Protein AF-0000000086838920 (afdb_homodimer)

Structure (mmCIF, N/CA/C/O backbone):
data_AF-0000000086838920-model_v1
#
loop_
_entity.id
_entity.type
_entity.pdbx_description
1 polymer 'Aminoglycoside phosphotransferase domain-containing protein'
#
loop_
_atom_site.group_PDB
_atom_site.id
_atom_site.type_symbol
_atom_site.label_atom_id
_atom_site.label_alt_id
_atom_site.label_comp_id
_atom_site.label_asym_id
_atom_site.label_entity_id
_atom_site.label_seq_id
_atom_site.pdbx_PDB_ins_code
_atom_site.Cartn_x
_atom_site.Cartn_y
_atom_site.Cartn_z
_atom_site.occupancy
_atom_site.B_iso_or_equiv
_atom_site.auth_seq_id
_atom_site.auth_comp_id
_atom_site.auth_asym_id
_atom_site.auth_atom_id
_atom_site.pdbx_PDB_model_num
ATOM 1 N N . MET A 1 1 ? 8.789 35.406 -3.807 1 58.75 1 MET A N 1
ATOM 2 C CA . MET A 1 1 ? 9.766 35 -2.799 1 58.75 1 MET A CA 1
ATOM 3 C C . MET A 1 1 ? 9.102 34.844 -1.436 1 58.75 1 MET A C 1
ATOM 5 O O . MET A 1 1 ? 8.148 35.531 -1.108 1 58.75 1 MET A O 1
ATOM 9 N N . ASP A 1 2 ? 9.414 33.625 -0.83 1 67.5 2 ASP A N 1
ATOM 10 C CA . ASP A 1 2 ? 8.828 33.438 0.494 1 67.5 2 ASP A CA 1
ATOM 11 C C . ASP A 1 2 ? 9.258 34.531 1.451 1 67.5 2 ASP A C 1
ATOM 13 O O . ASP A 1 2 ? 10.383 35.031 1.375 1 67.5 2 ASP A O 1
ATOM 17 N N . PRO A 1 3 ? 8.32 35.062 2.172 1 68.12 3 PRO A N 1
ATOM 18 C CA . PRO A 1 3 ? 8.695 36.125 3.123 1 68.12 3 PRO A CA 1
ATOM 19 C C . PRO A 1 3 ? 9.656 35.625 4.199 1 68.12 3 PRO A C 1
ATOM 21 O O . PRO A 1 3 ? 9.68 34.438 4.52 1 68.12 3 PRO A O 1
ATOM 24 N N . THR A 1 4 ? 10.586 36.438 4.527 1 74.25 4 THR A N 1
ATOM 25 C CA . THR A 1 4 ? 11.438 36.188 5.684 1 74.25 4 THR A CA 1
ATOM 26 C C . THR A 1 4 ? 10.914 36.906 6.918 1 74.25 4 THR A C 1
ATOM 28 O O . THR A 1 4 ? 10.438 38.031 6.816 1 74.25 4 THR A O 1
ATOM 31 N N . PHE A 1 5 ? 10.773 36.156 7.984 1 83.94 5 PHE A N 1
ATOM 32 C CA . PHE A 1 5 ? 10.367 36.75 9.25 1 83.94 5 PHE A CA 1
ATOM 33 C C . PHE A 1 5 ? 11.562 36.938 10.172 1 83.94 5 PHE A C 1
ATOM 35 O O . PHE A 1 5 ? 12.414 36.062 10.281 1 83.94 5 PHE A O 1
ATOM 42 N N . GLU A 1 6 ? 11.711 38.094 10.625 1 88.56 6 GLU A N 1
ATOM 43 C CA . GLU A 1 6 ? 12.773 38.344 11.586 1 88.56 6 GLU A CA 1
ATOM 44 C C . GLU A 1 6 ? 12.43 37.812 12.969 1 88.56 6 GLU A C 1
ATOM 46 O O . GLU A 1 6 ? 11.344 38.094 13.492 1 88.56 6 GLU A O 1
ATOM 51 N N . LEU A 1 7 ? 13.344 37.031 13.539 1 92.62 7 LEU A N 1
ATOM 52 C CA . LEU A 1 7 ? 13.148 36.5 14.875 1 92.62 7 LEU A CA 1
ATOM 53 C C . LEU A 1 7 ? 14.078 37.188 15.883 1 92.62 7 LEU A C 1
ATOM 55 O O . LEU A 1 7 ? 15.203 37.531 15.547 1 92.62 7 LEU A O 1
ATOM 59 N N . PRO A 1 8 ? 13.75 37.438 17.125 1 96.44 8 PRO A N 1
ATOM 60 C CA . PRO A 1 8 ? 12.43 37.094 17.656 1 96.44 8 PRO A CA 1
ATOM 61 C C . PRO A 1 8 ? 11.312 37.969 17.078 1 96.44 8 PRO A C 1
ATOM 63 O O . PRO A 1 8 ? 11.562 39.094 16.656 1 96.44 8 PRO A O 1
ATOM 66 N N . PHE A 1 9 ? 10.211 37.469 16.953 1 97.38 9 PHE A N 1
ATOM 67 C CA . PHE A 1 9 ? 9.023 38.188 16.484 1 97.38 9 PHE A CA 1
ATOM 68 C C . PHE A 1 9 ? 8.086 38.5 17.641 1 97.38 9 PHE A C 1
ATOM 70 O O . PHE A 1 9 ? 7.754 37.625 18.438 1 97.38 9 PHE A O 1
ATOM 77 N N . PHE A 1 10 ? 7.695 39.688 17.75 1 97.38 10 PHE A N 1
ATOM 78 C CA . PHE A 1 10 ? 6.68 40.156 18.703 1 97.38 10 PHE A CA 1
ATOM 79 C C . PHE A 1 10 ? 5.648 41.031 18 1 97.38 10 PHE A C 1
ATOM 81 O O . PHE A 1 10 ? 6.004 42.031 17.359 1 97.38 10 PHE A O 1
ATOM 88 N N . ALA A 1 11 ? 4.484 40.656 18.125 1 96.38 11 ALA A N 1
ATOM 89 C CA . ALA A 1 11 ? 3.418 41.469 17.562 1 96.38 11 ALA A CA 1
ATOM 90 C C . ALA A 1 11 ? 3.348 42.812 18.234 1 96.38 11 ALA A C 1
ATOM 92 O O . ALA A 1 11 ? 3.68 42.938 19.422 1 96.38 11 ALA A O 1
ATOM 93 N N . PRO A 1 12 ? 2.859 43.812 17.469 1 95.31 12 PRO A N 1
ATOM 94 C CA . PRO A 1 12 ? 2.688 45.125 18.109 1 95.31 12 PRO A CA 1
ATOM 95 C C . PRO A 1 12 ? 1.683 45.125 19.25 1 95.31 12 PRO A C 1
ATOM 97 O O . PRO A 1 12 ? 0.74 44.312 19.234 1 95.31 12 PRO A O 1
ATOM 100 N N . GLN A 1 13 ? 1.866 46 20.188 1 95 13 GLN A N 1
ATOM 101 C CA . GLN A 1 13 ? 1.086 46.031 21.422 1 95 13 GLN A CA 1
ATOM 102 C C . GLN A 1 13 ? -0.407 46.156 21.125 1 95 13 GLN A C 1
ATOM 104 O O . GLN A 1 13 ? -1.231 45.562 21.812 1 95 13 GLN A O 1
ATOM 109 N N . HIS A 1 14 ? -0.781 46.875 20.141 1 94.94 14 HIS A N 1
ATOM 110 C CA . HIS A 1 14 ? -2.188 47.125 19.844 1 94.94 14 HIS A CA 1
ATOM 111 C C . HIS A 1 14 ? -2.871 45.875 19.328 1 94.94 14 HIS A C 1
ATOM 113 O O . HIS A 1 14 ? -4.102 45.812 19.297 1 94.94 14 HIS A O 1
ATOM 119 N N . ARG A 1 15 ? -2.059 44.906 18.938 1 94.94 15 ARG A N 1
ATOM 120 C CA . ARG A 1 15 ? -2.615 43.656 18.422 1 94.94 15 ARG A CA 1
ATOM 121 C C . ARG A 1 15 ? -2.721 42.625 19.516 1 94.94 15 ARG A C 1
ATOM 123 O O . ARG A 1 15 ? -3.293 41.531 19.312 1 94.94 15 ARG A O 1
ATOM 130 N N . LEU A 1 16 ? -2.123 42.875 20.641 1 97.19 16 LEU A N 1
ATOM 131 C CA . LEU A 1 16 ? -2.137 41.938 21.75 1 97.19 16 LEU A CA 1
ATOM 132 C C . LEU A 1 16 ? -3.438 42.031 22.547 1 97.19 16 LEU A C 1
ATOM 134 O O . LEU A 1 16 ? -3.844 43.125 22.938 1 97.19 16 LEU A O 1
ATOM 138 N N . PRO A 1 17 ? -4.098 40.969 22.734 1 95.88 17 PRO A N 1
ATOM 139 C CA . PRO A 1 17 ? -5.309 41 23.562 1 95.88 17 PRO A CA 1
ATOM 140 C C . PRO A 1 17 ? -5.02 41.281 25.031 1 95.88 17 PRO A C 1
ATOM 142 O O . PRO A 1 17 ? -5.906 41.719 25.766 1 95.88 17 PRO A O 1
ATOM 145 N N . ALA A 1 18 ? -3.889 40.938 25.578 1 95.75 18 ALA A N 1
ATOM 146 C CA . ALA A 1 18 ? -3.348 41.125 26.922 1 95.75 18 ALA A CA 1
ATOM 147 C C . ALA A 1 18 ? -1.823 41.188 26.906 1 95.75 18 ALA A C 1
ATOM 149 O O . ALA A 1 18 ? -1.203 40.875 25.875 1 95.75 18 ALA A O 1
ATOM 150 N N . PRO A 1 19 ? -1.268 41.719 27.984 1 95.06 19 PRO A N 1
ATOM 151 C CA . PRO A 1 19 ? 0.196 41.656 28 1 95.06 19 PRO A CA 1
ATOM 152 C C . PRO A 1 19 ? 0.733 40.25 27.812 1 95.06 19 PRO A C 1
ATOM 154 O O . PRO A 1 19 ? 0.122 39.281 28.297 1 95.06 19 PRO A O 1
ATOM 157 N N . LEU A 1 20 ? 1.842 40.125 27.109 1 96.69 20 LEU A N 1
ATOM 158 C CA . LEU A 1 20 ? 2.461 38.812 26.906 1 96.69 20 LEU A CA 1
ATOM 159 C C . LEU A 1 20 ? 2.828 38.188 28.25 1 96.69 20 LEU A C 1
ATOM 161 O O . LEU A 1 20 ? 3.24 38.875 29.172 1 96.69 20 LEU A O 1
ATOM 165 N N . PRO A 1 21 ? 2.684 36.938 28.344 1 95.25 21 PRO A N 1
ATOM 166 C CA . PRO A 1 21 ? 3.01 36.25 29.594 1 95.25 21 PRO A CA 1
ATOM 167 C C . PRO A 1 21 ? 4.508 36.25 29.891 1 95.25 21 PRO A C 1
ATOM 169 O O . PRO A 1 21 ? 5.32 36.125 28.969 1 95.25 21 PRO A O 1
ATOM 172 N N . SER A 1 22 ? 4.801 36.344 31.156 1 94.12 22 SER A N 1
ATOM 173 C CA . SER A 1 22 ? 6.168 36.125 31.609 1 94.12 22 SER A CA 1
ATOM 174 C C . SER A 1 22 ? 6.488 34.625 31.656 1 94.12 22 SER A C 1
ATOM 176 O O . SER A 1 22 ? 5.605 33.781 31.469 1 94.12 22 SER A O 1
ATOM 178 N N . GLN A 1 23 ? 7.727 34.344 31.906 1 92 23 GLN A N 1
ATOM 179 C CA . GLN A 1 23 ? 8.117 32.938 32.062 1 92 23 GLN A CA 1
ATOM 180 C C . GLN A 1 23 ? 7.367 32.281 33.219 1 92 23 GLN A C 1
ATOM 182 O O . GLN A 1 23 ? 6.949 31.125 33.094 1 92 23 GLN A O 1
ATOM 187 N N . ALA A 1 24 ? 7.281 32.969 34.281 1 93.25 24 ALA A N 1
ATOM 188 C CA . ALA A 1 24 ? 6.551 32.469 35.438 1 93.25 24 ALA A CA 1
ATOM 189 C C . ALA A 1 24 ? 5.086 32.219 35.094 1 93.25 24 ALA A C 1
ATOM 191 O O . ALA A 1 24 ? 4.492 31.234 35.562 1 93.25 24 ALA A O 1
ATOM 192 N N . ASP A 1 25 ? 4.484 33.125 34.344 1 95.38 25 ASP A N 1
ATOM 193 C CA . ASP A 1 25 ? 3.109 32.938 33.875 1 95.38 25 ASP A CA 1
ATOM 194 C C . ASP A 1 25 ? 2.955 31.656 33.094 1 95.38 25 ASP A C 1
ATOM 196 O O . ASP A 1 25 ? 2.018 30.891 33.312 1 95.38 25 ASP A O 1
ATOM 200 N N . ILE A 1 26 ? 3.879 31.438 32.188 1 95.75 26 ILE A N 1
ATOM 201 C CA . ILE A 1 26 ? 3.834 30.297 31.297 1 95.75 26 ILE A CA 1
ATOM 202 C C . ILE A 1 26 ? 3.93 29 32.094 1 95.75 26 ILE A C 1
ATOM 204 O O . ILE A 1 26 ? 3.156 28.062 31.891 1 95.75 26 ILE A O 1
ATOM 208 N N . GLU A 1 27 ? 4.785 28.938 33.094 1 90.31 27 GLU A N 1
ATOM 209 C CA . GLU A 1 27 ? 5.008 27.75 33.906 1 90.31 27 GLU A CA 1
ATOM 210 C C . GLU A 1 27 ? 3.791 27.438 34.75 1 90.31 27 GLU A C 1
ATOM 212 O O . GLU A 1 27 ? 3.545 26.281 35.094 1 90.31 27 GLU A O 1
ATOM 217 N N . SER A 1 28 ? 3.025 28.453 35.094 1 93.31 28 SER A N 1
ATOM 218 C CA . SER A 1 28 ? 1.877 28.266 35.969 1 93.31 28 SER A CA 1
ATOM 219 C C . SER A 1 28 ? 0.586 28.125 35.188 1 93.31 28 SER A C 1
ATOM 221 O O . SER A 1 28 ? -0.496 27.984 35.75 1 93.31 28 SER A O 1
ATOM 223 N N . SER A 1 29 ? 0.676 28.141 33.875 1 95.25 29 SER A N 1
ATOM 224 C CA . SER A 1 29 ? -0.488 28.125 33 1 95.25 29 SER A CA 1
ATOM 225 C C . SER A 1 29 ? -1.115 26.734 32.969 1 95.25 29 SER A C 1
ATOM 227 O O . SER A 1 29 ? -0.478 25.75 33.312 1 95.25 29 SER A O 1
ATOM 229 N N . LYS A 1 30 ? -2.357 26.719 32.5 1 95.62 30 LYS A N 1
ATOM 230 C CA . LYS A 1 30 ? -3.086 25.453 32.344 1 95.62 30 LYS A CA 1
ATOM 231 C C . LYS A 1 30 ? -2.49 24.609 31.219 1 95.62 30 LYS A C 1
ATOM 233 O O . LYS A 1 30 ? -2.383 25.078 30.078 1 95.62 30 LYS A O 1
ATOM 238 N N . LEU A 1 31 ? -2.18 23.391 31.531 1 96 31 LEU A N 1
ATOM 239 C CA . LEU A 1 31 ? -1.576 22.469 30.562 1 96 31 LEU A CA 1
ATOM 240 C C . LEU A 1 31 ? -2.631 21.906 29.625 1 96 31 LEU A C 1
ATOM 242 O O . LEU A 1 31 ? -3.656 21.391 30.062 1 96 31 LEU A O 1
ATOM 246 N N . LEU A 1 32 ? -2.408 22.047 28.312 1 94.56 32 LEU A N 1
ATOM 247 C CA . LEU A 1 32 ? -3.297 21.484 27.312 1 94.56 32 LEU A CA 1
ATOM 248 C C . LEU A 1 32 ? -2.727 20.188 26.75 1 94.56 32 LEU A C 1
ATOM 250 O O . LEU A 1 32 ? -3.465 19.219 26.516 1 94.56 32 LEU A O 1
ATOM 254 N N . LYS A 1 33 ? -1.553 20.109 26.344 1 92.06 33 LYS A N 1
ATOM 255 C CA . LYS A 1 33 ? -0.867 18.969 25.766 1 92.06 33 LYS A CA 1
ATOM 256 C C . LYS A 1 33 ? 0.591 18.906 26.219 1 92.06 33 LYS A C 1
ATOM 258 O O . LYS A 1 33 ? 1.239 19.953 26.359 1 92.06 33 LYS A O 1
ATOM 263 N N . GLU A 1 34 ? 1.059 17.672 26.453 1 92.06 34 GLU A N 1
ATOM 264 C CA . GLU A 1 34 ? 2.459 17.516 26.844 1 92.06 34 GLU A CA 1
ATOM 265 C C . GLU A 1 34 ? 3.061 16.25 26.219 1 92.06 34 GLU A C 1
ATOM 267 O O . GLU A 1 34 ? 2.404 15.211 26.156 1 92.06 34 GLU A O 1
ATOM 272 N N . ASN A 1 35 ? 4.184 16.391 25.672 1 87.88 35 ASN A N 1
ATOM 273 C CA . ASN A 1 35 ? 5.039 15.289 25.25 1 87.88 35 ASN A CA 1
ATOM 274 C C . ASN A 1 35 ? 6.453 15.43 25.797 1 87.88 35 ASN A C 1
ATOM 276 O O . ASN A 1 35 ? 6.707 16.297 26.641 1 87.88 35 ASN A O 1
ATOM 280 N N . GLU A 1 36 ? 7.359 14.586 25.625 1 78.75 36 GLU A N 1
ATOM 281 C CA . GLU A 1 36 ? 8.68 14.562 26.25 1 78.75 36 GLU A CA 1
ATOM 282 C C . GLU A 1 36 ? 9.383 15.906 26.094 1 78.75 36 GLU A C 1
ATOM 284 O O . GLU A 1 36 ? 9.953 16.422 27.062 1 78.75 36 GLU A O 1
ATOM 289 N N . ASP A 1 37 ? 9.273 16.547 24.953 1 84.19 37 ASP A N 1
ATOM 290 C CA . ASP A 1 37 ? 10.07 17.766 24.781 1 84.19 37 ASP A CA 1
ATOM 291 C C . ASP A 1 37 ? 9.219 18.922 24.25 1 84.19 37 ASP A C 1
ATOM 293 O O . ASP A 1 37 ? 9.734 19.812 23.578 1 84.19 37 ASP A O 1
ATOM 297 N N . ARG A 1 38 ? 7.883 18.859 24.516 1 93.75 38 ARG A N 1
ATOM 298 C CA . ARG A 1 38 ? 6.984 19.922 24.047 1 93.75 38 ARG A CA 1
ATOM 299 C C . ARG A 1 38 ? 5.777 20.047 24.969 1 93.75 38 ARG A C 1
ATOM 301 O O . ARG A 1 38 ? 5.23 19.047 25.438 1 93.75 38 ARG A O 1
ATOM 308 N N . ARG A 1 39 ? 5.496 21.25 25.25 1 96.12 39 ARG A N 1
ATOM 309 C CA . ARG A 1 39 ? 4.324 21.562 26.062 1 96.12 39 ARG A CA 1
ATOM 310 C C . ARG A 1 39 ? 3.449 22.609 25.391 1 96.12 39 ARG A C 1
ATOM 312 O O . ARG A 1 39 ? 3.955 23.516 24.719 1 96.12 39 ARG A O 1
ATOM 319 N N . VAL A 1 40 ? 2.191 22.5 25.547 1 97.75 40 VAL A N 1
ATOM 320 C CA . VAL A 1 40 ? 1.211 23.484 25.094 1 97.75 40 VAL A CA 1
ATOM 321 C C . VAL A 1 40 ? 0.336 23.906 26.266 1 97.75 40 VAL A C 1
ATOM 323 O O . VAL A 1 40 ? -0.289 23.078 26.922 1 97.75 40 VAL A O 1
ATOM 326 N N . VAL A 1 41 ? 0.253 25.188 26.547 1 98.06 41 VAL A N 1
ATOM 327 C CA . VAL A 1 41 ? -0.475 25.672 27.719 1 98.06 41 VAL A CA 1
ATOM 328 C C . VAL A 1 41 ? -1.421 26.812 27.297 1 98.06 41 VAL A C 1
ATOM 330 O O . VAL A 1 41 ? -1.236 27.422 26.25 1 98.06 41 VAL A O 1
ATOM 333 N N . LEU A 1 42 ? -2.387 27 28.047 1 98 42 LEU A N 1
ATOM 334 C CA . LEU A 1 42 ? -3.352 28.078 27.875 1 98 42 LEU A CA 1
ATOM 335 C C . LEU A 1 42 ? -3.162 29.141 28.953 1 98 42 LEU A C 1
ATOM 337 O O . LEU A 1 42 ? -3.148 28.828 30.156 1 98 42 LEU A O 1
ATOM 341 N N . TYR A 1 43 ? -2.961 30.328 28.547 1 96.81 43 TYR A N 1
ATOM 342 C CA . TYR A 1 43 ? -2.744 31.422 29.484 1 96.81 43 TYR A CA 1
ATOM 343 C C . TYR A 1 43 ? -3.805 32.5 29.328 1 96.81 43 TYR A C 1
ATOM 345 O O . TYR A 1 43 ? -4.039 33 28.203 1 96.81 43 TYR A O 1
ATOM 353 N N . ASP A 1 44 ? -4.508 32.844 30.422 1 94.56 44 ASP A N 1
ATOM 354 C CA . ASP A 1 44 ? -5.434 33.969 30.547 1 94.56 44 ASP A CA 1
ATOM 355 C C . ASP A 1 44 ? -6.59 33.844 29.562 1 94.56 44 ASP A C 1
ATOM 357 O O . ASP A 1 44 ? -7.086 34.844 29.047 1 94.56 44 ASP A O 1
ATOM 361 N N . ASN A 1 45 ? -6.852 32.75 28.969 1 94.06 45 ASN A N 1
ATOM 362 C CA . ASN A 1 45 ? -7.93 32.438 28.047 1 94.06 45 ASN A CA 1
ATOM 363 C C . ASN A 1 45 ? -7.809 33.219 26.734 1 94.06 45 ASN A C 1
ATOM 365 O O . ASN A 1 45 ? -8.812 33.5 26.094 1 94.06 45 ASN A O 1
ATOM 369 N N . CYS A 1 46 ? -6.617 33.594 26.422 1 95.5 46 CYS A N 1
ATOM 370 C CA . CYS A 1 46 ? -6.457 34.312 25.172 1 95.5 46 CYS A CA 1
ATOM 371 C C . CYS A 1 46 ? -5.219 33.844 24.422 1 95.5 46 CYS A C 1
ATOM 373 O O . CYS A 1 46 ? -5.117 34.031 23.203 1 95.5 46 CYS A O 1
ATOM 375 N N . TYR A 1 47 ? -4.262 33.25 25.25 1 97.88 47 TYR A N 1
ATOM 376 C CA . TYR A 1 47 ? -3.021 32.812 24.625 1 97.88 47 TYR A CA 1
ATOM 377 C C . TYR A 1 47 ? -2.855 31.312 24.734 1 97.88 47 TYR A C 1
ATOM 379 O O . TYR A 1 47 ? -3.082 30.734 25.797 1 97.88 47 TYR A O 1
ATOM 387 N N . VAL A 1 48 ? -2.539 30.656 23.672 1 98.38 48 VAL A N 1
ATOM 388 C CA . VAL A 1 48 ? -1.975 29.312 23.672 1 98.38 48 VAL A CA 1
ATOM 389 C C . VAL A 1 48 ? -0.469 29.391 23.422 1 98.38 48 VAL A C 1
ATOM 391 O O . VAL A 1 48 ? -0.018 30.031 22.484 1 98.38 48 VAL A O 1
ATOM 394 N N . ILE A 1 49 ? 0.297 28.812 24.266 1 98.56 49 ILE A N 1
ATOM 395 C CA . ILE A 1 49 ? 1.752 28.844 24.172 1 98.56 49 ILE A CA 1
ATOM 396 C C . ILE A 1 49 ? 2.289 27.422 23.984 1 98.56 49 ILE A C 1
ATOM 398 O O . ILE A 1 49 ? 2.031 26.547 24.797 1 98.56 49 ILE A O 1
ATOM 402 N N . LYS A 1 50 ? 2.928 27.172 22.859 1 98.06 50 LYS A N 1
ATOM 403 C CA . LYS A 1 50 ? 3.678 25.953 22.578 1 98.06 50 LYS A CA 1
ATOM 404 C C . LYS A 1 50 ? 5.176 26.156 22.797 1 98.06 50 LYS A C 1
ATOM 406 O O . LYS A 1 50 ? 5.762 27.078 22.203 1 98.06 50 LYS A O 1
ATOM 411 N N . TYR A 1 51 ? 5.75 25.391 23.656 1 97.06 51 TYR A N 1
ATOM 412 C CA . TYR A 1 51 ? 7.168 25.625 23.906 1 97.06 51 TYR A CA 1
ATOM 413 C C . TYR A 1 51 ? 7.891 24.328 24.234 1 97.06 51 TYR A C 1
ATOM 415 O O . TYR A 1 51 ? 7.262 23.344 24.641 1 97.06 51 TYR A O 1
ATOM 423 N N . GLY A 1 52 ? 9.156 24.328 23.984 1 95.62 52 GLY A N 1
ATOM 424 C CA . GLY A 1 52 ? 10 23.172 24.266 1 95.62 52 GLY A CA 1
ATOM 425 C C . GLY A 1 52 ? 11.242 23.109 23.391 1 95.62 52 GLY A C 1
ATOM 426 O O . GLY A 1 52 ? 11.375 23.891 22.438 1 95.62 52 GLY A O 1
ATOM 427 N N . ALA A 1 53 ? 12.133 22.203 23.734 1 93.12 53 ALA A N 1
ATOM 428 C CA . ALA A 1 53 ? 13.414 22.062 23.047 1 93.12 53 ALA A CA 1
ATOM 429 C C . ALA A 1 53 ? 13.234 21.578 21.609 1 93.12 53 ALA A C 1
ATOM 431 O O . ALA A 1 53 ? 14.055 21.859 20.75 1 93.12 53 ALA A O 1
ATOM 432 N N . HIS A 1 54 ? 12.141 20.953 21.297 1 90.81 54 HIS A N 1
ATOM 433 C CA . HIS A 1 54 ? 11.938 20.359 19.984 1 90.81 54 HIS A CA 1
ATOM 434 C C . HIS A 1 54 ? 10.844 21.094 19.219 1 90.81 54 HIS A C 1
ATOM 436 O O . HIS A 1 54 ? 10.352 20.594 18.203 1 90.81 54 HIS A O 1
ATOM 442 N N . VAL A 1 55 ? 10.461 22.219 19.734 1 95.44 55 VAL A N 1
ATOM 443 C CA . VAL A 1 55 ? 9.484 23.062 19.047 1 95.44 55 VAL A CA 1
ATOM 444 C C . VAL A 1 55 ? 10.188 23.875 17.969 1 95.44 55 VAL A C 1
ATOM 446 O O . VAL A 1 55 ? 11.195 24.547 18.234 1 95.44 55 VAL A O 1
ATOM 449 N N . SER A 1 56 ? 9.695 23.766 16.766 1 94.94 56 SER A N 1
ATOM 450 C CA . SER A 1 56 ? 10.219 24.578 15.672 1 94.94 56 SER A CA 1
ATOM 451 C C . SER A 1 56 ? 9.438 25.875 15.516 1 94.94 56 SER A C 1
ATOM 453 O O . SER A 1 56 ? 8.211 25.859 15.383 1 94.94 56 SER A O 1
ATOM 455 N N . LEU A 1 57 ? 10.117 26.969 15.461 1 97.12 57 LEU A N 1
ATOM 456 C CA . LEU A 1 57 ? 9.469 28.266 15.289 1 97.12 57 LEU A CA 1
ATOM 457 C C . LEU A 1 57 ? 8.875 28.406 13.891 1 97.12 57 LEU A C 1
ATOM 459 O O . LEU A 1 57 ? 8.055 29.297 13.648 1 97.12 57 LEU A O 1
ATOM 463 N N . LEU A 1 58 ? 9.25 27.453 13.047 1 96.19 58 LEU A N 1
ATOM 464 C CA . LEU A 1 58 ? 8.711 27.453 11.695 1 96.19 58 LEU A CA 1
ATOM 465 C C . LEU A 1 58 ? 7.191 27.344 11.703 1 96.19 58 LEU A C 1
ATOM 467 O O . LEU A 1 58 ? 6.52 27.906 10.828 1 96.19 58 LEU A O 1
ATOM 471 N N . GLU A 1 59 ? 6.676 26.688 12.664 1 97.69 59 GLU A N 1
ATOM 472 C CA . GLU A 1 59 ? 5.223 26.609 12.797 1 97.69 59 GLU A CA 1
ATOM 473 C C . GLU A 1 59 ? 4.602 28 12.867 1 97.69 59 GLU A C 1
ATOM 475 O O . GLU A 1 59 ? 3.639 28.281 12.148 1 97.69 59 GLU A O 1
ATOM 480 N N . GLY A 1 60 ? 5.172 28.812 13.719 1 98.19 60 GLY A N 1
ATOM 481 C CA . GLY A 1 60 ? 4.695 30.188 13.82 1 98.19 60 GLY A CA 1
ATOM 482 C C . GLY A 1 60 ? 4.879 30.969 12.531 1 98.19 60 GLY A C 1
ATOM 483 O O . GLY A 1 60 ? 3.994 31.734 12.133 1 98.19 60 GLY A O 1
ATOM 484 N N . GLU A 1 61 ? 6.004 30.797 11.922 1 97.62 61 GLU A N 1
ATOM 485 C CA . GLU A 1 61 ? 6.281 31.484 10.664 1 97.62 61 GLU A CA 1
ATOM 486 C C . GLU A 1 61 ? 5.297 31.062 9.578 1 97.62 61 GLU A C 1
ATOM 488 O O . GLU A 1 61 ? 4.883 31.891 8.758 1 97.62 61 GLU A O 1
ATOM 493 N N . ASN A 1 62 ? 4.961 29.797 9.531 1 97.5 62 ASN A N 1
ATOM 494 C CA . ASN A 1 62 ? 3.953 29.328 8.586 1 97.5 62 ASN A CA 1
ATOM 495 C C . ASN A 1 62 ? 2.623 30.047 8.781 1 97.5 62 ASN A C 1
ATOM 497 O O . ASN A 1 62 ? 1.988 30.453 7.805 1 97.5 62 ASN A O 1
ATOM 501 N N . MET A 1 63 ? 2.264 30.172 10.031 1 97.88 63 MET A N 1
ATOM 502 C CA . MET A 1 63 ? 0.997 30.844 10.32 1 97.88 63 MET A CA 1
ATOM 503 C C . MET A 1 63 ? 1.058 32.312 9.93 1 97.88 63 MET A C 1
ATOM 505 O O . MET A 1 63 ? 0.094 32.844 9.391 1 97.88 63 MET A O 1
ATOM 509 N N . LEU A 1 64 ? 2.172 32.969 10.195 1 97 64 LEU A N 1
ATOM 510 C CA . LEU A 1 64 ? 2.342 34.344 9.773 1 97 64 LEU A CA 1
ATOM 511 C C . LEU A 1 64 ? 2.232 34.469 8.258 1 97 64 LEU A C 1
ATOM 513 O O . LEU A 1 64 ? 1.574 35.375 7.75 1 97 64 LEU A O 1
ATOM 517 N N . PHE A 1 65 ? 2.83 33.594 7.566 1 96.62 65 PHE A N 1
ATOM 518 C CA . PHE A 1 65 ? 2.828 33.594 6.109 1 96.62 65 PHE A CA 1
ATOM 519 C C . PHE A 1 65 ? 1.408 33.469 5.57 1 96.62 65 PHE A C 1
ATOM 521 O O . PHE A 1 65 ? 0.986 34.25 4.715 1 96.62 65 PHE A O 1
ATOM 528 N N . VAL A 1 66 ? 0.683 32.469 6.051 1 96.5 66 VAL A N 1
ATOM 529 C CA . VAL A 1 66 ? -0.674 32.188 5.594 1 96.5 66 VAL A CA 1
ATOM 530 C C . VAL A 1 66 ? -1.582 33.375 5.91 1 96.5 66 VAL A C 1
ATOM 532 O O . VAL A 1 66 ? -2.41 33.781 5.086 1 96.5 66 VAL A O 1
ATOM 535 N N . LYS A 1 67 ? -1.396 33.938 7.105 1 94.94 67 LYS A N 1
ATOM 536 C CA . LYS A 1 67 ? -2.199 35.062 7.512 1 94.94 67 LYS A CA 1
ATOM 537 C C . LYS A 1 67 ? -1.983 36.25 6.566 1 94.94 67 LYS A C 1
ATOM 539 O O . LYS A 1 67 ? -2.939 36.938 6.188 1 94.94 67 LYS A O 1
ATOM 544 N N . GLU A 1 68 ? -0.802 36.469 6.246 1 93.06 68 GLU A N 1
ATOM 545 C CA . GLU A 1 68 ? -0.46 37.562 5.348 1 93.06 68 GLU A CA 1
ATOM 546 C C . GLU A 1 68 ? -1.124 37.406 3.984 1 93.06 68 GLU A C 1
ATOM 548 O O . GLU A 1 68 ? -1.528 38.375 3.354 1 93.06 68 GLU A O 1
ATOM 553 N N . LYS A 1 69 ? -1.297 36.188 3.572 1 92.5 69 LYS A N 1
ATOM 554 C CA . LYS A 1 69 ? -1.837 35.906 2.246 1 92.5 69 LYS A CA 1
ATOM 555 C C . LYS A 1 69 ? -3.352 35.719 2.297 1 92.5 69 LYS A C 1
ATOM 557 O O . LYS A 1 69 ? -4.008 35.656 1.255 1 92.5 69 LYS A O 1
ATOM 562 N N . GLN A 1 70 ? -3.91 35.688 3.527 1 90.5 70 GLN A N 1
ATOM 563 C CA . GLN A 1 70 ? -5.34 35.5 3.76 1 90.5 70 GLN A CA 1
ATOM 564 C C . GLN A 1 70 ? -5.859 34.281 3.008 1 90.5 70 GLN A C 1
ATOM 566 O O . GLN A 1 70 ? -6.938 34.312 2.408 1 90.5 70 GLN A O 1
ATOM 571 N N . ALA A 1 71 ? -5.117 33.188 3.092 1 85.62 71 ALA A N 1
ATOM 572 C CA . ALA A 1 71 ? -5.414 32 2.301 1 85.62 71 ALA A CA 1
ATOM 573 C C . ALA A 1 71 ? -6.238 31 3.107 1 85.62 71 ALA A C 1
ATOM 575 O O . ALA A 1 71 ? -6.922 30.141 2.537 1 85.62 71 ALA A O 1
ATOM 576 N N . ALA A 1 72 ? -6.133 31.031 4.367 1 90 72 ALA A N 1
ATOM 577 C CA . ALA A 1 72 ? -6.879 30.172 5.273 1 90 72 ALA A CA 1
ATOM 578 C C . ALA A 1 72 ? -6.992 30.797 6.66 1 90 72 ALA A C 1
ATOM 580 O O . ALA A 1 72 ? -6.148 31.594 7.055 1 90 72 ALA A O 1
ATOM 581 N N . PRO A 1 73 ? -8.055 30.375 7.348 1 93.5 73 PRO A N 1
ATOM 582 C CA . PRO A 1 73 ? -8.117 30.797 8.742 1 93.5 73 PRO A CA 1
ATOM 583 C C . PRO A 1 73 ? -7.035 30.172 9.609 1 93.5 73 PRO A C 1
ATOM 585 O O . PRO A 1 73 ? -6.883 28.938 9.625 1 93.5 73 PRO A O 1
ATOM 588 N N . VAL A 1 74 ? -6.297 30.938 10.289 1 97.38 74 VAL A N 1
ATOM 589 C CA . VAL A 1 74 ? -5.195 30.484 11.133 1 97.38 74 VAL A CA 1
ATOM 590 C C . VAL 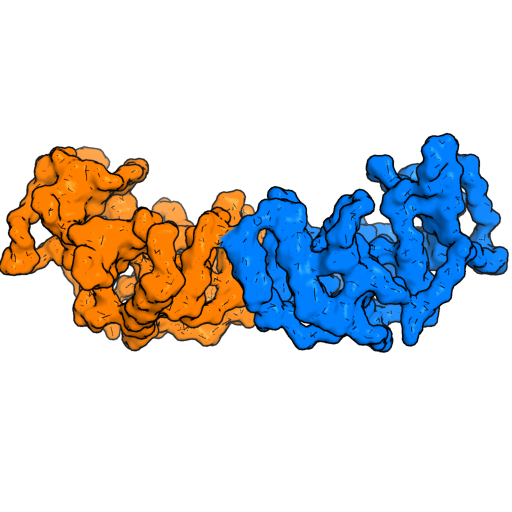A 1 74 ? -5.129 31.312 12.406 1 97.38 74 VAL A C 1
ATOM 592 O O . VAL A 1 74 ? -5.559 32.469 12.414 1 97.38 74 VAL A O 1
ATOM 595 N N . PRO A 1 75 ? -4.609 30.781 13.484 1 98.06 75 PRO A N 1
ATOM 596 C CA . PRO A 1 75 ? -4.461 31.594 14.703 1 98.06 75 PRO A CA 1
ATOM 597 C C . PRO A 1 75 ? -3.529 32.781 14.508 1 98.06 75 PRO A C 1
ATOM 599 O O . PRO A 1 75 ? -2.541 32.688 13.781 1 98.06 75 PRO A O 1
ATOM 602 N N . GLU A 1 76 ? -3.848 33.812 15.188 1 97.38 76 GLU A N 1
ATOM 603 C CA . GLU A 1 76 ? -2.896 34.938 15.25 1 97.38 76 GLU A CA 1
ATOM 604 C C . GLU A 1 76 ? -1.639 34.531 16.016 1 97.38 76 GLU A C 1
ATOM 606 O O . GLU A 1 76 ? -1.72 33.875 17.062 1 97.38 76 GLU A O 1
ATOM 611 N N . VAL A 1 77 ? -0.533 34.906 15.484 1 98.31 77 VAL A N 1
ATOM 612 C CA . VAL A 1 77 ? 0.731 34.688 16.188 1 98.31 77 VAL A CA 1
ATOM 613 C C . VAL A 1 77 ? 1.147 35.969 16.891 1 98.31 77 VAL A C 1
ATOM 615 O O . VAL A 1 77 ? 1.216 37.031 16.266 1 98.31 77 VAL A O 1
ATOM 618 N N . PHE A 1 78 ? 1.461 35.844 18.172 1 98.44 78 PHE A N 1
ATOM 619 C CA . PHE A 1 78 ? 1.764 37.031 18.938 1 98.44 78 PHE A CA 1
ATOM 620 C C . PHE A 1 78 ? 3.258 37.125 19.234 1 98.44 78 PHE A C 1
ATOM 622 O O . PHE A 1 78 ? 3.797 38.219 19.375 1 98.44 78 PHE A O 1
ATOM 629 N N . ALA A 1 79 ? 3.898 36 19.328 1 98.38 79 ALA A N 1
ATOM 630 C CA . ALA A 1 79 ? 5.336 36.031 19.578 1 98.38 79 ALA A CA 1
ATOM 631 C C . ALA A 1 79 ? 6 34.719 19.156 1 98.38 79 ALA A C 1
ATOM 633 O O . ALA A 1 79 ? 5.41 33.656 19.281 1 98.38 79 ALA A O 1
ATOM 634 N N . LEU A 1 80 ? 7.152 34.812 18.656 1 98.44 80 LEU A N 1
ATOM 635 C CA . LEU A 1 80 ? 8.102 33.75 18.375 1 98.44 80 LEU A CA 1
ATOM 636 C C . LEU A 1 80 ? 9.477 34.062 18.953 1 98.44 80 LEU A C 1
ATOM 638 O O . LEU A 1 80 ? 10.094 35.062 18.562 1 98.44 80 LEU A O 1
ATOM 642 N N . TYR A 1 81 ? 9.906 33.281 19.859 1 97.81 81 TYR A N 1
ATOM 643 C CA . TYR A 1 81 ? 11.211 33.594 20.438 1 97.81 81 TYR A CA 1
ATOM 644 C C . TYR A 1 81 ? 11.82 32.344 21.078 1 97.81 81 TYR A C 1
ATOM 646 O O . TYR A 1 81 ? 11.18 31.297 21.141 1 97.81 81 TYR A O 1
ATOM 654 N N . SER A 1 82 ? 13.086 32.469 21.438 1 97.19 82 SER A N 1
ATOM 655 C CA . SER A 1 82 ? 13.828 31.406 22.109 1 97.19 82 SER A CA 1
ATOM 656 C C . SER A 1 82 ? 14.484 31.906 23.375 1 97.19 82 SER A C 1
ATOM 658 O O . SER A 1 82 ? 14.82 33.094 23.484 1 97.19 82 SER A O 1
ATOM 660 N N . THR A 1 83 ? 14.562 31.031 24.266 1 95.5 83 THR A N 1
ATOM 661 C CA . THR A 1 83 ? 15.359 31.266 25.469 1 95.5 83 THR A CA 1
ATOM 662 C C . THR A 1 83 ? 16.281 30.078 25.734 1 95.5 83 THR A C 1
ATOM 664 O O . THR A 1 83 ? 16.141 29.016 25.109 1 95.5 83 THR A O 1
ATOM 667 N N . THR A 1 84 ? 17.25 30.328 26.547 1 94.06 84 THR A N 1
ATOM 668 C CA . THR A 1 84 ? 18.141 29.25 26.969 1 94.06 84 THR A CA 1
ATOM 669 C C . THR A 1 84 ? 17.844 28.844 28.406 1 94.06 84 THR A C 1
ATOM 671 O O . THR A 1 84 ? 17.75 29.688 29.297 1 94.06 84 THR A O 1
ATOM 674 N N . ASP A 1 85 ? 17.688 27.641 28.562 1 88.31 85 ASP A N 1
ATOM 675 C CA . ASP A 1 85 ? 17.422 27.188 29.922 1 88.31 85 ASP A CA 1
ATOM 676 C C . ASP A 1 85 ? 18.703 27.109 30.734 1 88.31 85 ASP A C 1
ATOM 678 O O . ASP A 1 85 ? 19.781 27.469 30.25 1 88.31 85 ASP A O 1
ATOM 682 N N . VAL A 1 86 ? 18.5 26.594 31.938 1 85.94 86 VAL A N 1
ATOM 683 C CA . VAL A 1 86 ? 19.609 26.578 32.875 1 85.94 86 VAL A CA 1
ATOM 684 C C . VAL A 1 86 ? 20.672 25.578 32.406 1 85.94 86 VAL A C 1
ATOM 686 O O . VAL A 1 86 ? 21.828 25.656 32.812 1 85.94 86 VAL A O 1
ATOM 689 N N . ARG A 1 87 ? 20.359 24.531 31.734 1 89 87 ARG A N 1
ATOM 690 C CA . ARG A 1 87 ? 21.25 23.484 31.266 1 89 87 ARG A CA 1
ATOM 691 C C . ARG A 1 87 ? 21.891 23.875 29.922 1 89 87 ARG A C 1
ATOM 693 O O . ARG A 1 87 ? 22.641 23.094 29.344 1 89 87 ARG A O 1
ATOM 700 N N . GLY A 1 88 ? 21.453 25.094 29.438 1 91.44 88 GLY A N 1
ATOM 701 C CA . GLY A 1 88 ? 22.016 25.562 28.172 1 91.44 88 GLY A CA 1
ATOM 702 C C . GLY A 1 88 ? 21.219 25.125 26.969 1 91.44 88 GLY A C 1
ATOM 703 O O . GLY A 1 88 ? 21.641 25.328 25.828 1 91.44 88 GLY A O 1
ATOM 704 N N . THR A 1 89 ? 20.172 24.531 27.188 1 92.12 89 THR A N 1
ATOM 705 C CA . THR A 1 89 ? 19.328 24.062 26.094 1 92.12 89 THR A CA 1
ATOM 706 C C . THR A 1 89 ? 18.422 25.188 25.609 1 92.12 89 THR A C 1
ATOM 708 O O . THR A 1 89 ? 17.812 25.891 26.406 1 92.12 89 THR A O 1
ATOM 711 N N . SER A 1 90 ? 18.391 25.281 24.359 1 94.31 90 SER A N 1
ATOM 712 C CA . SER A 1 90 ? 17.516 26.297 23.766 1 94.31 90 SER A CA 1
ATOM 713 C C . SER A 1 90 ? 16.047 25.859 23.812 1 94.31 90 SER A C 1
ATOM 715 O O . SER A 1 90 ? 15.727 24.734 23.438 1 94.31 90 SER A O 1
ATOM 717 N N . ILE A 1 91 ? 15.234 26.75 24.266 1 96 91 ILE A N 1
ATOM 718 C CA . ILE A 1 91 ? 13.797 26.5 24.312 1 96 91 ILE A CA 1
ATOM 719 C C . ILE A 1 91 ? 13.07 27.5 23.406 1 96 91 ILE A C 1
ATOM 721 O O . ILE A 1 91 ? 13.266 28.719 23.531 1 96 91 ILE A O 1
ATOM 725 N N . ASN A 1 92 ? 12.273 27.016 22.484 1 97.44 92 ASN A N 1
ATOM 726 C CA . ASN A 1 92 ? 11.5 27.844 21.578 1 97.44 92 ASN A CA 1
ATOM 727 C C . ASN A 1 92 ? 10.07 28.047 22.078 1 97.44 92 ASN A C 1
ATOM 729 O O . ASN A 1 92 ? 9.484 27.141 22.672 1 97.44 92 ASN A O 1
ATOM 733 N N . TYR A 1 93 ? 9.578 29.25 21.812 1 97.88 93 TYR A N 1
ATOM 734 C CA . TYR A 1 93 ? 8.234 29.625 22.25 1 97.88 93 TYR A CA 1
ATOM 735 C C . TYR A 1 93 ? 7.414 30.156 21.078 1 97.88 93 TYR A C 1
ATOM 737 O O . TYR A 1 93 ? 7.855 31.078 20.375 1 97.88 93 TYR A O 1
ATOM 745 N N . ILE A 1 94 ? 6.277 29.625 20.891 1 98.56 94 ILE A N 1
ATOM 746 C CA . ILE A 1 94 ? 5.262 30.141 19.984 1 98.56 94 ILE A CA 1
ATOM 747 C C . ILE A 1 94 ? 4.039 30.594 20.781 1 98.56 94 ILE A C 1
ATOM 749 O O . ILE A 1 94 ? 3.34 29.781 21.391 1 98.56 94 ILE A O 1
ATOM 753 N N . VAL A 1 95 ? 3.838 31.859 20.859 1 98.44 95 VAL A N 1
ATOM 754 C CA . VAL A 1 95 ? 2.658 32.406 21.5 1 98.44 95 VAL A CA 1
ATOM 755 C C . VAL A 1 95 ? 1.603 32.75 20.453 1 98.44 95 VAL A C 1
ATOM 757 O O . VAL A 1 95 ? 1.83 33.594 19.578 1 98.44 95 VAL A O 1
ATOM 760 N N . MET A 1 96 ? 0.431 32.125 20.547 1 98.62 96 MET A N 1
ATOM 761 C CA . MET A 1 96 ? -0.576 32.312 19.516 1 98.62 96 MET A CA 1
ATOM 762 C C . MET A 1 96 ? -1.968 32.438 20.109 1 98.62 96 MET A C 1
ATOM 764 O O . MET A 1 96 ? -2.146 32.281 21.328 1 98.62 96 MET A O 1
ATOM 768 N N . GLU A 1 97 ? -2.859 32.75 19.312 1 98.19 97 GLU A N 1
ATOM 769 C CA . GLU A 1 97 ? -4.25 33 19.672 1 98.19 97 GLU A CA 1
ATOM 770 C C . GLU A 1 97 ? -4.934 31.75 20.188 1 98.19 97 GLU A C 1
ATOM 772 O O . GLU A 1 97 ? -4.797 30.672 19.594 1 98.19 97 GLU A O 1
ATOM 777 N N . TYR A 1 98 ? -5.574 31.875 21.297 1 98.06 98 TYR A N 1
ATOM 778 C CA . TYR A 1 98 ? -6.547 30.859 21.703 1 98.06 98 TYR A CA 1
ATOM 779 C C . TYR A 1 98 ? -7.824 30.969 20.891 1 98.06 98 TYR A C 1
ATOM 781 O O . TYR A 1 98 ? -8.406 32.062 20.766 1 98.06 98 TYR A O 1
ATOM 789 N N . ILE A 1 99 ? -8.312 29.922 20.359 1 97.62 99 ILE A N 1
ATOM 790 C CA . ILE A 1 99 ? -9.531 29.891 19.562 1 97.62 99 ILE A CA 1
ATOM 791 C C . ILE A 1 99 ? -10.672 29.266 20.375 1 97.62 99 ILE A C 1
ATOM 793 O O . ILE A 1 99 ? -10.742 28.047 20.531 1 97.62 99 ILE A O 1
ATOM 797 N N . PRO A 1 100 ? -11.516 30.125 20.812 1 96.06 100 PRO A N 1
ATOM 798 C CA . PRO A 1 100 ? -12.688 29.531 21.484 1 96.06 100 PRO A CA 1
ATOM 799 C C . PRO A 1 100 ? -13.547 28.703 20.516 1 96.06 100 PRO A C 1
ATOM 801 O O . PRO A 1 100 ? -13.82 29.141 19.406 1 96.06 100 PRO A O 1
ATOM 804 N N . GLY A 1 101 ? -13.945 27.562 20.922 1 96.5 101 GLY A N 1
ATOM 805 C CA . GLY A 1 101 ? -14.758 26.672 20.094 1 96.5 101 GLY A CA 1
ATOM 806 C C . GLY A 1 101 ? -14.547 25.203 20.422 1 96.5 101 GLY A C 1
ATOM 807 O O . GLY A 1 101 ? -14.094 24.859 21.516 1 96.5 101 GLY A O 1
ATOM 808 N N . GLN A 1 102 ? -15.023 24.359 19.5 1 96.5 102 GLN A N 1
ATOM 809 C CA . GLN A 1 102 ? -14.914 22.906 19.688 1 96.5 102 GLN A CA 1
ATOM 810 C C . GLN A 1 102 ? -14.109 22.266 18.547 1 96.5 102 GLN A C 1
ATOM 812 O O . GLN A 1 102 ? -14.25 22.656 17.391 1 96.5 102 GLN A O 1
ATOM 817 N N . GLY A 1 103 ? -13.266 21.344 18.953 1 97.38 103 GLY A N 1
ATOM 818 C CA . GLY A 1 103 ? -12.602 20.562 17.922 1 97.38 103 GLY A CA 1
ATOM 819 C C . GLY A 1 103 ? -13.562 19.75 17.078 1 97.38 103 GLY A C 1
ATOM 820 O O . GLY A 1 103 ? -14.531 19.188 17.609 1 97.38 103 GLY A O 1
ATOM 821 N N . LEU A 1 104 ? -13.258 19.688 15.82 1 97.25 104 LEU A N 1
ATOM 822 C CA . LEU A 1 104 ? -14.133 18.938 14.922 1 97.25 104 LEU A CA 1
ATOM 823 C C . LEU A 1 104 ? -14.141 17.453 15.273 1 97.25 104 LEU A C 1
ATOM 825 O O . LEU A 1 104 ? -15.125 16.766 15.039 1 97.25 104 LEU A O 1
ATOM 829 N N . ASP A 1 105 ? -13.047 16.938 15.828 1 96.19 105 ASP A N 1
ATOM 830 C CA . ASP A 1 105 ? -12.977 15.531 16.219 1 96.19 105 ASP A CA 1
ATOM 831 C C . ASP A 1 105 ? -14 15.211 17.312 1 96.19 105 ASP A C 1
ATOM 833 O O . ASP A 1 105 ? -14.586 14.125 17.312 1 96.19 105 ASP A O 1
ATOM 837 N N . ALA A 1 106 ? -14.25 16.172 18.156 1 95.5 106 ALA A N 1
ATOM 838 C CA . ALA A 1 106 ? -15.18 15.984 19.266 1 95.5 106 ALA A CA 1
ATOM 839 C C . ALA A 1 106 ? -16.625 16.062 18.781 1 95.5 106 ALA A C 1
ATOM 841 O O . ALA A 1 106 ? -17.531 15.477 19.391 1 95.5 106 ALA A O 1
ATOM 842 N N . THR A 1 107 ? -16.891 16.656 17.703 1 95.75 107 THR A N 1
ATOM 843 C CA . THR A 1 107 ? -18.281 16.938 17.312 1 95.75 107 THR A CA 1
ATOM 844 C C . THR A 1 107 ? -18.656 16.125 16.078 1 95.75 107 THR A C 1
ATOM 846 O O . THR A 1 107 ? -19.828 15.984 15.75 1 95.75 107 THR A O 1
ATOM 849 N N . TRP A 1 108 ? -17.781 15.555 15.422 1 96.38 108 TRP A N 1
ATOM 850 C CA . TRP A 1 108 ? -17.969 14.969 14.102 1 96.38 108 TRP A CA 1
ATOM 851 C C . TRP A 1 108 ? -19.047 13.898 14.125 1 96.38 108 TRP A C 1
ATOM 853 O O . TRP A 1 108 ? -19.938 13.867 13.258 1 96.38 108 TRP A O 1
ATOM 863 N N . ALA A 1 109 ? -19.031 13.039 15.125 1 94.88 109 ALA A N 1
ATOM 864 C CA . ALA A 1 109 ? -19.922 11.891 15.203 1 94.88 109 ALA A CA 1
ATOM 865 C C . ALA A 1 109 ? -21.391 12.336 15.297 1 94.88 109 ALA A C 1
ATOM 867 O O . ALA A 1 109 ? -22.297 11.609 14.883 1 94.88 109 ALA A O 1
ATOM 868 N N . GLY A 1 110 ? -21.594 13.516 15.773 1 95.81 110 GLY A N 1
ATOM 869 C CA . GLY A 1 110 ? -22.938 14.008 15.977 1 95.81 110 GLY A CA 1
ATOM 870 C C . GLY A 1 110 ? -23.484 14.766 14.789 1 95.81 110 GLY A C 1
ATOM 871 O O . GLY A 1 110 ? -24.672 15.109 14.75 1 95.81 110 GLY A O 1
ATOM 872 N N . LEU A 1 111 ? -22.719 14.977 13.805 1 96.44 111 LEU A N 1
ATOM 873 C CA . LEU A 1 111 ? -23.125 15.75 12.641 1 96.44 111 LEU A CA 1
ATOM 874 C C . LEU A 1 111 ? -23.859 14.875 11.633 1 96.44 111 LEU A C 1
ATOM 876 O O . LEU A 1 111 ? -23.516 13.711 11.438 1 96.44 111 LEU A O 1
ATOM 880 N N . ASP A 1 112 ? -24.828 15.438 10.984 1 96.38 112 ASP A N 1
ATOM 881 C CA . ASP A 1 112 ? -25.516 14.727 9.914 1 96.38 112 ASP A CA 1
ATOM 882 C C . ASP A 1 112 ? -24.844 14.961 8.57 1 96.38 112 ASP A C 1
ATOM 884 O O . ASP A 1 112 ? -23.859 15.695 8.484 1 96.38 112 ASP A O 1
ATOM 888 N N . SER A 1 113 ? -25.344 14.383 7.535 1 96.19 113 SER A N 1
ATOM 889 C CA . SER A 1 113 ? -24.703 14.398 6.219 1 96.19 113 SER A CA 1
ATOM 890 C C . SER A 1 113 ? -24.672 15.805 5.637 1 96.19 113 SER A C 1
ATOM 892 O O . SER A 1 113 ? -23.703 16.188 4.973 1 96.19 113 SER A O 1
ATOM 894 N N . LEU A 1 114 ? -25.719 16.562 5.867 1 96.94 114 LEU A N 1
ATOM 895 C CA . LEU A 1 114 ? -25.781 17.922 5.344 1 96.94 114 LEU A CA 1
ATOM 896 C C . LEU A 1 114 ? -24.766 18.812 6.043 1 96.94 114 LEU A C 1
ATOM 898 O O . LEU A 1 114 ? -24.109 19.641 5.402 1 96.94 114 LEU A O 1
ATOM 902 N N . GLN A 1 115 ? -24.672 18.672 7.348 1 96.19 115 GLN A N 1
ATOM 903 C CA . GLN A 1 115 ? -23.688 19.438 8.117 1 96.19 115 GLN A CA 1
ATOM 904 C C . GLN A 1 115 ? -22.266 19.094 7.695 1 96.19 115 GLN A C 1
ATOM 906 O O . GLN A 1 115 ? -21.438 20 7.512 1 96.19 115 GLN A O 1
ATOM 911 N N . LYS A 1 116 ? -22.016 17.875 7.508 1 97.19 116 LYS A N 1
ATOM 912 C CA . LYS A 1 116 ? -20.703 17.422 7.07 1 97.19 116 LYS A CA 1
ATOM 913 C C . LYS A 1 116 ? -20.375 17.953 5.672 1 97.19 116 LYS A C 1
ATOM 915 O O . LYS A 1 116 ? -19.25 18.359 5.406 1 97.19 116 LYS A O 1
ATOM 920 N N . ALA A 1 117 ? -21.328 17.953 4.836 1 97.38 117 ALA A N 1
ATOM 921 C CA . ALA A 1 117 ? -21.141 18.484 3.486 1 97.38 117 ALA A CA 1
ATOM 922 C C . ALA A 1 117 ? -20.812 19.984 3.523 1 97.38 117 ALA A C 1
ATOM 924 O O . ALA A 1 117 ? -19.953 20.453 2.771 1 97.38 117 ALA A O 1
ATOM 925 N N . LYS A 1 118 ? -21.484 20.672 4.375 1 96.56 118 LYS A N 1
ATOM 926 C CA . LYS A 1 118 ? -21.234 22.109 4.516 1 96.56 118 LYS A CA 1
ATOM 927 C C . LYS A 1 118 ? -19.828 22.359 5.031 1 96.56 118 LYS A C 1
ATOM 929 O O . LYS A 1 118 ? -19.125 23.25 4.527 1 96.56 118 LYS A O 1
ATOM 934 N N . ILE A 1 119 ? -19.469 21.625 6.008 1 96.88 119 ILE A N 1
ATOM 935 C CA . ILE A 1 119 ? -18.125 21.734 6.562 1 96.88 119 ILE A CA 1
ATOM 936 C C . ILE A 1 119 ? -17.094 21.422 5.48 1 96.88 119 ILE A C 1
ATOM 938 O O . ILE A 1 119 ? -16.125 22.172 5.309 1 96.88 119 ILE A O 1
ATOM 942 N N . SER A 1 120 ? -17.328 20.375 4.73 1 97.69 120 SER A N 1
ATOM 943 C CA . SER A 1 120 ? -16.406 19.969 3.672 1 97.69 120 SER A CA 1
ATOM 944 C C . SER A 1 120 ? -16.266 21.062 2.605 1 97.69 120 SER A C 1
ATOM 946 O O . SER A 1 120 ? -15.164 21.344 2.141 1 97.69 120 SER A O 1
ATOM 948 N N . SER A 1 121 ? -17.375 21.625 2.27 1 97.75 121 SER A N 1
ATOM 949 C CA . SER A 1 121 ? -17.375 22.688 1.257 1 97.75 121 SER A CA 1
ATOM 950 C C . SER A 1 121 ? -16.578 23.891 1.723 1 97.75 121 SER A C 1
ATOM 952 O O . SER A 1 121 ? -15.844 24.5 0.941 1 97.75 121 SER A O 1
ATOM 954 N N . ARG A 1 122 ? -16.75 24.266 2.926 1 96.62 122 ARG A N 1
ATOM 955 C CA . ARG A 1 122 ? -16.016 25.391 3.479 1 96.62 122 ARG A CA 1
ATOM 956 C C . ARG A 1 122 ? -14.516 25.109 3.537 1 96.62 122 ARG A C 1
ATOM 958 O O . ARG A 1 122 ? -13.695 25.953 3.193 1 96.62 122 ARG A O 1
ATOM 965 N N . LEU A 1 123 ? -14.188 23.922 3.986 1 97.81 123 LEU A N 1
ATOM 966 C CA . LEU A 1 123 ? -12.789 23.531 4.035 1 97.81 123 LEU A CA 1
ATOM 967 C C . LEU A 1 123 ? -12.18 23.5 2.633 1 97.81 123 LEU A C 1
ATOM 969 O O . LEU A 1 123 ? -11.023 23.859 2.443 1 97.81 123 LEU A O 1
ATOM 973 N N . ARG A 1 124 ? -12.953 23.047 1.657 1 98.12 124 ARG A N 1
ATOM 974 C CA . ARG A 1 124 ? -12.477 23.047 0.279 1 98.12 124 ARG A CA 1
ATOM 975 C C . ARG A 1 124 ? -12.094 24.469 -0.162 1 98.12 124 ARG A C 1
ATOM 977 O O . ARG A 1 124 ? -11.047 24.656 -0.794 1 98.12 124 ARG A O 1
ATOM 984 N N . LEU A 1 125 ? -12.922 25.438 0.15 1 97.25 125 LEU A N 1
ATOM 985 C CA . LEU A 1 125 ? -12.633 26.812 -0.206 1 97.25 125 LEU A CA 1
ATOM 986 C C . LEU A 1 125 ? -11.312 27.266 0.408 1 97.25 125 LEU A C 1
ATOM 988 O O . LEU A 1 125 ? -10.5 27.906 -0.26 1 97.25 125 LEU A O 1
ATOM 992 N N . HIS A 1 126 ? -11.078 26.891 1.64 1 96.69 126 HIS A N 1
ATOM 993 C CA . HIS A 1 126 ? -9.859 27.266 2.334 1 96.69 126 HIS A CA 1
ATOM 994 C C . HIS A 1 126 ? -8.641 26.594 1.715 1 96.69 126 HIS A C 1
ATOM 996 O O . HIS A 1 126 ? -7.613 27.234 1.48 1 96.69 126 HIS A O 1
ATOM 1002 N N . PHE A 1 127 ? -8.758 25.344 1.391 1 98.06 127 PHE A N 1
ATOM 1003 C CA . PHE A 1 127 ? -7.625 24.609 0.858 1 98.06 127 PHE A CA 1
ATOM 1004 C C . PHE A 1 127 ? -7.359 25 -0.592 1 98.06 127 PHE A C 1
ATOM 1006 O O . PHE A 1 127 ? -6.207 25.016 -1.033 1 98.06 127 PHE A O 1
ATOM 1013 N N . ASP A 1 128 ? -8.43 25.297 -1.319 1 97.69 128 ASP A N 1
ATOM 1014 C CA . ASP A 1 128 ? -8.227 25.828 -2.666 1 97.69 128 ASP A CA 1
ATOM 1015 C C . ASP A 1 128 ? -7.434 27.125 -2.637 1 97.69 128 ASP A C 1
ATOM 1017 O O . ASP A 1 128 ? -6.508 27.312 -3.428 1 97.69 128 ASP A O 1
ATOM 1021 N N . ALA A 1 129 ? -7.809 28 -1.727 1 97.12 129 ALA A N 1
ATOM 1022 C CA . ALA A 1 129 ? -7.098 29.266 -1.59 1 97.12 129 ALA A CA 1
ATOM 1023 C C . ALA A 1 129 ? -5.641 29.031 -1.199 1 97.12 129 ALA A C 1
ATOM 1025 O O . ALA A 1 129 ? -4.734 29.641 -1.776 1 97.12 129 ALA A O 1
ATOM 1026 N N . LEU A 1 130 ? -5.441 28.172 -0.246 1 97.38 130 LEU A N 1
ATOM 1027 C CA . LEU A 1 130 ? -4.102 27.844 0.232 1 97.38 130 LEU A CA 1
ATOM 1028 C C . LEU A 1 130 ? -3.24 27.281 -0.897 1 97.38 130 LEU A C 1
ATOM 1030 O O . LEU A 1 130 ? -2.096 27.703 -1.079 1 97.38 130 LEU A O 1
ATOM 1034 N N . ARG A 1 131 ? -3.766 26.438 -1.668 1 97.25 131 ARG A N 1
ATOM 1035 C CA . ARG A 1 131 ? -3.041 25.688 -2.689 1 97.25 131 ARG A CA 1
ATOM 1036 C C . ARG A 1 131 ? -2.916 26.5 -3.975 1 97.25 131 ARG A C 1
ATOM 1038 O O . ARG A 1 131 ? -2.205 26.109 -4.902 1 97.25 131 ARG A O 1
ATOM 1045 N N . SER A 1 132 ? -3.588 27.656 -4.031 1 96.81 132 SER A N 1
ATOM 1046 C CA . SER A 1 132 ? -3.506 28.547 -5.191 1 96.81 132 SER A CA 1
ATOM 1047 C C . SER A 1 132 ? -2.441 29.609 -4.992 1 96.81 132 SER A C 1
ATOM 1049 O O . SER A 1 132 ? -2.186 30.422 -5.895 1 96.81 132 SER A O 1
ATOM 1051 N N . LEU A 1 133 ? -1.844 29.594 -3.816 1 96.56 133 LEU A N 1
ATOM 1052 C CA . LEU A 1 133 ? -0.759 30.547 -3.607 1 96.56 133 LEU A CA 1
ATOM 1053 C C . LEU A 1 133 ? 0.331 30.375 -4.66 1 96.56 133 LEU A C 1
ATOM 1055 O O . LEU A 1 133 ? 0.64 29.25 -5.055 1 96.56 133 LEU A O 1
ATOM 1059 N N . PRO A 1 134 ? 0.947 31.484 -5.051 1 93.94 134 PRO A N 1
ATOM 1060 C CA . PRO A 1 134 ? 2.008 31.359 -6.055 1 93.94 134 PRO A CA 1
ATOM 1061 C C . PRO A 1 134 ? 3.176 30.5 -5.586 1 93.94 134 PRO A C 1
ATOM 1063 O O . PRO A 1 134 ? 3.725 30.734 -4.504 1 93.94 134 PRO A O 1
ATOM 1066 N N . THR A 1 135 ? 3.51 29.625 -6.336 1 91.88 135 THR A N 1
ATOM 1067 C CA . THR A 1 135 ? 4.555 28.656 -5.996 1 91.88 135 THR A CA 1
ATOM 1068 C C . THR A 1 135 ? 5.934 29.297 -6.105 1 91.88 135 THR A C 1
ATOM 1070 O O . THR A 1 135 ? 6.188 30.094 -7.02 1 91.88 135 THR A O 1
ATOM 1073 N N . PRO A 1 136 ? 6.848 29 -5.25 1 92.75 136 PRO A N 1
ATOM 1074 C CA . PRO A 1 136 ? 8.227 29.469 -5.363 1 92.75 136 PRO A CA 1
ATOM 1075 C C . PRO A 1 136 ? 9.086 28.594 -6.273 1 92.75 136 PRO A C 1
ATOM 1077 O O . PRO A 1 136 ? 10.219 28.953 -6.586 1 92.75 136 PRO A O 1
ATOM 1080 N N . GLY A 1 137 ? 8.586 27.375 -6.66 1 93.25 137 GLY A N 1
ATOM 1081 C CA . GLY A 1 137 ? 9.281 26.547 -7.617 1 93.25 137 GLY A CA 1
ATOM 1082 C C . GLY A 1 137 ? 10.164 25.5 -6.965 1 93.25 137 GLY A C 1
ATOM 1083 O O . GLY A 1 137 ? 11.047 24.922 -7.609 1 93.25 137 GLY A O 1
ATOM 1084 N N . TYR A 1 138 ? 10.023 25.359 -5.668 1 96.94 138 TYR A N 1
ATOM 1085 C CA . TYR A 1 138 ? 10.742 24.312 -4.953 1 96.94 138 TYR A CA 1
ATOM 1086 C C . TYR A 1 138 ? 9.82 23.562 -4.004 1 96.94 138 TYR A C 1
ATOM 1088 O O . TYR A 1 138 ? 8.664 23.953 -3.822 1 96.94 138 TYR A O 1
ATOM 1096 N N . PHE A 1 139 ? 10.266 22.469 -3.5 1 97.88 139 PHE A N 1
ATOM 1097 C CA . PHE A 1 139 ? 9.617 21.719 -2.422 1 97.88 139 PHE A CA 1
ATOM 1098 C C . PHE A 1 139 ? 10.391 21.875 -1.117 1 97.88 139 PHE A C 1
ATOM 1100 O O . PHE A 1 139 ? 11.594 21.625 -1.068 1 97.88 139 PHE A O 1
ATOM 1107 N N . GLY A 1 140 ? 9.781 22.312 -0.098 1 97 140 GLY A N 1
ATOM 1108 C CA . GLY A 1 140 ? 10.43 22.625 1.166 1 97 140 GLY A CA 1
ATOM 1109 C C . GLY A 1 140 ? 9.594 23.547 2.049 1 97 140 GLY A C 1
ATOM 1110 O O . GLY A 1 140 ? 8.484 23.922 1.681 1 97 140 GLY A O 1
ATOM 1111 N N . SER A 1 141 ? 10.109 23.812 3.193 1 96.06 141 SER A N 1
ATOM 1112 C CA . SER A 1 141 ? 9.484 24.781 4.074 1 96.06 141 SER A CA 1
ATOM 1113 C C . SER A 1 141 ? 9.719 26.219 3.584 1 96.06 141 SER A C 1
ATOM 1115 O O . SER A 1 141 ? 10.586 26.438 2.73 1 96.06 141 SER A O 1
ATOM 1117 N N . ILE A 1 142 ? 8.859 27.156 4.031 1 95.44 142 ILE A N 1
ATOM 1118 C CA . ILE A 1 142 ? 8.984 28.547 3.609 1 95.44 142 ILE A CA 1
ATOM 1119 C C . ILE A 1 142 ? 10.43 29.016 3.781 1 95.44 142 ILE A C 1
ATOM 1121 O O . ILE A 1 142 ? 11.094 28.641 4.75 1 95.44 142 ILE A O 1
ATOM 1125 N N . GLY A 1 143 ? 10.93 29.812 2.809 1 93.81 143 GLY A N 1
ATOM 1126 C CA . GLY A 1 143 ? 12.297 30.297 2.814 1 93.81 143 GLY A CA 1
ATOM 1127 C C . GLY A 1 143 ? 13.289 29.297 2.273 1 93.81 143 GLY A C 1
ATOM 1128 O O . GLY A 1 143 ? 14.484 29.359 2.568 1 93.81 143 GLY A O 1
ATOM 1129 N N . LYS A 1 144 ? 12.789 28.281 1.599 1 94.56 144 LYS A N 1
ATOM 1130 C CA . LYS A 1 144 ? 13.594 27.219 1.019 1 94.56 144 LYS A CA 1
ATOM 1131 C C . LYS A 1 144 ? 14.375 26.469 2.096 1 94.56 144 LYS A C 1
ATOM 1133 O O . LYS A 1 144 ? 15.586 26.281 1.968 1 94.56 144 LYS A O 1
ATOM 1138 N N . ARG A 1 145 ? 13.727 26.109 3.096 1 94.31 145 ARG A N 1
ATOM 1139 C CA . ARG A 1 145 ? 14.273 25.359 4.234 1 94.31 145 ARG A CA 1
ATOM 1140 C C . ARG A 1 145 ? 13.859 23.891 4.176 1 94.31 145 ARG A C 1
ATOM 1142 O O . ARG A 1 145 ? 13.039 23.516 3.348 1 94.31 145 ARG A O 1
ATOM 1149 N N . PRO A 1 146 ? 14.438 23.031 5.004 1 94.5 146 PRO A N 1
ATOM 1150 C CA . PRO A 1 146 ? 14.094 21.609 5.016 1 94.5 146 PRO A CA 1
ATOM 1151 C C . PRO A 1 146 ? 12.641 21.359 5.41 1 94.5 146 PRO A C 1
ATOM 1153 O O . PRO A 1 146 ? 12.062 22.125 6.176 1 94.5 146 PRO A O 1
ATOM 1156 N N . LEU A 1 147 ? 12.109 20.297 4.871 1 96.38 147 LEU A N 1
ATOM 1157 C CA . LEU A 1 147 ? 10.758 19.891 5.234 1 96.38 147 LEU A CA 1
ATOM 1158 C C . LEU A 1 147 ? 10.727 19.312 6.645 1 96.38 147 LEU A C 1
ATOM 1160 O O . LEU A 1 147 ? 11.633 18.578 7.043 1 96.38 147 LEU A O 1
ATOM 1164 N N . GLU A 1 148 ? 9.641 19.578 7.34 1 94.19 148 GLU A N 1
ATOM 1165 C CA . GLU A 1 148 ? 9.586 19.172 8.742 1 94.19 148 GLU A CA 1
ATOM 1166 C C . GLU A 1 148 ? 8.672 17.969 8.945 1 94.19 148 GLU A C 1
ATOM 1168 O O . GLU A 1 148 ? 8.492 17.5 10.07 1 94.19 148 GLU A O 1
ATOM 1173 N N . ASP A 1 149 ? 8.062 17.484 7.883 1 95.38 149 ASP A N 1
ATOM 1174 C CA . ASP A 1 149 ? 7.301 16.25 8.008 1 95.38 149 ASP A CA 1
ATOM 1175 C C . ASP A 1 149 ? 8.195 15.094 8.469 1 95.38 149 ASP A C 1
ATOM 1177 O O . ASP A 1 149 ? 9.352 14.992 8.055 1 95.38 149 ASP A O 1
ATOM 1181 N N . ASP A 1 150 ? 7.613 14.211 9.219 1 91.81 150 ASP A N 1
ATOM 1182 C CA . ASP A 1 150 ? 8.367 13.125 9.836 1 91.81 150 ASP A CA 1
ATOM 1183 C C . ASP A 1 150 ? 8.992 12.219 8.773 1 91.81 150 ASP A C 1
ATOM 1185 O O . ASP A 1 150 ? 9.992 11.547 9.039 1 91.81 150 ASP A O 1
ATOM 1189 N N . MET A 1 151 ? 8.461 12.203 7.656 1 93.81 151 MET A N 1
ATOM 1190 C CA . MET A 1 151 ? 8.992 11.383 6.57 1 93.81 151 MET A CA 1
ATOM 1191 C C . MET A 1 151 ? 10.391 11.828 6.18 1 93.81 151 MET A C 1
ATOM 1193 O O . MET A 1 151 ? 11.141 11.07 5.559 1 93.81 151 MET A O 1
ATOM 1197 N N . PHE A 1 152 ? 10.75 13.047 6.578 1 94.12 152 PHE A N 1
ATOM 1198 C CA . PHE A 1 152 ? 12.039 13.602 6.184 1 94.12 152 PHE A CA 1
ATOM 1199 C C . PHE A 1 152 ? 12.938 13.805 7.395 1 94.12 152 PHE A C 1
ATOM 1201 O O . PHE A 1 152 ? 13.992 14.438 7.297 1 94.12 152 PHE A O 1
ATOM 1208 N N . TRP A 1 153 ? 12.539 13.367 8.539 1 89.62 153 TRP A N 1
ATOM 1209 C CA . TRP A 1 153 ? 13.281 13.586 9.781 1 89.62 153 TRP A CA 1
ATOM 1210 C C . TRP A 1 153 ? 14.562 12.758 9.805 1 89.62 153 TRP A C 1
ATOM 1212 O O . TRP A 1 153 ? 14.555 11.586 9.422 1 89.62 153 TRP A O 1
ATOM 1222 N N . THR A 1 154 ? 15.594 13.344 10.164 1 87.75 154 THR A N 1
ATOM 1223 C CA . THR A 1 154 ? 16.844 12.672 10.5 1 87.75 154 THR A CA 1
ATOM 1224 C C . THR A 1 154 ? 17.344 13.133 11.859 1 87.75 154 THR A C 1
ATOM 1226 O O . THR A 1 154 ? 16.984 14.203 12.336 1 87.75 154 THR A O 1
ATOM 1229 N N . ALA A 1 155 ? 18.188 12.352 12.477 1 83.06 155 ALA A N 1
ATOM 1230 C CA . ALA A 1 155 ? 18.719 12.703 13.789 1 83.06 155 ALA A CA 1
ATOM 1231 C C . ALA A 1 155 ? 19.562 13.961 13.719 1 83.06 155 ALA A C 1
ATOM 1233 O O . ALA A 1 155 ? 20.297 14.172 12.758 1 83.06 155 ALA A O 1
ATOM 1234 N N . PRO A 1 156 ? 19.391 14.719 14.805 1 74.75 156 PRO A N 1
ATOM 1235 C CA . PRO A 1 156 ? 20.219 15.938 14.844 1 74.75 156 PRO A CA 1
ATOM 1236 C C . PRO A 1 156 ? 21.703 15.641 14.688 1 74.75 156 PRO A C 1
ATOM 1238 O O . PRO A 1 156 ? 22.203 14.672 15.242 1 74.75 156 PRO A O 1
ATOM 1241 N N . GLY A 1 157 ? 22.359 16.469 13.891 1 71.25 157 GLY A N 1
ATOM 1242 C CA . GLY A 1 157 ? 23.797 16.312 13.711 1 71.25 157 GLY A CA 1
ATOM 1243 C C . GLY A 1 157 ? 24.156 15.367 12.586 1 71.25 157 GLY A C 1
ATOM 1244 O O . GLY A 1 157 ? 25.344 15.219 12.25 1 71.25 157 GLY A O 1
ATOM 1245 N N . ASP A 1 158 ? 23.109 14.797 12.07 1 71.06 158 ASP A N 1
ATOM 1246 C CA . ASP A 1 158 ? 23.375 13.852 10.992 1 71.06 158 ASP A CA 1
ATOM 1247 C C . ASP A 1 158 ? 23.656 14.578 9.68 1 71.06 158 ASP A C 1
ATOM 1249 O O . ASP A 1 158 ? 22.906 15.469 9.273 1 71.06 158 ASP A O 1
ATOM 1253 N N . ASP A 1 159 ? 24.75 14.391 9.094 1 63.34 159 ASP A N 1
ATOM 1254 C CA . ASP A 1 159 ? 25.219 15 7.855 1 63.34 159 ASP A CA 1
ATOM 1255 C C . ASP A 1 159 ? 24.25 14.742 6.707 1 63.34 159 ASP A C 1
ATOM 1257 O O . ASP A 1 159 ? 24.219 15.492 5.734 1 63.34 159 ASP A O 1
ATOM 1261 N N . THR A 1 160 ? 23.531 13.672 6.816 1 67.44 160 THR A N 1
ATOM 1262 C CA . THR A 1 160 ? 22.625 13.281 5.738 1 67.44 160 THR A CA 1
ATOM 1263 C C . THR A 1 160 ? 21.344 14.109 5.785 1 67.44 160 THR A C 1
ATOM 1265 O O . THR A 1 160 ? 20.469 13.961 4.93 1 67.44 160 THR A O 1
ATOM 1268 N N . ASN A 1 161 ? 21.266 15.031 6.641 1 68.62 161 ASN A N 1
ATOM 1269 C CA . ASN A 1 161 ? 20.031 15.766 6.898 1 68.62 161 ASN A CA 1
ATOM 1270 C C . ASN A 1 161 ? 19.562 16.531 5.66 1 68.62 161 ASN A C 1
ATOM 1272 O O . ASN A 1 161 ? 18.422 16.375 5.223 1 68.62 161 ASN A O 1
ATOM 1276 N N . ARG A 1 162 ? 20.516 17.109 5.02 1 72.31 162 ARG A N 1
ATOM 1277 C CA . ARG A 1 162 ? 20.125 17.953 3.902 1 72.31 162 ARG A CA 1
ATOM 1278 C C . ARG A 1 162 ? 19.625 17.125 2.729 1 72.31 162 ARG A C 1
ATOM 1280 O O . ARG A 1 162 ? 18.656 17.5 2.053 1 72.31 162 ARG A O 1
ATOM 1287 N N . VAL A 1 163 ? 20.109 16 2.559 1 84.94 163 VAL A N 1
ATOM 1288 C CA . VAL A 1 163 ? 19.781 15.156 1.417 1 84.94 163 VAL A CA 1
ATOM 1289 C C . VAL A 1 163 ? 18.375 14.586 1.588 1 84.94 163 VAL A C 1
ATOM 1291 O O . VAL A 1 163 ? 17.625 14.453 0.615 1 84.94 163 VAL A O 1
ATOM 1294 N N . ILE A 1 164 ? 18.016 14.43 2.777 1 93.62 164 ILE A N 1
ATOM 1295 C CA . ILE A 1 164 ? 16.75 13.75 3.047 1 93.62 164 ILE A CA 1
ATOM 1296 C C . ILE A 1 164 ? 15.641 14.773 3.277 1 93.62 164 ILE A C 1
ATOM 1298 O O . ILE A 1 164 ? 14.5 14.578 2.85 1 93.62 164 ILE A O 1
ATOM 1302 N N . SER A 1 165 ? 15.992 15.898 3.82 1 94.19 165 SER A N 1
ATOM 1303 C CA . SER A 1 165 ? 14.93 16.797 4.258 1 94.19 165 SER A CA 1
ATOM 1304 C C . SER A 1 165 ? 14.766 17.969 3.293 1 94.19 165 SER A C 1
ATOM 1306 O O . SER A 1 165 ? 13.773 18.688 3.354 1 94.19 165 SER A O 1
ATOM 1308 N N . GLY A 1 166 ? 15.656 18.141 2.424 1 93.12 166 GLY A N 1
ATOM 1309 C CA . GLY A 1 166 ? 15.586 19.219 1.456 1 93.12 166 GLY A CA 1
ATOM 1310 C C . GLY A 1 166 ? 16.141 20.531 1.983 1 93.12 166 GLY A C 1
ATOM 1311 O O . GLY A 1 166 ? 16.953 20.531 2.908 1 93.12 166 GLY A O 1
ATOM 1312 N N . PRO A 1 167 ? 15.719 21.562 1.199 1 95.88 167 PRO A N 1
ATOM 1313 C CA . PRO A 1 167 ? 14.695 21.672 0.155 1 95.88 167 PRO A CA 1
ATOM 1314 C C . PRO A 1 167 ? 15.109 21 -1.151 1 95.88 167 PRO A C 1
ATOM 1316 O O . PRO A 1 167 ? 16.281 20.672 -1.333 1 95.88 167 PRO A O 1
ATOM 1319 N N . PHE A 1 168 ? 14.047 20.797 -2.049 1 97.62 168 PHE A N 1
ATOM 1320 C CA . PHE A 1 168 ? 14.266 20.109 -3.316 1 97.62 168 PHE A CA 1
ATOM 1321 C C . PHE A 1 168 ? 13.867 21 -4.488 1 97.62 168 PHE A C 1
ATOM 1323 O O . PHE A 1 168 ? 12.859 21.703 -4.43 1 97.62 168 PHE A O 1
ATOM 1330 N N . ASP A 1 169 ? 14.578 20.969 -5.566 1 96.94 169 ASP A N 1
ATOM 1331 C CA . ASP A 1 169 ? 14.305 21.781 -6.746 1 96.94 169 ASP A CA 1
ATOM 1332 C C . ASP A 1 169 ? 13.422 21.031 -7.738 1 96.94 169 ASP A C 1
ATOM 1334 O O . ASP A 1 169 ? 12.898 21.641 -8.688 1 96.94 169 ASP A O 1
ATOM 1338 N N . SER A 1 170 ? 13.297 19.75 -7.508 1 96.75 170 SER A N 1
ATOM 1339 C CA . SER A 1 170 ? 12.469 18.953 -8.406 1 96.75 170 SER A CA 1
ATOM 1340 C C . SER A 1 170 ? 11.766 17.828 -7.656 1 96.75 170 SER A C 1
ATOM 1342 O O . SER A 1 170 ? 12.195 17.438 -6.566 1 96.75 170 SER A O 1
ATOM 1344 N N . GLU A 1 171 ? 10.75 17.312 -8.242 1 96.62 171 GLU A N 1
ATOM 1345 C CA . GLU A 1 171 ? 10.047 16.172 -7.676 1 96.62 171 GLU A CA 1
ATOM 1346 C C . GLU A 1 171 ? 10.938 14.938 -7.629 1 96.62 171 GLU A C 1
ATOM 1348 O O . GLU A 1 171 ? 10.82 14.109 -6.719 1 96.62 171 GLU A O 1
ATOM 1353 N N . LEU A 1 172 ? 11.781 14.828 -8.664 1 97.31 172 LEU A N 1
ATOM 1354 C CA . LEU A 1 172 ? 12.703 13.695 -8.703 1 97.31 172 LEU A CA 1
ATOM 1355 C C . LEU A 1 172 ? 13.609 13.695 -7.477 1 97.31 172 LEU A C 1
ATOM 1357 O O . LEU A 1 172 ? 13.836 12.648 -6.863 1 97.31 172 LEU A O 1
ATOM 1361 N N . GLU A 1 173 ? 14.086 14.859 -7.137 1 97.44 173 GLU A N 1
ATOM 1362 C CA . GLU A 1 173 ? 14.914 14.969 -5.938 1 97.44 173 GLU A CA 1
ATOM 1363 C C . GLU A 1 173 ? 14.133 14.586 -4.688 1 97.44 173 GLU A C 1
ATOM 1365 O O . GLU A 1 173 ? 14.664 13.906 -3.803 1 97.44 173 GLU A O 1
ATOM 1370 N N . LEU A 1 174 ? 12.938 15.031 -4.613 1 97.81 174 LEU A N 1
ATOM 1371 C CA . LEU A 1 174 ? 12.078 14.688 -3.486 1 97.81 174 LEU A CA 1
ATOM 1372 C C . LEU A 1 174 ? 11.836 13.188 -3.43 1 97.81 174 LEU A C 1
ATOM 1374 O O . LEU A 1 174 ? 11.945 12.57 -2.363 1 97.81 174 LEU A O 1
ATOM 1378 N N . ASN A 1 175 ? 11.547 12.578 -4.566 1 97.81 175 ASN A N 1
ATOM 1379 C CA . ASN A 1 175 ? 11.375 11.133 -4.633 1 97.81 175 ASN A CA 1
ATOM 1380 C C . ASN A 1 175 ? 12.617 10.398 -4.125 1 97.81 175 ASN A C 1
ATOM 1382 O O . ASN A 1 175 ? 12.5 9.453 -3.348 1 97.81 175 ASN A O 1
ATOM 1386 N N . ASN A 1 176 ? 13.727 10.836 -4.59 1 97.44 176 ASN A N 1
ATOM 1387 C CA . ASN A 1 176 ? 14.977 10.219 -4.16 1 97.44 176 ASN A CA 1
ATOM 1388 C C . ASN A 1 176 ? 15.18 10.344 -2.652 1 97.44 176 ASN A C 1
ATOM 1390 O O . ASN A 1 176 ? 15.664 9.414 -2.01 1 97.44 176 ASN A O 1
ATOM 1394 N N . ALA A 1 177 ? 14.789 11.461 -2.102 1 97.06 177 ALA A N 1
ATOM 1395 C CA . ALA A 1 177 ? 14.906 11.68 -0.663 1 97.06 177 ALA A CA 1
ATOM 1396 C C . ALA A 1 177 ? 14.039 10.695 0.114 1 97.06 177 ALA A C 1
ATOM 1398 O O . ALA A 1 177 ? 14.438 10.211 1.174 1 97.06 177 ALA A O 1
ATOM 1399 N N . LEU A 1 178 ? 12.875 10.438 -0.387 1 96.88 178 LEU A N 1
ATOM 1400 C CA . LEU A 1 178 ? 11.992 9.469 0.248 1 96.88 178 LEU A CA 1
ATOM 1401 C C . LEU A 1 178 ? 12.648 8.094 0.308 1 96.88 178 LEU A C 1
ATOM 1403 O O . LEU A 1 178 ? 12.578 7.41 1.332 1 96.88 178 LEU A O 1
ATOM 1407 N N . VAL A 1 179 ? 13.305 7.695 -0.734 1 96.88 179 VAL A N 1
ATOM 1408 C CA . VAL A 1 179 ? 13.984 6.406 -0.791 1 96.88 179 VAL A CA 1
ATOM 1409 C C . VAL A 1 179 ? 15.188 6.418 0.143 1 96.88 179 VAL A C 1
ATOM 1411 O O . VAL A 1 179 ? 15.461 5.43 0.833 1 96.88 179 VAL A O 1
ATOM 1414 N N . ASP A 1 180 ? 15.898 7.531 0.115 1 95.81 180 ASP A N 1
ATOM 1415 C CA . ASP A 1 180 ? 17.047 7.668 1.012 1 95.81 180 ASP A CA 1
ATOM 1416 C C . ASP A 1 180 ? 16.609 7.566 2.473 1 95.81 180 ASP A C 1
ATOM 1418 O O . ASP A 1 180 ? 17.312 6.977 3.295 1 95.81 180 ASP A O 1
ATOM 1422 N N . LYS A 1 181 ? 15.516 8.18 2.801 1 95.5 181 LYS A N 1
ATOM 1423 C CA . LYS A 1 181 ? 14.977 8.055 4.152 1 95.5 181 LYS A CA 1
ATOM 1424 C C . LYS A 1 181 ? 14.664 6.602 4.492 1 95.5 181 LYS A C 1
ATOM 1426 O O . LYS A 1 181 ? 14.945 6.145 5.602 1 95.5 181 LYS A O 1
ATOM 1431 N N . TYR A 1 182 ? 14.039 5.914 3.559 1 95.44 182 TYR A N 1
ATOM 1432 C CA . TYR A 1 182 ? 13.766 4.492 3.738 1 95.44 182 TYR A CA 1
ATOM 1433 C C . TYR A 1 182 ? 15.039 3.727 4.059 1 95.44 182 TYR A C 1
ATOM 1435 O O . TYR A 1 182 ? 15.07 2.918 4.988 1 95.44 182 TYR A O 1
ATOM 1443 N N . THR A 1 183 ? 16.094 4.016 3.373 1 94.06 183 THR A N 1
ATOM 1444 C CA . THR A 1 183 ? 17.391 3.379 3.588 1 94.06 183 THR A CA 1
ATOM 1445 C C . THR A 1 183 ? 17.984 3.797 4.934 1 94.06 183 THR A C 1
ATOM 1447 O O . THR A 1 183 ? 18.531 2.965 5.664 1 94.06 183 THR A O 1
ATOM 1450 N N . TYR A 1 184 ? 17.828 5.09 5.203 1 92.19 184 TYR A N 1
ATOM 1451 C CA . TYR A 1 184 ? 18.297 5.637 6.473 1 92.19 184 TYR A CA 1
ATOM 1452 C C . TYR A 1 184 ? 17.672 4.895 7.648 1 92.19 184 TYR A C 1
ATOM 1454 O O . TYR A 1 184 ? 18.328 4.68 8.672 1 92.19 184 TYR A O 1
ATOM 1462 N N . ASN A 1 185 ? 16.469 4.465 7.52 1 93.12 185 ASN A N 1
ATOM 1463 C CA . ASN A 1 185 ? 15.758 3.734 8.562 1 93.12 185 ASN A CA 1
ATOM 1464 C C . ASN A 1 185 ? 15.938 2.227 8.422 1 93.12 185 ASN A C 1
ATOM 1466 O O . ASN A 1 185 ? 15.047 1.45 8.773 1 93.12 185 ASN A O 1
ATOM 1470 N N . SER A 1 186 ? 16.969 1.781 7.777 1 91.25 186 SER A N 1
ATOM 1471 C CA . SER A 1 186 ? 17.359 0.384 7.637 1 91.25 186 SER A CA 1
ATOM 1472 C C . SER A 1 186 ? 16.391 -0.385 6.75 1 91.25 186 SER A C 1
ATOM 1474 O O . SER A 1 186 ? 16.109 -1.556 7.004 1 91.25 186 SER A O 1
ATOM 1476 N N . GLY A 1 187 ? 15.82 0.335 5.805 1 92 187 GLY A N 1
ATOM 1477 C CA . GLY A 1 187 ? 15.008 -0.351 4.812 1 92 187 GLY A CA 1
ATOM 1478 C C . GLY A 1 187 ? 15.773 -1.404 4.035 1 92 187 GLY A C 1
ATOM 1479 O O . GLY A 1 187 ? 17 -1.41 4.035 1 92 187 GLY A O 1
ATOM 1480 N N . LEU A 1 188 ? 15.047 -2.256 3.34 1 92.94 188 LEU A N 1
ATOM 1481 C CA . LEU A 1 188 ? 15.633 -3.344 2.57 1 92.94 188 LEU A CA 1
ATOM 1482 C C . LEU A 1 188 ? 16.219 -2.83 1.26 1 92.94 188 LEU A C 1
ATOM 1484 O O . LEU A 1 188 ? 15.562 -2.09 0.528 1 92.94 188 LEU A O 1
ATOM 1488 N N . GLU A 1 189 ? 17.328 -3.252 0.952 1 94.38 189 GLU A N 1
ATOM 1489 C CA . GLU A 1 189 ? 18.109 -2.727 -0.167 1 94.38 189 GLU A CA 1
ATOM 1490 C C . GLU A 1 189 ? 17.359 -2.9 -1.486 1 94.38 189 GLU A C 1
ATOM 1492 O O . GLU A 1 189 ? 17.234 -1.954 -2.268 1 94.38 189 GLU A O 1
ATOM 1497 N N . HIS A 1 190 ? 16.875 -4.098 -1.701 1 94.75 190 HIS A N 1
ATOM 1498 C CA . HIS A 1 190 ? 16.234 -4.375 -2.98 1 94.75 190 HIS A CA 1
ATOM 1499 C C . HIS A 1 190 ? 14.906 -3.639 -3.102 1 94.75 190 HIS A C 1
ATOM 1501 O O . HIS A 1 190 ? 14.516 -3.232 -4.199 1 94.75 190 HIS A O 1
ATOM 1507 N N . LYS A 1 191 ? 14.266 -3.43 -1.993 1 95.81 191 LYS A N 1
ATOM 1508 C CA . LYS A 1 191 ? 13.039 -2.639 -2.023 1 95.81 191 LYS A CA 1
ATOM 1509 C C . LYS A 1 191 ? 13.344 -1.165 -2.281 1 95.81 191 LYS A C 1
ATOM 1511 O O . LYS A 1 191 ? 12.609 -0.492 -3.006 1 95.81 191 LYS A O 1
ATOM 1516 N N . ALA A 1 192 ? 14.406 -0.724 -1.688 1 96.56 192 ALA A N 1
ATOM 1517 C CA . ALA A 1 192 ? 14.844 0.641 -1.969 1 96.56 192 ALA A CA 1
ATOM 1518 C C . ALA A 1 192 ? 15.109 0.838 -3.459 1 96.56 192 ALA A C 1
ATOM 1520 O O . ALA A 1 192 ? 14.719 1.856 -4.035 1 96.56 192 ALA A O 1
ATOM 1521 N N . ALA A 1 193 ? 15.75 -0.176 -4.059 1 96.38 193 ALA A N 1
ATOM 1522 C CA . ALA A 1 193 ? 16.016 -0.111 -5.492 1 96.38 193 ALA A CA 1
ATOM 1523 C C . ALA A 1 193 ? 14.727 -0.083 -6.297 1 96.38 193 ALA A C 1
ATOM 1525 O O . ALA A 1 193 ? 14.617 0.646 -7.285 1 96.38 193 ALA A O 1
ATOM 1526 N N . TYR A 1 194 ? 13.828 -0.868 -5.895 1 97.06 194 TYR A N 1
ATOM 1527 C CA . TYR A 1 194 ? 12.523 -0.873 -6.547 1 97.06 194 TYR A CA 1
ATOM 1528 C C . TYR A 1 194 ? 11.852 0.49 -6.426 1 97.06 194 TYR A C 1
ATOM 1530 O O . TYR A 1 194 ? 11.375 1.044 -7.422 1 97.06 194 TYR A O 1
ATOM 1538 N N . TYR A 1 195 ? 11.797 1.087 -5.234 1 97.44 195 TYR A N 1
ATOM 1539 C CA . TYR A 1 195 ? 11.219 2.408 -5.016 1 97.44 195 TYR A CA 1
ATOM 1540 C C . TYR A 1 195 ? 11.891 3.453 -5.895 1 97.44 195 TYR A C 1
ATOM 1542 O O . TYR A 1 195 ? 11.219 4.277 -6.52 1 97.44 195 TYR A O 1
ATOM 1550 N N . ARG A 1 196 ? 13.164 3.42 -5.926 1 97.25 196 ARG A N 1
ATOM 1551 C CA . ARG A 1 196 ? 13.938 4.398 -6.688 1 97.25 196 ARG A CA 1
ATOM 1552 C C . ARG A 1 196 ? 13.539 4.379 -8.164 1 97.25 196 ARG A C 1
ATOM 1554 O O . ARG A 1 196 ? 13.492 5.426 -8.812 1 97.25 196 ARG A O 1
ATOM 1561 N N . ARG A 1 197 ? 13.219 3.262 -8.602 1 96.44 197 ARG A N 1
ATOM 1562 C CA . ARG A 1 197 ? 12.859 3.119 -10.008 1 96.44 197 ARG A CA 1
ATOM 1563 C C . ARG A 1 197 ? 11.406 3.504 -10.25 1 96.44 197 ARG A C 1
ATOM 1565 O O . ARG A 1 197 ? 11.086 4.172 -11.234 1 96.44 197 ARG A O 1
ATOM 1572 N N . VAL A 1 198 ? 10.531 3.088 -9.359 1 97.19 198 VAL A N 1
ATOM 1573 C CA . VAL A 1 198 ? 9.109 3.09 -9.695 1 97.19 198 VAL A CA 1
ATOM 1574 C C . VAL A 1 198 ? 8.469 4.398 -9.234 1 97.19 198 VAL A C 1
ATOM 1576 O O . VAL A 1 198 ? 7.551 4.91 -9.883 1 97.19 198 VAL A O 1
ATOM 1579 N N . LEU A 1 199 ? 8.906 5.023 -8.141 1 97.62 199 LEU A N 1
ATOM 1580 C CA . LEU A 1 199 ? 8.25 6.195 -7.578 1 97.62 199 LEU A CA 1
ATOM 1581 C C . LEU A 1 199 ? 8.203 7.336 -8.586 1 97.62 199 LEU A C 1
ATOM 1583 O O . LEU A 1 199 ? 7.172 7.988 -8.75 1 97.62 199 LEU A O 1
ATOM 1587 N N . PRO A 1 200 ? 9.281 7.551 -9.375 1 97 200 PRO A N 1
ATOM 1588 C CA . PRO A 1 200 ? 9.25 8.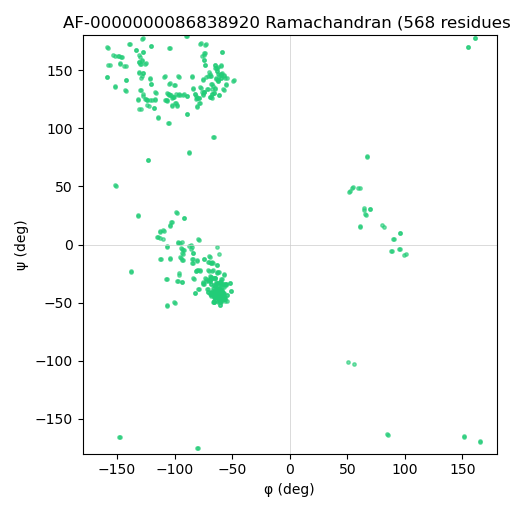664 -10.328 1 97 200 PRO A CA 1
ATOM 1589 C C . PRO A 1 200 ? 8.258 8.43 -11.461 1 97 200 PRO A C 1
ATOM 1591 O O . PRO A 1 200 ? 7.91 9.367 -12.188 1 97 200 PRO A O 1
ATOM 1594 N N . LEU A 1 201 ? 7.84 7.188 -11.617 1 95.38 201 LEU A N 1
ATOM 1595 C CA . LEU A 1 201 ? 6.859 6.887 -12.648 1 95.38 201 LEU A CA 1
ATOM 1596 C C . LEU A 1 201 ? 5.449 7.223 -12.172 1 95.38 201 LEU A C 1
ATOM 1598 O O . LEU A 1 201 ? 4.543 7.418 -12.992 1 95.38 201 LEU A O 1
ATOM 1602 N N . ILE A 1 202 ? 5.281 7.25 -10.906 1 96.25 202 ILE A N 1
ATOM 1603 C CA . ILE A 1 202 ? 3.959 7.426 -10.312 1 96.25 202 ILE A CA 1
ATOM 1604 C C . ILE A 1 202 ? 3.836 8.836 -9.734 1 96.25 202 ILE A C 1
ATOM 1606 O O . ILE A 1 202 ? 2.869 9.547 -10.008 1 96.25 202 ILE A O 1
ATOM 1610 N N . LEU A 1 203 ? 4.801 9.195 -8.898 1 97.25 203 LEU A N 1
ATOM 1611 C CA . LEU A 1 203 ? 4.832 10.492 -8.242 1 97.25 203 LEU A CA 1
ATOM 1612 C C . LEU A 1 203 ? 5.535 11.523 -9.117 1 97.25 203 LEU A C 1
ATOM 1614 O O . LEU A 1 203 ? 6.695 11.867 -8.875 1 97.25 203 LEU A O 1
ATOM 1618 N N . GLN A 1 204 ? 4.793 12.023 -10.094 1 96.12 204 GLN A N 1
ATOM 1619 C CA . GLN A 1 204 ? 5.363 12.945 -11.07 1 96.12 204 GLN A CA 1
ATOM 1620 C C . GLN A 1 204 ? 4.312 13.93 -11.57 1 96.12 204 GLN A C 1
ATOM 1622 O O . GLN A 1 204 ? 3.117 13.75 -11.328 1 96.12 204 GLN A O 1
ATOM 1627 N N . ASN A 1 205 ? 4.824 15.047 -12.18 1 96.38 205 ASN A N 1
ATOM 1628 C CA . ASN A 1 205 ? 4.004 16.062 -12.836 1 96.38 205 ASN A CA 1
ATOM 1629 C C . ASN A 1 205 ? 3.092 16.781 -11.836 1 96.38 205 ASN A C 1
ATOM 1631 O O . ASN A 1 205 ? 1.934 17.062 -12.148 1 96.38 205 ASN A O 1
ATOM 1635 N N . ASN A 1 206 ? 3.504 16.891 -10.648 1 96.44 206 ASN A N 1
ATOM 1636 C CA . ASN A 1 206 ? 2.783 17.641 -9.625 1 96.44 206 ASN A CA 1
ATOM 1637 C C . ASN A 1 206 ? 3.383 19.031 -9.43 1 96.44 206 ASN A C 1
ATOM 1639 O O . ASN A 1 206 ? 4.605 19.203 -9.445 1 96.44 206 ASN A O 1
ATOM 1643 N N . ASN A 1 207 ? 2.521 19.984 -9.312 1 96.25 207 ASN A N 1
ATOM 1644 C CA . ASN A 1 207 ? 2.973 21.312 -8.93 1 96.25 207 ASN A CA 1
ATOM 1645 C C . ASN A 1 207 ? 3.342 21.375 -7.449 1 96.25 207 ASN A C 1
ATOM 1647 O O . ASN A 1 207 ? 2.91 20.531 -6.66 1 96.25 207 ASN A O 1
ATOM 1651 N N . SER A 1 208 ? 4.211 22.297 -7.156 1 97.81 208 SER A N 1
ATOM 1652 C CA . SER A 1 208 ? 4.48 22.625 -5.766 1 97.81 208 SER A CA 1
ATOM 1653 C C . SER A 1 208 ? 3.406 23.562 -5.207 1 97.81 208 SER A C 1
ATOM 1655 O O . SER A 1 208 ? 3.207 24.672 -5.715 1 97.81 208 SER A O 1
ATOM 1657 N N . VAL A 1 209 ? 2.715 23.141 -4.223 1 98.25 209 VAL A N 1
ATOM 1658 C CA . VAL A 1 209 ? 1.631 23.938 -3.652 1 98.25 209 VAL A CA 1
ATOM 1659 C C . VAL A 1 209 ? 1.781 24 -2.133 1 98.25 209 VAL A C 1
ATOM 1661 O O . VAL A 1 209 ? 2.295 23.062 -1.515 1 98.25 209 VAL A O 1
ATOM 1664 N N . PHE A 1 210 ? 1.362 25.094 -1.588 1 98.25 210 PHE A N 1
ATOM 1665 C CA . PHE A 1 210 ? 1.438 25.219 -0.136 1 98.25 210 PHE A CA 1
ATOM 1666 C C . PHE A 1 210 ? 0.462 24.25 0.538 1 98.25 210 PHE A C 1
ATOM 1668 O O . PHE A 1 210 ? -0.699 24.156 0.135 1 98.25 210 PHE A O 1
ATOM 1675 N N . THR A 1 211 ? 0.909 23.516 1.433 1 98.5 211 THR A N 1
ATOM 1676 C CA . THR A 1 211 ? 0.216 22.391 2.053 1 98.5 211 THR A CA 1
ATOM 1677 C C . THR A 1 211 ? 0.255 22.5 3.574 1 98.5 211 THR A C 1
ATOM 1679 O O . THR A 1 211 ? 1.288 22.844 4.148 1 98.5 211 THR A O 1
ATOM 1682 N N . HIS A 1 212 ? -0.865 22.312 4.246 1 98.38 212 HIS A N 1
ATOM 1683 C CA . HIS A 1 212 ? -0.931 22.281 5.703 1 98.38 212 HIS A CA 1
ATOM 1684 C C . HIS A 1 212 ? -0.176 21.094 6.266 1 98.38 212 HIS A C 1
ATOM 1686 O O . HIS A 1 212 ? 0.613 21.234 7.203 1 98.38 212 HIS A O 1
ATOM 1692 N N . GLY A 1 213 ? -0.469 19.906 5.695 1 97.94 213 GLY A N 1
ATOM 1693 C CA . GLY A 1 213 ? 0.338 18.719 5.945 1 97.94 213 GLY A CA 1
ATOM 1694 C C . GLY A 1 213 ? -0.221 17.844 7.047 1 97.94 213 GLY A C 1
ATOM 1695 O O . GLY A 1 213 ? 0.326 16.781 7.332 1 97.94 213 GLY A O 1
ATOM 1696 N N . ASP A 1 214 ? -1.307 18.234 7.723 1 97.56 214 ASP A N 1
ATOM 1697 C CA . ASP A 1 214 ? -1.902 17.422 8.773 1 97.56 214 ASP A CA 1
ATOM 1698 C C . ASP A 1 214 ? -3.402 17.688 8.891 1 97.56 214 ASP A C 1
ATOM 1700 O O . ASP A 1 214 ? -3.908 17.969 9.977 1 97.56 214 ASP A O 1
ATOM 1704 N N . LEU A 1 215 ? -4.086 17.609 7.77 1 97.44 215 LEU A N 1
ATOM 1705 C CA . LEU A 1 215 ? -5.535 17.766 7.75 1 97.44 215 LEU A CA 1
ATOM 1706 C C . LEU A 1 215 ? -6.215 16.625 8.484 1 97.44 215 LEU A C 1
ATOM 1708 O O . LEU A 1 215 ? -6.449 15.555 7.898 1 97.44 215 LEU A O 1
ATOM 1712 N N . GLN A 1 216 ? -6.477 16.812 9.742 1 97.31 216 GLN A N 1
ATOM 1713 C CA . GLN A 1 216 ? -7.215 15.93 10.641 1 97.31 216 GLN A CA 1
ATOM 1714 C C . GLN A 1 216 ? -8.297 16.703 11.398 1 97.31 216 GLN A C 1
ATOM 1716 O O . GLN A 1 216 ? -8.156 17.891 11.648 1 97.31 216 GLN A O 1
ATOM 1721 N N . ARG A 1 217 ? -9.258 16.062 11.805 1 97 217 ARG A N 1
ATOM 1722 C CA . ARG A 1 217 ? -10.375 16.703 12.492 1 97 217 ARG A CA 1
ATOM 1723 C C . ARG A 1 217 ? -9.914 17.391 13.766 1 97 217 ARG A C 1
ATOM 1725 O O . ARG A 1 217 ? -10.414 18.453 14.117 1 97 217 ARG A O 1
ATOM 1732 N N . LYS A 1 218 ? -8.906 16.812 14.438 1 96.38 218 LYS A N 1
ATOM 1733 C CA . LYS A 1 218 ? -8.406 17.375 15.688 1 96.38 218 LYS A CA 1
ATOM 1734 C C . LYS A 1 218 ? -7.727 18.719 15.453 1 96.38 218 LYS A C 1
ATOM 1736 O O . LYS A 1 218 ? -7.484 19.469 16.391 1 96.38 218 LYS A O 1
ATOM 1741 N N . ASN A 1 219 ? -7.41 19 14.242 1 97.69 219 ASN A N 1
ATOM 1742 C CA . ASN A 1 219 ? -6.691 20.234 13.922 1 97.69 219 ASN A CA 1
ATOM 1743 C C . ASN A 1 219 ? -7.617 21.281 13.312 1 97.69 219 ASN A C 1
ATOM 1745 O O . ASN A 1 219 ? -7.156 22.219 12.672 1 97.69 219 ASN A O 1
ATOM 1749 N N . ILE A 1 220 ? -8.875 21.062 13.492 1 98.19 220 ILE A N 1
ATOM 1750 C CA . ILE A 1 220 ? -9.891 22.016 13.055 1 98.19 220 ILE A CA 1
ATOM 1751 C C . ILE A 1 220 ? -10.766 22.406 14.242 1 98.19 220 ILE A C 1
ATOM 1753 O O . ILE A 1 220 ? -11.43 21.562 14.844 1 98.19 220 ILE A O 1
ATOM 1757 N N . ILE A 1 221 ? -10.781 23.688 14.562 1 98.06 221 ILE A N 1
ATOM 1758 C CA . ILE A 1 221 ? -11.648 24.203 15.617 1 98.06 221 ILE A CA 1
ATOM 1759 C C . ILE A 1 221 ? -12.828 24.938 14.992 1 98.06 221 ILE A C 1
ATOM 1761 O O . ILE A 1 221 ? -12.656 25.766 14.094 1 98.06 221 ILE A O 1
ATOM 1765 N N . VAL A 1 222 ? -13.977 24.594 15.398 1 96.38 222 VAL A N 1
ATOM 1766 C CA . VAL A 1 222 ? -15.188 25.266 14.945 1 96.38 222 VAL A CA 1
ATOM 1767 C C . VAL A 1 222 ? -15.672 26.219 16.031 1 96.38 222 VAL A C 1
ATOM 1769 O O . VAL A 1 222 ? -16.016 25.812 17.141 1 96.38 222 VAL A O 1
ATOM 1772 N N . ARG A 1 223 ? -15.727 27.469 15.672 1 95.5 223 ARG A N 1
ATOM 1773 C CA . ARG A 1 223 ? -16.234 28.484 16.578 1 95.5 223 ARG A CA 1
ATOM 1774 C C . ARG A 1 223 ? -17.75 28.406 16.719 1 95.5 223 ARG A C 1
ATOM 1776 O O . ARG A 1 223 ? -18.406 27.688 15.969 1 95.5 223 ARG A O 1
ATOM 1783 N N . ASP A 1 224 ? -18.234 29.172 17.641 1 93.25 224 ASP A N 1
ATOM 1784 C CA . ASP A 1 224 ? -19.672 29.156 17.875 1 93.25 224 ASP A CA 1
ATOM 1785 C C . ASP A 1 224 ? -20.438 29.688 16.672 1 93.25 224 ASP A C 1
ATOM 1787 O O . ASP A 1 224 ? -21.562 29.25 16.406 1 93.25 224 ASP A O 1
ATOM 1791 N N . ASP A 1 225 ? -19.875 30.516 15.945 1 92.19 225 ASP A N 1
ATOM 1792 C CA . ASP A 1 225 ? -20.547 31.109 14.789 1 92.19 225 ASP A CA 1
ATOM 1793 C C . ASP A 1 225 ? -20.391 30.219 13.555 1 92.19 225 ASP A C 1
ATOM 1795 O O . ASP A 1 225 ? -20.844 30.594 12.461 1 92.19 225 ASP A O 1
ATOM 1799 N N . GLY A 1 226 ? -19.656 29.156 13.68 1 90.44 226 GLY A N 1
ATOM 1800 C CA . GLY A 1 226 ? -19.516 28.219 12.578 1 90.44 226 GLY A CA 1
ATOM 1801 C C . GLY A 1 226 ? -18.203 28.391 11.82 1 90.44 226 GLY A C 1
ATOM 1802 O O . GLY A 1 226 ? -17.859 27.547 10.992 1 90.44 226 GLY A O 1
ATOM 1803 N N . GLU A 1 227 ? -17.516 29.453 12.18 1 93.69 227 GLU A N 1
ATOM 1804 C CA . GLU A 1 227 ? -16.234 29.656 11.523 1 93.69 227 GLU A CA 1
ATOM 1805 C C . GLU A 1 227 ? -15.227 28.594 11.922 1 93.69 227 GLU A C 1
ATOM 1807 O O . GLU A 1 227 ? -15.156 28.203 13.094 1 93.69 227 GLU A O 1
ATOM 1812 N N . MET A 1 228 ? -14.508 28.141 10.922 1 95.94 228 MET A N 1
ATOM 1813 C CA . MET A 1 228 ? -13.508 27.109 11.18 1 95.94 228 MET A CA 1
ATOM 1814 C C . MET A 1 228 ? -12.102 27.688 11.164 1 95.94 228 MET A C 1
ATOM 1816 O O . MET A 1 228 ? -11.789 28.531 10.32 1 95.94 228 MET A O 1
ATOM 1820 N N . VAL A 1 229 ? -11.273 27.25 12.102 1 97.94 229 VAL A N 1
ATOM 1821 C CA . VAL A 1 229 ? -9.875 27.672 12.188 1 97.94 229 VAL A CA 1
ATOM 1822 C C . VAL A 1 229 ? -8.969 26.438 12.156 1 97.94 229 VAL A C 1
ATOM 1824 O O . VAL A 1 229 ? -9.188 25.484 12.906 1 97.94 229 VAL A O 1
ATOM 1827 N N . LEU A 1 230 ? -8.031 26.406 11.211 1 98.25 230 LEU A N 1
ATOM 1828 C CA . LEU A 1 230 ? -7.043 25.344 11.133 1 98.25 230 LEU A CA 1
ATOM 1829 C C . LEU A 1 230 ? -5.883 25.594 12.086 1 98.25 230 LEU A C 1
ATOM 1831 O O . LEU A 1 230 ? -5.301 26.688 12.086 1 98.25 230 LEU A O 1
ATOM 1835 N N . ILE A 1 231 ? -5.566 24.594 12.875 1 98.19 231 ILE A N 1
ATOM 1836 C CA . ILE A 1 231 ? -4.469 24.75 13.828 1 98.19 231 ILE A CA 1
ATOM 1837 C C . ILE A 1 231 ? -3.389 23.703 13.539 1 98.19 231 ILE A C 1
ATOM 1839 O O . ILE A 1 231 ? -3.559 22.844 12.672 1 98.19 231 ILE A O 1
ATOM 1843 N N . ASP A 1 232 ? -2.225 23.797 14.18 1 97.5 232 ASP A N 1
ATOM 1844 C CA . ASP A 1 232 ? -1.091 22.875 14.109 1 97.5 232 ASP A CA 1
ATOM 1845 C C . ASP A 1 232 ? -0.456 22.891 12.727 1 97.5 232 ASP A C 1
ATOM 1847 O O . ASP A 1 232 ? -0.54 21.906 11.984 1 97.5 232 ASP A O 1
ATOM 1851 N N . TRP A 1 233 ? 0.269 23.922 12.445 1 98.19 233 TRP A N 1
ATOM 1852 C CA . TRP A 1 233 ? 0.893 24.172 11.148 1 98.19 233 TRP A CA 1
ATOM 1853 C C . TRP A 1 233 ? 2.354 23.734 11.156 1 98.19 233 TRP A C 1
ATOM 1855 O O . TRP A 1 233 ? 3.172 24.281 10.414 1 98.19 233 TRP A O 1
ATOM 1865 N N . GLU A 1 234 ? 2.67 22.812 11.945 1 96.94 234 GLU A N 1
ATOM 1866 C CA . GLU A 1 234 ? 4.047 22.406 12.227 1 96.94 234 GLU A CA 1
ATOM 1867 C C . GLU A 1 234 ? 4.723 21.844 10.977 1 96.94 234 GLU A C 1
ATOM 1869 O O . GLU A 1 234 ? 5.91 22.094 10.75 1 96.94 234 GLU A O 1
ATOM 1874 N N . THR A 1 235 ? 3.984 21.172 10.133 1 97.25 235 THR A N 1
ATOM 1875 C CA . THR A 1 235 ? 4.621 20.484 9.016 1 97.25 235 THR A CA 1
ATOM 1876 C C . THR A 1 235 ? 4.27 21.172 7.695 1 97.25 235 THR A C 1
ATOM 1878 O O . THR A 1 235 ? 4.516 20.625 6.617 1 97.25 235 THR A O 1
ATOM 1881 N N . ALA A 1 236 ? 3.721 22.328 7.766 1 98.12 236 ALA A N 1
ATOM 1882 C CA . ALA A 1 236 ? 3.303 23.031 6.551 1 98.12 236 ALA A CA 1
ATOM 1883 C C . ALA A 1 236 ? 4.508 23.391 5.691 1 98.12 236 ALA A C 1
ATOM 1885 O O . ALA A 1 236 ? 5.621 23.547 6.199 1 98.12 236 ALA A O 1
ATOM 1886 N N . GLY A 1 237 ? 4.266 23.531 4.43 1 97.62 237 GLY A N 1
ATOM 1887 C CA . GLY A 1 237 ? 5.281 23.875 3.447 1 97.62 237 GLY A CA 1
ATOM 1888 C C . GLY A 1 237 ? 4.84 23.641 2.018 1 97.62 237 GLY A C 1
ATOM 1889 O O . GLY A 1 237 ? 3.645 23.484 1.746 1 97.62 237 GLY A O 1
ATOM 1890 N N . TRP A 1 238 ? 5.781 23.75 1.174 1 98.12 238 TRP A N 1
ATOM 1891 C CA . TRP A 1 238 ? 5.559 23.484 -0.245 1 98.12 238 TRP A CA 1
ATOM 1892 C C . TRP A 1 238 ? 5.797 22.016 -0.578 1 98.12 238 TRP A C 1
ATOM 1894 O O . TRP A 1 238 ? 6.922 21.531 -0.473 1 98.12 238 TRP A O 1
ATOM 1904 N N . TYR A 1 239 ? 4.734 21.328 -0.936 1 98.5 239 TYR A N 1
ATOM 1905 C CA . TYR A 1 239 ? 4.754 19.891 -1.238 1 98.5 239 TYR A CA 1
ATOM 1906 C C . TYR A 1 239 ? 4.129 19.625 -2.6 1 98.5 239 TYR A C 1
ATOM 1908 O O . TYR A 1 239 ? 3.529 20.516 -3.207 1 98.5 239 TYR A O 1
ATOM 1916 N N . PRO A 1 240 ? 4.375 18.375 -3.102 1 98.5 240 PRO A N 1
ATOM 1917 C CA . PRO A 1 240 ? 3.605 18 -4.293 1 98.5 240 PRO A CA 1
ATOM 1918 C C . PRO A 1 240 ? 2.098 18.031 -4.051 1 98.5 240 PRO A C 1
ATOM 1920 O O . PRO A 1 240 ? 1.643 17.797 -2.93 1 98.5 240 PRO A O 1
ATOM 1923 N N . GLU A 1 241 ? 1.32 18.234 -5.082 1 97.81 241 GLU A N 1
ATOM 1924 C CA . GLU A 1 241 ? -0.129 18.406 -5.039 1 97.81 241 GLU A CA 1
ATOM 1925 C C . GLU A 1 241 ? -0.791 17.266 -4.27 1 97.81 241 GLU A C 1
ATOM 1927 O O . GLU A 1 241 ? -1.782 17.469 -3.568 1 97.81 241 GLU A O 1
ATOM 1932 N N . TYR A 1 242 ? -0.222 16.094 -4.352 1 98.44 242 TYR A N 1
ATOM 1933 C CA . TYR A 1 242 ? -0.89 14.922 -3.803 1 98.44 242 TYR A CA 1
ATOM 1934 C C . TYR A 1 242 ? -0.687 14.836 -2.295 1 98.44 242 TYR A C 1
ATOM 1936 O O . TYR A 1 242 ? -1.391 14.086 -1.611 1 98.44 242 TYR A O 1
ATOM 1944 N N . TRP A 1 243 ? 0.167 15.531 -1.697 1 98.69 243 TRP A N 1
ATOM 1945 C CA . TRP A 1 243 ? 0.699 15.281 -0.362 1 98.69 243 TRP A CA 1
ATOM 1946 C C . TRP A 1 243 ? -0.386 15.445 0.696 1 98.69 243 TRP A C 1
ATOM 1948 O O . TRP A 1 243 ? -0.51 14.625 1.604 1 98.69 243 TRP A O 1
ATOM 1958 N N . GLU A 1 244 ? -1.182 16.516 0.588 1 98.62 244 GLU A N 1
ATOM 1959 C CA . GLU A 1 244 ? -2.227 16.766 1.575 1 98.62 244 GLU A CA 1
ATOM 1960 C C . GLU A 1 244 ? -3.24 15.625 1.606 1 98.62 244 GLU A C 1
ATOM 1962 O O . GLU A 1 244 ? -3.6 15.141 2.68 1 98.62 244 GLU A O 1
ATOM 1967 N N . TYR A 1 245 ? -3.66 15.227 0.429 1 98.38 245 TYR A N 1
ATOM 1968 C CA . TYR A 1 245 ? -4.621 14.141 0.331 1 98.38 245 TYR A CA 1
ATOM 1969 C C . TYR A 1 245 ? -4.043 12.852 0.904 1 98.38 245 TYR A C 1
ATOM 1971 O O . TYR A 1 245 ? -4.691 12.18 1.711 1 98.38 245 TYR A O 1
ATOM 1979 N N . ALA A 1 246 ? -2.834 12.523 0.47 1 97.94 246 ALA A N 1
ATOM 1980 C CA . ALA A 1 246 ? -2.199 11.281 0.906 1 97.94 246 ALA A CA 1
ATOM 1981 C C . ALA A 1 246 ? -1.994 11.273 2.418 1 97.94 246 ALA A C 1
ATOM 1983 O O . ALA A 1 246 ? -2.268 10.273 3.08 1 97.94 246 ALA A O 1
ATOM 1984 N N . SER A 1 247 ? -1.562 12.398 2.955 1 97.62 247 SER A N 1
ATOM 1985 C CA . SER A 1 247 ? -1.335 12.492 4.395 1 97.62 247 SER A CA 1
ATOM 1986 C C . SER A 1 247 ? -2.648 12.414 5.164 1 97.62 247 SER A C 1
ATOM 1988 O O . SER A 1 247 ? -2.717 11.773 6.215 1 97.62 247 SER A O 1
ATOM 1990 N N . ALA A 1 248 ? -3.641 13.086 4.664 1 97.94 248 ALA A N 1
ATOM 1991 C CA . ALA A 1 248 ? -4.945 13.07 5.32 1 97.94 248 ALA A CA 1
ATOM 1992 C C . ALA A 1 248 ? -5.539 11.672 5.328 1 97.94 248 ALA A C 1
ATOM 1994 O O . ALA A 1 248 ? -6.07 11.219 6.344 1 97.94 248 ALA A O 1
ATOM 1995 N N . MET A 1 249 ? -5.391 10.984 4.195 1 97.31 249 MET A N 1
ATOM 1996 C CA . MET A 1 249 ? -5.918 9.625 4.098 1 97.31 249 MET A CA 1
ATOM 1997 C C . MET A 1 249 ? -5.145 8.672 5.008 1 97.31 249 MET A C 1
ATOM 1999 O O . MET A 1 249 ? -5.734 7.812 5.656 1 97.31 249 MET A O 1
ATOM 2003 N N . PHE A 1 250 ? -3.869 8.828 5.062 1 96.44 250 PHE A N 1
ATOM 2004 C CA . PHE A 1 250 ? -3.057 8.016 5.957 1 96.44 250 PHE A CA 1
ATOM 2005 C C . PHE A 1 250 ? -3.49 8.211 7.406 1 96.44 250 PHE A C 1
ATOM 2007 O O . PHE A 1 250 ? -3.557 7.25 8.172 1 96.44 250 PHE A O 1
ATOM 2014 N N . ALA A 1 251 ? -3.811 9.438 7.723 1 94.75 251 ALA A N 1
ATOM 2015 C CA . ALA A 1 251 ? -4.137 9.805 9.102 1 94.75 251 ALA A CA 1
ATOM 2016 C C . ALA A 1 251 ? -5.523 9.289 9.492 1 94.75 251 ALA A C 1
ATOM 2018 O O . ALA A 1 251 ? -5.898 9.336 10.664 1 94.75 251 ALA A O 1
ATOM 2019 N N . CYS A 1 252 ? -6.262 8.844 8.438 1 90 252 CYS A N 1
ATOM 2020 C CA . CYS A 1 252 ? -7.516 8.195 8.797 1 90 252 CYS A CA 1
ATOM 2021 C C . CYS A 1 252 ? -7.262 6.93 9.609 1 90 252 CYS A C 1
ATOM 2023 O O . CYS A 1 252 ? -8.18 6.383 10.219 1 90 252 CYS A O 1
ATOM 2025 N N . GLY A 1 253 ? -6.078 6.531 9.859 1 74.31 253 GLY A N 1
ATOM 2026 C CA . GLY A 1 253 ? -5.598 5.609 10.875 1 74.31 253 GLY A CA 1
ATOM 2027 C C . GLY A 1 253 ? -6.359 4.297 10.891 1 74.31 253 GLY A C 1
ATOM 2028 O O . GLY A 1 253 ? -6.309 3.531 9.93 1 74.31 253 GLY A O 1
ATOM 2029 N N . ALA A 1 254 ? -7.258 4.199 11.82 1 77.25 254 ALA A N 1
ATOM 2030 C CA . ALA A 1 254 ? -8.031 3.008 12.156 1 77.25 254 ALA A CA 1
ATOM 2031 C C . ALA A 1 254 ? -9.383 3.012 11.445 1 77.25 254 ALA A C 1
ATOM 2033 O O . ALA A 1 254 ? -10.188 2.092 11.625 1 77.25 254 ALA A O 1
ATOM 2034 N N . TRP A 1 255 ? -9.594 4.023 10.664 1 89.88 255 TRP A N 1
ATOM 2035 C CA . TRP A 1 255 ? -10.797 4.07 9.844 1 89.88 255 TRP A CA 1
ATOM 2036 C C . TRP A 1 255 ? -12.047 3.896 10.703 1 89.88 255 TRP A C 1
ATOM 2038 O O . TRP A 1 255 ? -12.938 3.115 10.367 1 89.88 255 TRP A O 1
ATOM 2048 N N . LYS A 1 256 ? -12.125 4.656 11.805 1 89.38 256 LYS A N 1
ATOM 2049 C CA . LYS A 1 256 ? -13.148 4.5 12.828 1 89.38 256 LYS A CA 1
ATOM 2050 C C . LYS A 1 256 ? -14.422 5.254 12.453 1 89.38 256 LYS A C 1
ATOM 2052 O O . LYS A 1 256 ? -15.469 5.062 13.078 1 89.38 256 LYS A O 1
ATOM 2057 N N . ASP A 1 257 ? -14.273 6.105 11.531 1 92.25 257 ASP A N 1
ATOM 2058 C CA . ASP A 1 257 ? -15.445 6.879 11.125 1 92.25 257 ASP A CA 1
ATOM 2059 C C . ASP A 1 257 ? -15.383 7.215 9.633 1 92.25 257 ASP A C 1
ATOM 2061 O O . ASP A 1 257 ? -14.594 6.625 8.891 1 92.25 257 ASP A O 1
ATOM 2065 N N . ASP A 1 258 ? -16.234 8.172 9.195 1 94.81 258 ASP A N 1
ATOM 2066 C CA . ASP A 1 258 ? -16.406 8.422 7.766 1 94.81 258 ASP A CA 1
ATOM 2067 C C . ASP A 1 258 ? -15.656 9.672 7.328 1 94.81 258 ASP A C 1
ATOM 2069 O O . ASP A 1 258 ? -15.969 10.266 6.293 1 94.81 258 ASP A O 1
ATOM 2073 N N . TRP A 1 259 ? -14.68 10.125 8.102 1 96.31 259 TRP A N 1
ATOM 2074 C CA . TRP A 1 259 ? -13.93 11.328 7.785 1 96.31 259 TRP A CA 1
ATOM 2075 C C . TRP A 1 259 ? -13.312 11.234 6.391 1 96.31 259 TRP A C 1
ATOM 2077 O O . TRP A 1 259 ? -13.258 12.227 5.66 1 96.31 259 TRP A O 1
ATOM 2087 N N . HIS A 1 260 ? -12.898 10.047 5.957 1 96 260 HIS A N 1
ATOM 2088 C CA . HIS A 1 260 ? -12.266 9.844 4.66 1 96 260 HIS A CA 1
ATOM 2089 C C . HIS A 1 260 ? -13.18 10.281 3.523 1 96 260 HIS A C 1
ATOM 2091 O O . HIS A 1 260 ? -12.711 10.727 2.473 1 96 260 HIS A O 1
ATOM 2097 N N . GLU A 1 261 ? -14.445 10.188 3.711 1 95.38 261 GLU A N 1
ATOM 2098 C CA . GLU A 1 261 ? -15.414 10.609 2.705 1 95.38 261 GLU A CA 1
ATOM 2099 C C . GLU A 1 261 ? -15.391 12.125 2.523 1 95.38 261 GLU A C 1
ATOM 2101 O O . GLU A 1 261 ? -15.625 12.633 1.423 1 95.38 261 GLU A O 1
ATOM 2106 N N . SER A 1 262 ? -15.133 12.797 3.609 1 96.5 262 SER A N 1
ATOM 2107 C CA . SER A 1 262 ? -15.047 14.25 3.539 1 96.5 262 SER A CA 1
ATOM 2108 C C . SER A 1 262 ? -13.742 14.695 2.9 1 96.5 262 SER A C 1
ATOM 2110 O O . SER A 1 262 ? -13.695 15.711 2.207 1 96.5 262 SER A O 1
ATOM 2112 N N . VAL A 1 263 ? -12.68 13.922 3.109 1 97.62 263 VAL A N 1
ATOM 2113 C CA . VAL A 1 263 ? -11.375 14.289 2.584 1 97.62 263 VAL A CA 1
ATOM 2114 C C . VAL A 1 263 ? -11.445 14.43 1.066 1 97.62 263 VAL A C 1
ATOM 2116 O O . VAL A 1 263 ? -10.898 15.383 0.499 1 97.62 263 VAL A O 1
ATOM 2119 N N . ARG A 1 264 ? -12.141 13.555 0.402 1 95.12 264 ARG A N 1
ATOM 2120 C CA . ARG A 1 264 ? -12.211 13.602 -1.055 1 95.12 264 ARG A CA 1
ATOM 2121 C C . ARG A 1 264 ? -13.039 14.789 -1.53 1 95.12 264 ARG A C 1
ATOM 2123 O O . ARG A 1 264 ? -12.969 15.164 -2.701 1 95.12 264 ARG A O 1
ATOM 2130 N N . HIS A 1 265 ? -13.914 15.312 -0.685 1 96.88 265 HIS A N 1
ATOM 2131 C CA . HIS A 1 265 ? -14.695 16.484 -1.036 1 96.88 265 HIS A CA 1
ATOM 2132 C C . HIS A 1 265 ? -13.914 17.766 -0.773 1 96.88 265 HIS A C 1
ATOM 2134 O O . HIS A 1 265 ? -14.117 18.781 -1.448 1 96.88 265 HIS A O 1
ATOM 2140 N N . ILE A 1 266 ? -13.039 17.703 0.184 1 98.12 266 ILE A N 1
ATOM 2141 C CA . ILE A 1 266 ? -12.227 18.844 0.566 1 98.12 266 ILE A CA 1
ATOM 2142 C C . ILE A 1 266 ? -11.07 19.016 -0.419 1 98.12 266 ILE A C 1
ATOM 2144 O O . ILE A 1 266 ? -10.711 20.141 -0.777 1 98.12 266 ILE A O 1
ATOM 2148 N N . LEU A 1 267 ? -10.516 17.891 -0.845 1 98.31 267 LEU A N 1
ATOM 2149 C CA . LEU A 1 267 ? -9.312 17.891 -1.672 1 98.31 267 LEU A CA 1
ATOM 2150 C C . LEU A 1 267 ? -9.539 17.094 -2.957 1 98.31 267 LEU A C 1
ATOM 2152 O O . LEU A 1 267 ? -10.461 16.281 -3.031 1 98.31 267 LEU A O 1
ATOM 2156 N N . ALA A 1 268 ? -8.703 17.453 -4.023 1 97.12 268 ALA A N 1
ATOM 2157 C CA . ALA A 1 268 ? -8.648 16.531 -5.156 1 97.12 268 ALA A CA 1
ATOM 2158 C C . ALA A 1 268 ? -8.172 15.148 -4.719 1 97.12 268 ALA A C 1
ATOM 2160 O O . ALA A 1 268 ? -7.336 15.023 -3.82 1 97.12 268 ALA A O 1
ATOM 2161 N N . GLU A 1 269 ? -8.688 14.172 -5.387 1 96.81 269 GLU A N 1
ATOM 2162 C CA . GLU A 1 269 ? -8.359 12.805 -5.004 1 96.81 269 GLU A CA 1
ATOM 2163 C C . GLU A 1 269 ? -7.109 12.312 -5.73 1 96.81 269 GLU A C 1
ATOM 2165 O O . GLU A 1 269 ? -7.012 12.422 -6.953 1 96.81 269 GLU A O 1
ATOM 2170 N N . TYR A 1 270 ? -6.125 11.797 -5.008 1 97.5 270 TYR A N 1
ATOM 2171 C CA . TYR A 1 270 ? -4.891 11.203 -5.496 1 97.5 270 TYR A CA 1
ATOM 2172 C C . TYR A 1 270 ? -4.734 9.773 -4.977 1 97.5 270 TYR A C 1
ATOM 2174 O O . TYR A 1 270 ? -3.805 9.484 -4.219 1 97.5 270 TYR A O 1
ATOM 2182 N N . ALA A 1 271 ? -5.555 8.891 -5.543 1 97.44 271 ALA A N 1
ATOM 2183 C CA . ALA A 1 271 ? -5.695 7.547 -4.984 1 97.44 271 ALA A CA 1
ATOM 2184 C C . ALA A 1 271 ? -4.398 6.754 -5.133 1 97.44 271 ALA A C 1
ATOM 2186 O O . ALA A 1 271 ? -3.938 6.125 -4.176 1 97.44 271 ALA A O 1
ATOM 2187 N N . ASN A 1 272 ? -3.809 6.727 -6.328 1 98 272 ASN A N 1
ATOM 2188 C CA . ASN A 1 272 ? -2.59 5.953 -6.551 1 98 272 ASN A CA 1
ATOM 2189 C C . ASN A 1 272 ? -1.426 6.492 -5.727 1 98 272 ASN A C 1
ATOM 2191 O O . ASN A 1 272 ? -0.66 5.719 -5.148 1 98 272 ASN A O 1
ATOM 2195 N N . GLU A 1 273 ? -1.332 7.863 -5.688 1 98 273 GLU A N 1
ATOM 2196 C CA . GLU A 1 273 ? -0.291 8.469 -4.863 1 98 273 GLU A CA 1
ATOM 2197 C C . GLU A 1 273 ? -0.472 8.109 -3.391 1 98 273 GLU A C 1
ATOM 2199 O O . GLU A 1 273 ? 0.505 7.848 -2.688 1 98 273 GLU A O 1
ATOM 2204 N N . PHE A 1 274 ? -1.734 8.055 -2.992 1 97.56 274 PHE A N 1
ATOM 2205 C CA . PHE A 1 274 ? -2.016 7.664 -1.616 1 97.56 274 PHE A CA 1
ATOM 2206 C C . PHE A 1 274 ? -1.534 6.242 -1.349 1 97.56 274 PHE A C 1
ATOM 2208 O O . PHE A 1 274 ? -0.914 5.977 -0.317 1 97.56 274 PHE A O 1
ATOM 2215 N N . ALA A 1 275 ? -1.8 5.305 -2.201 1 97.69 275 ALA A N 1
ATOM 2216 C CA . ALA A 1 275 ? -1.409 3.914 -1.994 1 97.69 275 ALA A CA 1
ATOM 2217 C C . ALA A 1 275 ? 0.101 3.787 -1.812 1 97.69 275 ALA A C 1
ATOM 2219 O O . ALA A 1 275 ? 0.567 3.076 -0.92 1 97.69 275 ALA A O 1
ATOM 2220 N N . TRP A 1 276 ? 0.84 4.453 -2.605 1 97.81 276 TRP A N 1
ATOM 2221 C CA . TRP A 1 276 ? 2.297 4.398 -2.529 1 97.81 276 TRP A CA 1
ATOM 2222 C C . TRP A 1 276 ? 2.803 5.121 -1.284 1 97.81 276 TRP A C 1
ATOM 2224 O O . TRP A 1 276 ? 3.736 4.652 -0.626 1 97.81 276 TRP A O 1
ATOM 2234 N N . PHE A 1 277 ? 2.156 6.301 -0.979 1 96.56 277 PHE A N 1
ATOM 2235 C CA . PHE A 1 277 ? 2.479 7.043 0.235 1 96.56 277 PHE A CA 1
ATOM 2236 C C . PHE A 1 277 ? 2.262 6.176 1.471 1 96.56 277 PHE A C 1
ATOM 2238 O O . PHE A 1 277 ? 3.119 6.121 2.354 1 96.56 277 PHE A O 1
ATOM 2245 N N . ASP A 1 278 ? 1.155 5.508 1.5 1 96 278 ASP A N 1
ATOM 2246 C CA . ASP A 1 278 ? 0.799 4.637 2.615 1 96 278 ASP A CA 1
ATOM 2247 C C . ASP A 1 278 ? 1.804 3.498 2.764 1 96 278 ASP A C 1
ATOM 2249 O O . ASP A 1 278 ? 2.266 3.211 3.871 1 96 278 ASP A O 1
ATOM 2253 N N . MET A 1 279 ? 2.174 2.852 1.631 1 95.44 279 MET A N 1
ATOM 2254 C CA . MET A 1 279 ? 3.121 1.742 1.642 1 95.44 279 MET A CA 1
ATOM 2255 C C . MET A 1 279 ? 4.473 2.188 2.186 1 95.44 279 MET A C 1
ATOM 2257 O O . MET A 1 279 ? 5.016 1.562 3.102 1 95.44 279 MET A O 1
ATOM 2261 N N . LEU A 1 280 ? 4.965 3.279 1.69 1 95.69 280 LEU A N 1
ATOM 2262 C CA . LEU A 1 280 ? 6.273 3.789 2.086 1 95.69 280 LEU A CA 1
ATOM 2263 C C . LEU A 1 280 ? 6.273 4.207 3.551 1 95.69 280 LEU A C 1
ATOM 2265 O O . LEU A 1 280 ? 7.168 3.824 4.312 1 95.69 280 LEU A O 1
ATOM 2269 N N . ARG A 1 281 ? 5.277 4.984 3.955 1 94.94 281 ARG A N 1
ATOM 2270 C CA . ARG A 1 281 ? 5.234 5.52 5.309 1 94.94 281 ARG A CA 1
ATOM 2271 C C . ARG A 1 281 ? 5.113 4.402 6.34 1 94.94 281 ARG A C 1
ATOM 2273 O O . ARG A 1 281 ? 5.734 4.461 7.402 1 94.94 281 ARG A O 1
ATOM 2280 N N . ARG A 1 282 ? 4.34 3.379 6.066 1 92.75 282 ARG A N 1
ATOM 2281 C CA . ARG A 1 282 ? 4.199 2.256 6.988 1 92.75 282 ARG A CA 1
ATOM 2282 C C . ARG A 1 282 ? 5.523 1.52 7.16 1 92.75 282 ARG A C 1
ATOM 2284 O O . ARG A 1 282 ? 5.812 0.991 8.234 1 92.75 282 ARG A O 1
ATOM 2291 N N . GLU A 1 283 ? 6.277 1.471 6.145 1 91.56 283 GLU A N 1
ATOM 2292 C CA . GLU A 1 283 ? 7.547 0.751 6.195 1 91.56 283 GLU A CA 1
ATOM 2293 C C . GLU A 1 283 ? 8.625 1.58 6.887 1 91.56 283 GLU A C 1
ATOM 2295 O O . GLU A 1 283 ? 9.641 1.041 7.332 1 91.56 283 GLU A O 1
ATOM 2300 N N . LEU A 1 284 ? 8.445 2.881 6.922 1 88.69 284 LEU A N 1
ATOM 2301 C CA . LEU A 1 284 ? 9.391 3.736 7.637 1 88.69 284 LEU A CA 1
ATOM 2302 C C . LEU A 1 284 ? 9.281 3.523 9.141 1 88.69 284 LEU A C 1
ATOM 2304 O O . LEU A 1 284 ? 10.266 3.666 9.867 1 88.69 284 LEU A O 1
ATOM 2308 N N . TRP A 1 285 ? 8.094 3.205 9.641 1 75.19 285 TRP A N 1
ATOM 2309 C CA . TRP A 1 285 ? 7.891 3.113 11.086 1 75.19 285 TRP A CA 1
ATOM 2310 C C . TRP A 1 285 ? 7.676 1.665 11.516 1 75.19 285 TRP A C 1
ATOM 2312 O O . TRP A 1 285 ? 7.285 1.4 12.648 1 75.19 285 TRP A O 1
ATOM 2322 N N . SER A 1 286 ? 7.801 0.727 10.57 1 63.75 286 SER A N 1
ATOM 2323 C CA . SER A 1 286 ? 7.66 -0.681 10.922 1 63.75 286 SER A CA 1
ATOM 2324 C C . SER A 1 286 ? 8.914 -1.209 11.609 1 63.75 286 SER A C 1
ATOM 2326 O O . SER A 1 286 ? 10.008 -0.687 11.391 1 63.75 286 SER A O 1
ATOM 2328 N N . MET B 1 1 ? -14.305 -21.875 -25.812 1 58.5 1 MET B N 1
ATOM 2329 C CA . MET B 1 1 ? -14.867 -22.5 -24.609 1 58.5 1 MET B CA 1
ATOM 2330 C C . MET B 1 1 ? -13.805 -23.297 -23.859 1 58.5 1 MET B C 1
ATOM 2332 O O . MET B 1 1 ? -12.898 -23.859 -24.469 1 58.5 1 MET B O 1
ATOM 2336 N N . ASP B 1 2 ? -13.734 -22.984 -22.5 1 67.25 2 ASP B N 1
ATOM 2337 C CA . ASP B 1 2 ? -12.758 -23.766 -21.734 1 67.25 2 ASP B CA 1
ATOM 2338 C C . ASP B 1 2 ? -13.031 -25.25 -21.844 1 67.25 2 ASP B C 1
ATOM 2340 O O . ASP B 1 2 ? -14.188 -25.688 -21.922 1 67.25 2 ASP B O 1
ATOM 2344 N N . PRO B 1 3 ? -12.008 -26.016 -22.109 1 68.19 3 PRO B N 1
ATOM 2345 C CA . PRO B 1 3 ? -12.219 -27.453 -22.203 1 68.19 3 PRO B CA 1
ATOM 2346 C C . PRO B 1 3 ? -12.711 -28.078 -20.906 1 68.19 3 PRO B C 1
ATOM 2348 O O . PRO B 1 3 ? -12.461 -27.516 -19.828 1 68.19 3 PRO B O 1
ATOM 2351 N N . THR B 1 4 ? -13.594 -29 -21 1 74.38 4 THR B N 1
ATOM 2352 C CA . THR B 1 4 ? -13.984 -29.797 -19.844 1 74.38 4 THR B CA 1
ATOM 2353 C C . THR B 1 4 ? -13.219 -31.125 -19.828 1 74.38 4 THR B C 1
ATOM 2355 O O . THR B 1 4 ? -12.984 -31.719 -20.875 1 74.38 4 THR B O 1
ATOM 2358 N N . PHE B 1 5 ? -12.625 -31.391 -18.688 1 83.88 5 PHE B N 1
ATOM 2359 C CA . PHE B 1 5 ? -11.93 -32.656 -18.516 1 83.88 5 PHE B CA 1
ATOM 2360 C C . PHE B 1 5 ? -12.789 -33.656 -17.734 1 83.88 5 PHE B C 1
ATOM 2362 O O . PHE B 1 5 ? -13.43 -33.281 -16.75 1 83.88 5 PHE B O 1
ATOM 2369 N N . GLU B 1 6 ? -12.945 -34.75 -18.281 1 88.38 6 GLU B N 1
ATOM 2370 C CA . GLU B 1 6 ? -13.688 -35.781 -17.562 1 88.38 6 GLU B CA 1
ATOM 2371 C C . GLU B 1 6 ? -12.844 -36.406 -16.453 1 88.38 6 GLU B C 1
ATOM 2373 O O . GLU B 1 6 ? -11.703 -36.812 -16.672 1 88.38 6 GLU B O 1
ATOM 2378 N N . LEU B 1 7 ? -13.414 -36.469 -15.25 1 92.44 7 LEU B N 1
ATOM 2379 C CA . LEU B 1 7 ? -12.734 -37.062 -14.109 1 92.44 7 LEU B CA 1
ATOM 2380 C C . LEU B 1 7 ? -13.383 -38.375 -13.734 1 92.44 7 LEU B C 1
ATOM 2382 O O . LEU B 1 7 ? -14.602 -38.531 -13.844 1 92.44 7 LEU B O 1
ATOM 2386 N N . PRO B 1 8 ? -12.719 -39.438 -13.289 1 96.38 8 PRO B N 1
ATOM 2387 C CA . PRO B 1 8 ? -11.266 -39.438 -13.133 1 96.38 8 PRO B CA 1
ATOM 2388 C C . PRO B 1 8 ? -10.523 -39.406 -14.469 1 96.38 8 PRO B C 1
ATOM 2390 O O . PRO B 1 8 ? -11.055 -39.875 -15.477 1 96.38 8 PRO B O 1
ATOM 2393 N N . PHE B 1 9 ? -9.453 -38.812 -14.531 1 97.38 9 PHE B N 1
ATOM 2394 C CA . PHE B 1 9 ? -8.594 -38.75 -15.703 1 97.38 9 PHE B CA 1
ATOM 2395 C C . PHE B 1 9 ? -7.398 -39.688 -15.547 1 97.38 9 PHE B C 1
ATOM 2397 O O . PHE B 1 9 ? -6.711 -39.656 -14.531 1 97.38 9 PHE B O 1
ATOM 2404 N N . PHE B 1 10 ? -7.164 -40.5 -16.484 1 97.38 10 PHE B N 1
ATOM 2405 C CA . PHE B 1 10 ? -5.988 -41.344 -16.578 1 97.38 10 PHE B CA 1
ATOM 2406 C C . PHE B 1 10 ? -5.367 -41.25 -17.969 1 97.38 10 PHE B C 1
ATOM 2408 O O . PHE B 1 10 ? -6.047 -41.5 -18.969 1 97.38 10 PHE B O 1
ATOM 2415 N N . ALA B 1 11 ? -4.176 -40.938 -17.984 1 96.38 11 ALA B N 1
ATOM 2416 C CA . ALA B 1 11 ? -3.477 -40.906 -19.266 1 96.38 11 ALA B CA 1
ATOM 2417 C C . ALA B 1 11 ? -3.398 -42.281 -19.891 1 96.38 11 ALA B C 1
ATOM 2419 O O . ALA B 1 11 ? -3.363 -43.312 -19.172 1 96.38 11 ALA B O 1
ATOM 2420 N N . PRO B 1 12 ? -3.326 -42.312 -21.25 1 95.31 12 PRO B N 1
ATOM 2421 C CA . PRO B 1 12 ? -3.156 -43.625 -21.891 1 95.31 12 PRO B CA 1
ATOM 2422 C C . PRO B 1 12 ? -1.85 -44.312 -21.5 1 95.31 12 PRO B C 1
ATOM 2424 O O . PRO B 1 12 ? -0.854 -43.625 -21.219 1 95.31 12 PRO B O 1
ATOM 2427 N N . GLN B 1 13 ? -1.865 -45.625 -21.547 1 95 13 GLN B N 1
ATOM 2428 C CA . GLN B 1 13 ? -0.751 -46.438 -21.078 1 95 13 GLN B CA 1
ATOM 2429 C C . GLN B 1 13 ? 0.539 -46.094 -21.812 1 95 13 GLN B C 1
ATOM 2431 O O . GLN B 1 13 ? 1.617 -46.094 -21.219 1 95 13 GLN B O 1
ATOM 2436 N N . HIS B 1 14 ? 0.477 -45.781 -23.062 1 94.94 14 HIS B N 1
ATOM 2437 C CA . HIS B 1 14 ? 1.667 -45.531 -23.859 1 94.94 14 HIS B CA 1
ATOM 2438 C C . HIS B 1 14 ? 2.332 -44.219 -23.453 1 94.94 14 HIS B C 1
ATOM 2440 O O . HIS B 1 14 ? 3.486 -43.969 -23.812 1 94.94 14 HIS B O 1
ATOM 2446 N N . ARG B 1 15 ? 1.581 -43.406 -22.703 1 94.94 15 ARG B N 1
ATOM 2447 C CA . ARG B 1 15 ? 2.125 -42.125 -22.266 1 94.94 15 ARG B CA 1
ATOM 2448 C C . ARG B 1 15 ? 2.723 -42.219 -20.875 1 94.94 15 ARG B C 1
ATOM 2450 O O . ARG B 1 15 ? 3.348 -41.281 -20.375 1 94.94 15 ARG B O 1
ATOM 2457 N N . LEU B 1 16 ? 2.475 -43.312 -20.203 1 97.12 16 LEU B N 1
ATOM 2458 C CA . LEU B 1 16 ? 2.971 -43.5 -18.844 1 97.12 16 LEU B CA 1
ATOM 2459 C C . LEU B 1 16 ? 4.426 -43.969 -18.859 1 97.12 16 LEU B C 1
ATOM 2461 O O . LEU B 1 16 ? 4.777 -44.906 -19.562 1 97.12 16 LEU B O 1
ATOM 2465 N N . PRO B 1 17 ? 5.266 -43.312 -18.156 1 95.81 17 PRO B N 1
ATOM 2466 C CA . PRO B 1 17 ? 6.656 -43.781 -18.078 1 95.81 17 PRO B CA 1
ATOM 2467 C C . PRO B 1 17 ? 6.809 -45.094 -17.297 1 95.81 17 PRO B C 1
ATOM 2469 O O . PRO B 1 17 ? 7.805 -45.781 -17.469 1 95.81 17 PRO B O 1
ATOM 2472 N N . ALA B 1 18 ? 5.969 -45.438 -16.375 1 95.75 18 ALA B N 1
ATOM 2473 C CA . ALA B 1 18 ? 5.852 -46.656 -15.555 1 95.75 18 ALA B CA 1
ATOM 2474 C C . ALA B 1 18 ? 4.406 -46.875 -15.117 1 95.75 18 ALA B C 1
ATOM 2476 O O . ALA B 1 18 ? 3.553 -46 -15.297 1 95.75 18 ALA B O 1
ATOM 2477 N N . PRO B 1 19 ? 4.145 -48.094 -14.688 1 95 19 PRO B N 1
ATOM 2478 C CA . PRO B 1 19 ? 2.785 -48.281 -14.18 1 95 19 PRO B CA 1
ATOM 2479 C C . PRO B 1 19 ? 2.434 -47.312 -13.062 1 95 19 PRO B C 1
ATOM 2481 O O . PRO B 1 19 ? 3.297 -46.938 -12.266 1 95 19 PRO B O 1
ATOM 2484 N N . LEU B 1 20 ? 1.188 -46.875 -13.07 1 96.69 20 LEU B N 1
ATOM 2485 C CA . LEU B 1 20 ? 0.738 -45.938 -12.023 1 96.69 20 LEU B CA 1
ATOM 2486 C C . LEU B 1 20 ? 0.903 -46.562 -10.648 1 96.69 20 LEU B C 1
ATOM 2488 O O . LEU B 1 20 ? 0.703 -47.781 -10.477 1 96.69 20 LEU B O 1
ATOM 2492 N N . PRO B 1 21 ? 1.256 -45.781 -9.703 1 95.31 21 PRO B N 1
ATOM 2493 C CA . PRO B 1 21 ? 1.444 -46.312 -8.352 1 95.31 21 PRO B CA 1
ATOM 2494 C C . PRO B 1 21 ? 0.133 -46.75 -7.695 1 95.31 21 PRO B C 1
ATOM 2496 O O . PRO B 1 21 ? -0.901 -46.125 -7.898 1 95.31 21 PRO B O 1
ATOM 2499 N N . SER B 1 22 ? 0.239 -47.812 -6.914 1 94.06 22 SER B N 1
ATOM 2500 C CA . SER B 1 22 ? -0.869 -48.188 -6.043 1 94.06 22 SER B CA 1
ATOM 2501 C C . SER B 1 22 ? -0.936 -47.281 -4.812 1 94.06 22 SER B C 1
ATOM 2503 O O . SER B 1 22 ? -0.049 -46.469 -4.59 1 94.06 22 SER B O 1
ATOM 2505 N N . GLN B 1 23 ? -1.98 -47.469 -4.066 1 91.81 23 GLN B N 1
ATOM 2506 C CA . GLN B 1 23 ? -2.1 -46.719 -2.822 1 91.81 23 GLN B CA 1
ATOM 2507 C C . GLN B 1 23 ? -0.935 -47 -1.884 1 91.81 23 GLN B C 1
ATOM 2509 O O . GLN B 1 23 ? -0.406 -46.094 -1.23 1 91.81 23 GLN B O 1
ATOM 2514 N N . ALA B 1 24 ? -0.631 -48.219 -1.785 1 93.12 24 ALA B N 1
ATOM 2515 C CA . ALA B 1 24 ? 0.491 -48.656 -0.95 1 93.12 24 ALA B CA 1
ATOM 2516 C C . ALA B 1 24 ? 1.798 -48.031 -1.432 1 93.12 24 ALA B C 1
ATOM 2518 O O . ALA B 1 24 ? 2.637 -47.625 -0.623 1 93.12 24 ALA B O 1
ATOM 2519 N N . ASP B 1 25 ? 2.002 -48 -2.734 1 95.38 25 ASP B N 1
ATOM 2520 C CA . ASP B 1 25 ? 3.174 -47.344 -3.314 1 95.38 25 ASP B CA 1
ATOM 2521 C C . ASP B 1 25 ? 3.256 -45.875 -2.887 1 95.38 25 ASP B C 1
ATOM 2523 O O . ASP B 1 25 ? 4.32 -45.406 -2.479 1 95.38 25 ASP B O 1
ATOM 2527 N N . ILE B 1 26 ? 2.131 -45.188 -2.979 1 95.75 26 ILE B N 1
ATOM 2528 C CA . ILE B 1 26 ? 2.061 -43.781 -2.674 1 95.75 26 ILE B CA 1
ATOM 2529 C C . ILE B 1 26 ? 2.416 -43.531 -1.206 1 95.75 26 ILE B C 1
ATOM 2531 O O . ILE B 1 26 ? 3.211 -42.656 -0.886 1 95.75 26 ILE B O 1
ATOM 2535 N N . GLU B 1 27 ? 1.934 -44.344 -0.304 1 90.25 27 GLU B N 1
ATOM 2536 C CA . GLU B 1 27 ? 2.152 -44.188 1.132 1 90.25 27 GLU B CA 1
ATOM 2537 C C . GLU B 1 27 ? 3.611 -44.438 1.498 1 90.25 27 GLU B C 1
ATOM 2539 O O . GLU B 1 27 ? 4.113 -43.906 2.482 1 90.25 27 GLU B O 1
ATOM 2544 N N . SER B 1 28 ? 4.289 -45.25 0.71 1 93.38 28 SER B N 1
ATOM 2545 C CA . SER B 1 28 ? 5.668 -45.625 1.015 1 93.38 28 SER B CA 1
ATOM 2546 C C . SER B 1 28 ? 6.652 -44.75 0.239 1 93.38 28 SER B C 1
ATOM 2548 O O . SER B 1 28 ? 7.867 -44.938 0.344 1 93.38 28 SER B O 1
ATOM 2550 N N . SER B 1 29 ? 6.164 -43.812 -0.527 1 95.25 29 SER B N 1
ATOM 2551 C CA . SER B 1 29 ? 6.984 -43 -1.403 1 95.25 29 SER B CA 1
ATOM 2552 C C . SER B 1 29 ? 7.758 -41.938 -0.608 1 95.25 29 SER B C 1
ATOM 2554 O O . SER B 1 29 ? 7.422 -41.656 0.542 1 95.25 29 SER B O 1
ATOM 2556 N N . LYS B 1 30 ? 8.789 -41.406 -1.256 1 95.69 30 LYS B N 1
ATOM 2557 C CA . LYS B 1 30 ? 9.602 -40.375 -0.655 1 95.69 30 LYS B CA 1
ATOM 2558 C C . LYS B 1 30 ? 8.812 -39.062 -0.514 1 95.69 30 LYS B C 1
ATOM 2560 O O . LYS B 1 30 ? 8.281 -38.531 -1.498 1 95.69 30 LYS B O 1
ATOM 2565 N N . LEU B 1 31 ? 8.797 -38.531 0.672 1 96 31 LEU B N 1
ATOM 2566 C CA . LEU B 1 31 ? 8.055 -37.312 0.964 1 96 31 LEU B CA 1
ATOM 2567 C C . LEU B 1 31 ? 8.828 -36.094 0.49 1 96 31 LEU B C 1
ATOM 2569 O O . LEU B 1 31 ? 10.008 -35.938 0.817 1 96 31 LEU B O 1
ATOM 2573 N N . LEU B 1 32 ? 8.203 -35.25 -0.326 1 94.62 32 LEU B N 1
ATOM 2574 C CA . LEU B 1 32 ? 8.805 -34 -0.785 1 94.62 32 LEU B CA 1
ATOM 2575 C C . LEU B 1 32 ? 8.281 -32.812 0.021 1 94.62 32 LEU B C 1
ATOM 2577 O O . LEU B 1 32 ? 9.039 -31.906 0.356 1 94.62 32 LEU B O 1
ATOM 2581 N N . LYS B 1 33 ? 7.051 -32.625 0.204 1 92.06 33 LYS B N 1
ATOM 2582 C CA . LYS B 1 33 ? 6.395 -31.547 0.93 1 92.06 33 LYS B CA 1
ATOM 2583 C C . LYS B 1 33 ? 5.176 -32.062 1.696 1 92.06 33 LYS B C 1
ATOM 2585 O O . LYS B 1 33 ? 4.461 -32.938 1.22 1 92.06 33 LYS B O 1
ATOM 2590 N N . GLU B 1 34 ? 5 -31.5 2.902 1 92.12 34 GLU B N 1
ATOM 2591 C CA . GLU B 1 34 ? 3.834 -31.875 3.691 1 92.12 34 GLU B CA 1
ATOM 2592 C C . GLU B 1 34 ? 3.26 -30.688 4.441 1 92.12 34 GLU B C 1
ATOM 2594 O O . GLU B 1 34 ? 4.008 -29.859 4.969 1 92.12 34 GLU B O 1
ATOM 2599 N N . ASN B 1 35 ? 2.018 -30.516 4.359 1 87.88 35 ASN B N 1
ATOM 2600 C CA . ASN B 1 35 ? 1.254 -29.609 5.211 1 87.88 35 ASN B CA 1
ATOM 2601 C C . ASN B 1 35 ? 0.072 -30.328 5.867 1 87.88 35 ASN B C 1
ATOM 2603 O O . ASN B 1 35 ? -0.041 -31.547 5.789 1 87.88 35 ASN B O 1
ATOM 2607 N N . GLU B 1 36 ? -0.718 -29.766 6.684 1 78.69 36 GLU B N 1
ATOM 2608 C CA . GLU B 1 36 ? -1.759 -30.406 7.484 1 78.69 36 GLU B CA 1
ATOM 2609 C C . GLU B 1 36 ? -2.664 -31.281 6.613 1 78.69 36 GLU B C 1
ATOM 2611 O O . GLU B 1 36 ? -2.971 -32.406 6.973 1 78.69 36 GLU B O 1
ATOM 2616 N N . ASP B 1 37 ? -3.012 -30.844 5.414 1 84.06 37 ASP B N 1
ATOM 2617 C CA . ASP B 1 37 ? -3.996 -31.609 4.668 1 84.06 37 ASP B CA 1
ATOM 2618 C C . ASP B 1 37 ? -3.531 -31.859 3.236 1 84.06 37 ASP B C 1
ATOM 2620 O O . ASP B 1 37 ? -4.352 -32.031 2.334 1 84.06 37 ASP B O 1
ATOM 2624 N N . ARG B 1 38 ? -2.184 -31.828 3.004 1 93.69 38 ARG B N 1
ATOM 2625 C CA . ARG B 1 38 ? -1.643 -32.062 1.668 1 93.69 38 ARG B CA 1
ATOM 2626 C C . ARG B 1 38 ? -0.24 -32.656 1.738 1 93.69 38 ARG B C 1
ATOM 2628 O O . ARG B 1 38 ? 0.567 -32.25 2.582 1 93.69 38 ARG B O 1
ATOM 2635 N N . ARG B 1 39 ? -0.057 -33.594 0.934 1 96.12 39 ARG B N 1
ATOM 2636 C CA . ARG B 1 39 ? 1.251 -34.25 0.817 1 96.12 39 ARG B CA 1
ATOM 2637 C C . ARG B 1 39 ? 1.706 -34.312 -0.638 1 96.12 39 ARG B C 1
ATOM 2639 O O . ARG B 1 39 ? 0.887 -34.469 -1.544 1 96.12 39 ARG B O 1
ATOM 2646 N N . VAL B 1 40 ? 2.939 -34.156 -0.861 1 97.75 40 VAL B N 1
ATOM 2647 C CA . VAL B 1 40 ? 3.574 -34.344 -2.164 1 97.75 40 VAL B CA 1
ATOM 2648 C C . VAL B 1 40 ? 4.703 -35.344 -2.055 1 97.75 40 VAL B C 1
ATOM 2650 O O . VAL B 1 40 ? 5.613 -35.188 -1.239 1 97.75 40 VAL B O 1
ATOM 2653 N N . VAL B 1 41 ? 4.684 -36.406 -2.861 1 98.06 41 VAL B N 1
ATOM 2654 C CA . VAL B 1 41 ? 5.664 -37.469 -2.752 1 98.06 41 VAL B CA 1
ATOM 2655 C C . VAL B 1 41 ? 6.258 -37.781 -4.129 1 98.06 41 VAL B C 1
ATOM 2657 O O . VAL B 1 41 ? 5.668 -37.438 -5.152 1 98.06 41 VAL B O 1
ATOM 2660 N N . LEU B 1 42 ? 7.363 -38.312 -4.129 1 98 42 LEU B N 1
ATOM 2661 C CA . LEU B 1 42 ? 8.062 -38.75 -5.328 1 98 42 LEU B CA 1
ATOM 2662 C C . LEU B 1 42 ? 8.062 -40.281 -5.41 1 98 42 LEU B C 1
ATOM 2664 O O . LEU B 1 42 ? 8.469 -40.969 -4.465 1 98 42 LEU B O 1
ATOM 2668 N N . TYR B 1 43 ? 7.582 -40.812 -6.473 1 96.81 43 TYR B N 1
ATOM 2669 C CA . TYR B 1 43 ? 7.512 -42.25 -6.652 1 96.81 43 TYR B CA 1
ATOM 2670 C C . TYR B 1 43 ? 8.289 -42.688 -7.891 1 96.81 43 TYR B C 1
ATOM 2672 O O . TYR B 1 43 ? 8.094 -42.125 -8.977 1 96.81 43 TYR B O 1
ATOM 2680 N N . ASP B 1 44 ? 9.25 -43.625 -7.715 1 94.62 44 ASP B N 1
ATOM 2681 C CA . ASP B 1 44 ? 9.992 -44.312 -8.758 1 94.62 44 ASP B CA 1
ATOM 2682 C C . ASP B 1 44 ? 10.789 -43.344 -9.617 1 94.62 44 ASP B C 1
ATOM 2684 O O . ASP B 1 44 ? 10.953 -43.531 -10.82 1 94.62 44 ASP B O 1
ATOM 2688 N N . ASN B 1 45 ? 11.008 -42.156 -9.25 1 94.06 45 ASN B N 1
ATOM 2689 C CA . ASN B 1 45 ? 11.773 -41.094 -9.898 1 94.06 45 ASN B CA 1
ATOM 2690 C C . ASN B 1 45 ? 11.141 -40.656 -11.219 1 94.06 45 ASN B C 1
ATOM 2692 O O . ASN B 1 45 ? 11.836 -40.219 -12.133 1 94.06 45 ASN B O 1
ATOM 2696 N N . CYS B 1 46 ? 9.875 -40.844 -11.305 1 95.5 46 CYS B N 1
ATOM 2697 C CA . CYS B 1 46 ? 9.227 -40.406 -12.531 1 95.5 46 CYS B CA 1
ATOM 2698 C C . CYS B 1 46 ? 7.898 -39.719 -12.234 1 95.5 46 CYS B C 1
ATOM 2700 O O . CYS B 1 46 ? 7.387 -38.969 -13.055 1 95.5 46 CYS B O 1
ATOM 2702 N N . TYR B 1 47 ? 7.34 -40.094 -11.016 1 97.81 47 TYR B N 1
ATOM 2703 C CA . TYR B 1 47 ? 6.043 -39.531 -10.664 1 97.81 47 TYR B CA 1
ATOM 2704 C C . TYR B 1 47 ? 6.145 -38.656 -9.43 1 97.81 47 TYR B C 1
ATOM 2706 O O . TYR B 1 47 ? 6.77 -39.031 -8.438 1 97.81 47 TYR B O 1
ATOM 2714 N N . VAL 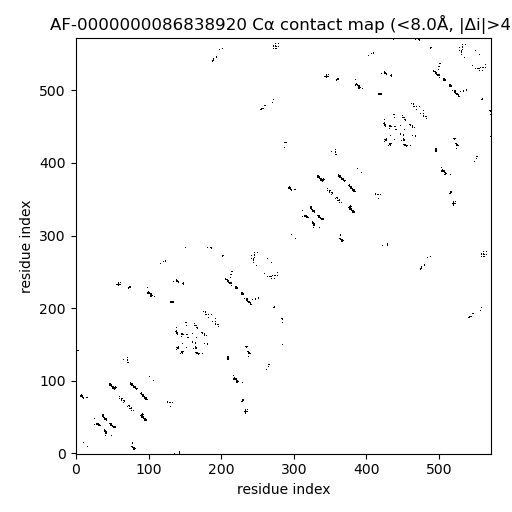B 1 48 ? 5.613 -37.469 -9.492 1 98.38 48 VAL B N 1
ATOM 2715 C CA . VAL B 1 48 ? 5.281 -36.656 -8.312 1 98.38 48 VAL B CA 1
ATOM 2716 C C . VAL B 1 48 ? 3.781 -36.75 -8.039 1 98.38 48 VAL B C 1
ATOM 2718 O O . VAL B 1 48 ? 2.967 -36.531 -8.938 1 98.38 48 VAL B O 1
ATOM 2721 N N . ILE B 1 49 ? 3.41 -37.094 -6.863 1 98.56 49 ILE B N 1
ATOM 2722 C CA . ILE B 1 49 ? 2.008 -37.25 -6.492 1 98.56 49 ILE B CA 1
ATOM 2723 C C . ILE B 1 49 ? 1.649 -36.25 -5.391 1 98.56 49 ILE B C 1
ATOM 2725 O O . ILE B 1 49 ? 2.273 -36.25 -4.328 1 98.56 49 ILE B O 1
ATOM 2729 N N . LYS B 1 50 ? 0.73 -35.344 -5.664 1 98.06 50 LYS B N 1
ATOM 2730 C CA . LYS B 1 50 ? 0.118 -34.469 -4.691 1 98.06 50 LYS B CA 1
ATOM 2731 C C . LYS B 1 50 ? -1.251 -34.969 -4.254 1 98.06 50 LYS B C 1
ATOM 2733 O O . LYS B 1 50 ? -2.117 -35.219 -5.094 1 98.06 50 LYS B O 1
ATOM 2738 N N . TYR B 1 51 ? -1.409 -35.188 -2.992 1 97.06 51 TYR B N 1
ATOM 2739 C CA . TYR B 1 51 ? -2.697 -35.719 -2.576 1 97.06 51 TYR B CA 1
ATOM 2740 C C . TYR B 1 51 ? -3.078 -35.219 -1.188 1 97.06 51 TYR B C 1
ATOM 2742 O O . TYR B 1 51 ? -2.217 -34.781 -0.422 1 97.06 51 TYR B O 1
ATOM 2750 N N . GLY B 1 52 ? -4.352 -35.219 -0.945 1 95.62 52 GLY B N 1
ATOM 2751 C CA . GLY B 1 52 ? -4.879 -34.781 0.339 1 95.62 52 GLY B CA 1
ATOM 2752 C C . GLY B 1 52 ? -6.312 -34.281 0.259 1 95.62 52 GLY B C 1
ATOM 2753 O O . GLY B 1 52 ? -6.855 -34.125 -0.834 1 95.62 52 GLY B O 1
ATOM 2754 N N . ALA B 1 53 ? -6.906 -34.062 1.421 1 93.12 53 ALA B N 1
ATOM 2755 C CA . ALA B 1 53 ? -8.305 -33.656 1.529 1 93.12 53 ALA B CA 1
ATOM 2756 C C . ALA B 1 53 ? -8.516 -32.25 0.972 1 93.12 53 ALA B C 1
ATOM 2758 O O . ALA B 1 53 ? -9.609 -31.938 0.498 1 93.12 53 ALA B O 1
ATOM 2759 N N . HIS B 1 54 ? -7.512 -31.453 0.906 1 90.75 54 HIS B N 1
ATOM 2760 C CA . HIS B 1 54 ? -7.652 -30.062 0.488 1 90.75 54 HIS B CA 1
ATOM 2761 C C . HIS B 1 54 ? -6.973 -29.828 -0.855 1 90.75 54 HIS B C 1
ATOM 2763 O O . HIS B 1 54 ? -6.758 -28.672 -1.247 1 90.75 54 HIS B O 1
ATOM 2769 N N . VAL B 1 55 ? -6.609 -30.891 -1.48 1 95.44 55 VAL B N 1
ATOM 2770 C CA . VAL B 1 55 ? -6.031 -30.797 -2.816 1 95.44 55 VAL B CA 1
ATOM 2771 C C . VAL B 1 55 ? -7.148 -30.641 -3.85 1 95.44 55 VAL B C 1
ATOM 2773 O O . VAL B 1 55 ? -8.109 -31.406 -3.855 1 95.44 55 VAL B O 1
ATOM 2776 N N . SER B 1 56 ? -7.043 -29.609 -4.656 1 94.94 56 SER B N 1
ATOM 2777 C CA . SER B 1 56 ? -7.996 -29.391 -5.742 1 94.94 56 SER B CA 1
ATOM 2778 C C . SER B 1 56 ? -7.504 -30.016 -7.043 1 94.94 56 SER B C 1
ATOM 2780 O O . SER B 1 56 ? -6.391 -29.734 -7.492 1 94.94 56 SER B O 1
ATOM 2782 N N . LEU B 1 57 ? -8.312 -30.797 -7.68 1 97.06 57 LEU B N 1
ATOM 2783 C CA . LEU B 1 57 ? -7.938 -31.438 -8.938 1 97.06 57 LEU B CA 1
ATOM 2784 C C . LEU B 1 57 ? -7.848 -30.406 -10.062 1 97.06 57 LEU B C 1
ATOM 2786 O O . LEU B 1 57 ? -7.289 -30.672 -11.125 1 97.06 57 LEU B O 1
ATOM 2790 N N . LEU B 1 58 ? -8.32 -29.203 -9.742 1 96.19 58 LEU B N 1
ATOM 2791 C CA . LEU B 1 58 ? -8.25 -28.125 -10.719 1 96.19 58 LEU B CA 1
ATOM 2792 C C . LEU B 1 58 ? -6.805 -27.844 -11.109 1 96.19 58 LEU B C 1
ATOM 2794 O O . LEU B 1 58 ? -6.527 -27.469 -12.25 1 96.19 58 LEU B O 1
ATOM 2798 N N . GLU B 1 59 ? -5.914 -28.031 -10.203 1 97.69 59 GLU B N 1
ATOM 2799 C CA . GLU B 1 59 ? -4.5 -27.875 -10.523 1 97.69 59 GLU B CA 1
ATOM 2800 C C . GLU B 1 59 ? -4.098 -28.75 -11.703 1 97.69 59 GLU B C 1
ATOM 2802 O O . GLU B 1 59 ? -3.461 -28.281 -12.648 1 97.69 59 GLU B O 1
ATOM 2807 N N . GLY B 1 60 ? -4.496 -30.016 -11.625 1 98.19 60 GLY B N 1
ATOM 2808 C CA . GLY B 1 60 ? -4.215 -30.906 -12.734 1 98.19 60 GLY B CA 1
ATOM 2809 C C . GLY B 1 60 ? -4.902 -30.516 -14.023 1 98.19 60 GLY B C 1
ATOM 2810 O O . GLY B 1 60 ? -4.309 -30.578 -15.102 1 98.19 60 GLY B O 1
ATOM 2811 N N . GLU B 1 61 ? -6.121 -30.109 -13.898 1 97.56 61 GLU B N 1
ATOM 2812 C CA . GLU B 1 61 ? -6.875 -29.672 -15.07 1 97.56 61 GLU B CA 1
ATOM 2813 C C . GLU B 1 61 ? -6.23 -28.453 -15.719 1 97.56 61 GLU B C 1
ATOM 2815 O O . GLU B 1 61 ? -6.219 -28.328 -16.938 1 97.56 61 GLU B O 1
ATOM 2820 N N . ASN B 1 62 ? -5.754 -27.531 -14.914 1 97.5 62 ASN B N 1
ATOM 2821 C CA . ASN B 1 62 ? -5.035 -26.375 -15.438 1 97.5 62 ASN B CA 1
ATOM 2822 C C . ASN B 1 62 ? -3.832 -26.797 -16.281 1 97.5 62 ASN B C 1
ATOM 2824 O O . ASN B 1 62 ? -3.602 -26.25 -17.359 1 97.5 62 ASN B O 1
ATOM 2828 N N . MET B 1 63 ? -3.117 -27.75 -15.734 1 97.88 63 MET B N 1
ATOM 2829 C CA . MET B 1 63 ? -1.936 -28.219 -16.453 1 97.88 63 MET B CA 1
ATOM 2830 C C . MET B 1 63 ? -2.328 -28.906 -17.75 1 97.88 63 MET B C 1
ATOM 2832 O O . MET B 1 63 ? -1.672 -28.734 -18.781 1 97.88 63 MET B O 1
ATOM 2836 N N . LEU B 1 64 ? -3.385 -29.688 -17.734 1 97 64 LEU B N 1
ATOM 2837 C CA . LEU B 1 64 ? -3.877 -30.312 -18.953 1 97 64 LEU B CA 1
ATOM 2838 C C . LEU B 1 64 ? -4.266 -29.266 -19.984 1 97 64 LEU B C 1
ATOM 2840 O O . LEU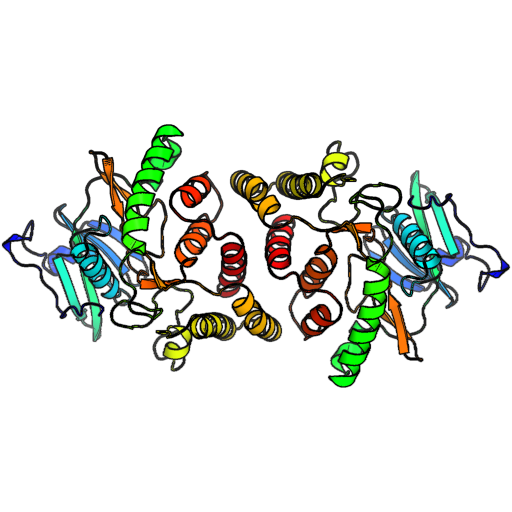 B 1 64 ? -3.939 -29.391 -21.172 1 97 64 LEU B O 1
ATOM 2844 N N . PHE B 1 65 ? -4.918 -28.281 -19.562 1 96.62 65 PHE B N 1
ATOM 2845 C CA . PHE B 1 65 ? -5.367 -27.188 -20.438 1 96.62 65 PHE B CA 1
ATOM 2846 C C . PHE B 1 65 ? -4.184 -26.5 -21.094 1 96.62 65 PHE B C 1
ATOM 2848 O O . PHE B 1 65 ? -4.168 -26.312 -22.312 1 96.62 65 PHE B O 1
ATOM 2855 N N . VAL B 1 66 ? -3.213 -26.094 -20.297 1 96.56 66 VAL B N 1
ATOM 2856 C CA . VAL B 1 66 ? -2.041 -25.375 -20.797 1 96.56 66 VAL B CA 1
ATOM 2857 C C . VAL B 1 66 ? -1.26 -26.25 -21.766 1 96.56 66 VAL B C 1
ATOM 2859 O O . VAL B 1 66 ? -0.797 -25.781 -22.797 1 96.56 66 VAL B O 1
ATOM 2862 N N . LYS B 1 67 ? -1.136 -27.516 -21.406 1 95 67 LYS B N 1
ATOM 2863 C CA . LYS B 1 67 ? -0.423 -28.453 -22.266 1 95 67 LYS B CA 1
ATOM 2864 C C . LYS B 1 67 ? -1.095 -28.562 -23.625 1 95 67 LYS B C 1
ATOM 2866 O O . LYS B 1 67 ? -0.419 -28.578 -24.656 1 95 67 LYS B O 1
ATOM 2871 N N . GLU B 1 68 ? -2.332 -28.656 -23.609 1 93.19 68 GLU B N 1
ATOM 2872 C CA . GLU B 1 68 ? -3.098 -28.766 -24.859 1 93.19 68 GLU B CA 1
ATOM 2873 C C . GLU B 1 68 ? -2.881 -27.547 -25.75 1 93.19 68 GLU B C 1
ATOM 2875 O O . GLU B 1 68 ? -2.844 -27.672 -26.969 1 93.19 68 GLU B O 1
ATOM 2880 N N . LYS B 1 69 ? -2.688 -26.422 -25.156 1 92.62 69 LYS B N 1
ATOM 2881 C CA . LYS B 1 69 ? -2.562 -25.188 -25.922 1 92.62 69 LYS B CA 1
ATOM 2882 C C . LYS B 1 69 ? -1.101 -24.875 -26.234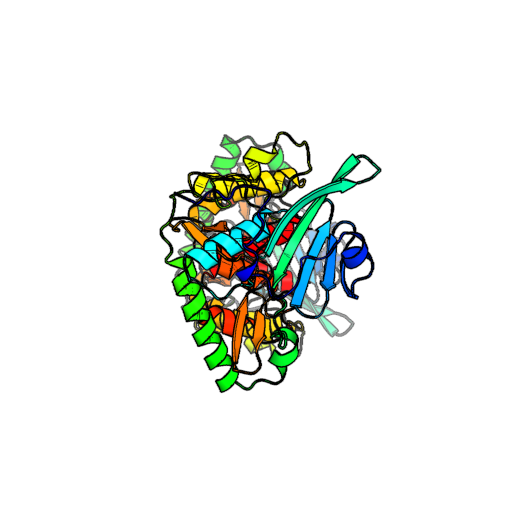 1 92.62 69 LYS B C 1
ATOM 2884 O O . LYS B 1 69 ? -0.804 -23.953 -26.984 1 92.62 69 LYS B O 1
ATOM 2889 N N . GLN B 1 70 ? -0.176 -25.672 -25.625 1 90.69 70 GLN B N 1
ATOM 2890 C CA . GLN B 1 70 ? 1.264 -25.5 -25.797 1 90.69 70 GLN B CA 1
ATOM 2891 C C . GLN B 1 70 ? 1.69 -24.062 -25.516 1 90.69 70 GLN B C 1
ATOM 2893 O O . GLN B 1 70 ? 2.492 -23.5 -26.25 1 90.69 70 GLN B O 1
ATOM 2898 N N . ALA B 1 71 ? 1.175 -23.531 -24.422 1 86.06 71 ALA B N 1
ATOM 2899 C CA . ALA B 1 71 ? 1.375 -22.125 -24.109 1 86.06 71 ALA B CA 1
ATOM 2900 C C . ALA B 1 71 ? 2.539 -21.938 -23.141 1 86.06 71 ALA B C 1
ATOM 2902 O O . ALA B 1 71 ? 3.117 -20.844 -23.062 1 86.06 71 ALA B O 1
ATOM 2903 N N . ALA B 1 72 ? 2.846 -22.906 -22.406 1 90.19 72 ALA B N 1
ATOM 2904 C CA . ALA B 1 72 ? 3.955 -22.891 -21.453 1 90.19 72 ALA B CA 1
ATOM 2905 C C . ALA B 1 72 ? 4.414 -24.312 -21.125 1 90.19 72 ALA B C 1
ATOM 2907 O O . ALA B 1 72 ? 3.633 -25.266 -21.219 1 90.19 72 ALA B O 1
ATOM 2908 N N . PRO B 1 73 ? 5.68 -24.375 -20.734 1 93.69 73 PRO B N 1
ATOM 2909 C CA . PRO B 1 73 ? 6.129 -25.672 -20.25 1 93.69 73 PRO B CA 1
ATOM 2910 C C . PRO B 1 73 ? 5.48 -26.062 -18.922 1 93.69 73 PRO B C 1
ATOM 2912 O O . PRO B 1 73 ? 5.512 -25.297 -17.953 1 93.69 73 PRO B O 1
ATOM 2915 N N . VAL B 1 74 ? 4.891 -27.203 -18.844 1 97.38 74 VAL B N 1
ATOM 2916 C CA . VAL B 1 74 ? 4.191 -27.672 -17.656 1 97.38 74 VAL B CA 1
ATOM 2917 C C . VAL B 1 74 ? 4.406 -29.188 -17.516 1 97.38 74 VAL B C 1
ATOM 2919 O O . VAL B 1 74 ? 4.637 -29.891 -18.5 1 97.38 74 VAL B O 1
ATOM 2922 N N . PRO B 1 75 ? 4.336 -29.703 -16.312 1 98.06 75 PRO B N 1
ATOM 2923 C CA . PRO B 1 75 ? 4.457 -31.156 -16.125 1 98.06 75 PRO B CA 1
ATOM 2924 C C . PRO B 1 75 ? 3.35 -31.938 -16.828 1 98.06 75 PRO B C 1
ATOM 2926 O O . PRO B 1 75 ? 2.207 -31.469 -16.891 1 98.06 75 PRO B O 1
ATOM 2929 N N . GLU B 1 76 ? 3.707 -33.094 -17.297 1 97.38 76 GLU B N 1
ATOM 2930 C CA . GLU B 1 76 ? 2.672 -34 -17.766 1 97.38 76 GLU B CA 1
ATOM 2931 C C . GLU B 1 76 ? 1.793 -34.5 -16.625 1 97.38 76 GLU B C 1
ATOM 2933 O O . GLU B 1 76 ? 2.293 -34.812 -15.547 1 97.38 76 GLU B O 1
ATOM 2938 N N . VAL B 1 77 ? 0.536 -34.469 -16.859 1 98.31 77 VAL B N 1
ATOM 2939 C CA . VAL B 1 77 ? -0.398 -35.062 -15.891 1 98.31 77 VAL B CA 1
ATOM 2940 C C . VAL B 1 77 ? -0.759 -36.469 -16.297 1 98.31 77 VAL B C 1
ATOM 2942 O O . VAL B 1 77 ? -1.177 -36.719 -17.438 1 98.31 77 VAL B O 1
ATOM 2945 N N . PHE B 1 78 ? -0.631 -37.375 -15.336 1 98.44 78 PHE B N 1
ATOM 2946 C CA . PHE B 1 78 ? -0.85 -38.781 -15.672 1 98.44 78 PHE B CA 1
ATOM 2947 C C . PHE B 1 78 ? -2.176 -39.281 -15.109 1 98.44 78 PHE B C 1
ATOM 2949 O O . PHE B 1 78 ? -2.795 -40.188 -15.664 1 98.44 78 PHE B O 1
ATOM 2956 N N . ALA B 1 79 ? -2.57 -38.688 -14.008 1 98.38 79 ALA B N 1
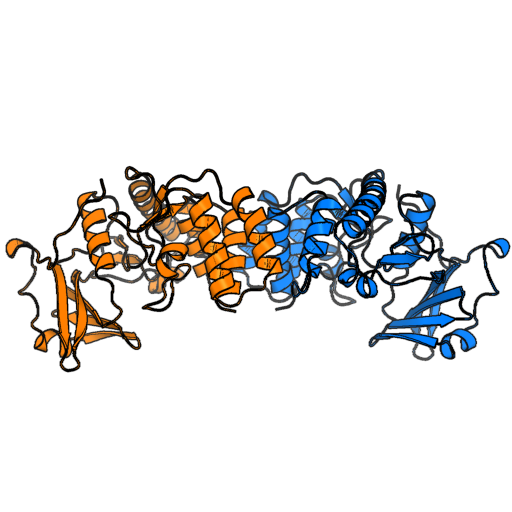ATOM 2957 C CA . ALA B 1 79 ? -3.844 -39.125 -13.43 1 98.38 79 ALA B CA 1
ATOM 2958 C C . ALA B 1 79 ? -4.41 -38.031 -12.508 1 98.38 79 ALA B C 1
ATOM 2960 O O . ALA B 1 79 ? -3.658 -37.344 -11.82 1 98.38 79 ALA B O 1
ATOM 2961 N N . LEU B 1 80 ? -5.66 -37.906 -12.5 1 98.44 80 LEU B N 1
ATOM 2962 C CA . LEU B 1 80 ? -6.488 -37.125 -11.578 1 98.44 80 LEU B CA 1
ATOM 2963 C C . LEU B 1 80 ? -7.641 -37.969 -11.047 1 98.44 80 LEU B C 1
ATOM 2965 O O . LEU B 1 80 ? -8.484 -38.438 -11.82 1 98.44 80 LEU B O 1
ATOM 2969 N N . TYR B 1 81 ? -7.641 -38.188 -9.781 1 97.81 81 TYR B N 1
ATOM 2970 C CA . TYR B 1 81 ? -8.719 -39 -9.25 1 97.81 81 TYR B CA 1
ATOM 2971 C C . TYR B 1 81 ? -8.914 -38.75 -7.762 1 97.81 81 TYR B C 1
ATOM 2973 O O . TYR B 1 81 ? -8.141 -38 -7.145 1 97.81 81 TYR B O 1
ATOM 2981 N N . SER B 1 82 ? -10.008 -39.281 -7.246 1 97.19 82 SER B N 1
ATOM 2982 C CA . SER B 1 82 ? -10.344 -39.188 -5.828 1 97.19 82 SER B CA 1
ATOM 2983 C C . SER B 1 82 ? -10.641 -40.562 -5.234 1 97.19 82 SER B C 1
ATOM 2985 O O . SER B 1 82 ? -11.102 -41.438 -5.938 1 97.19 82 SER B O 1
ATOM 2987 N N . THR B 1 83 ? -10.305 -40.656 -4.031 1 95.5 83 THR B N 1
ATOM 2988 C CA . THR B 1 83 ? -10.703 -41.781 -3.229 1 95.5 83 THR B CA 1
ATOM 2989 C C . THR B 1 83 ? -11.312 -41.344 -1.904 1 95.5 83 THR B C 1
ATOM 2991 O O . THR B 1 83 ? -11.234 -40.156 -1.548 1 95.5 83 THR B O 1
ATOM 2994 N N . THR B 1 84 ? -12.016 -42.25 -1.305 1 94.12 84 THR B N 1
ATOM 2995 C CA . THR B 1 84 ? -12.555 -41.969 0.022 1 94.12 84 THR B CA 1
ATOM 2996 C C . THR B 1 84 ? -11.773 -42.75 1.091 1 94.12 84 THR B C 1
ATOM 2998 O O . THR B 1 84 ? -11.531 -43.938 0.961 1 94.12 84 THR B O 1
ATOM 3001 N N . ASP B 1 85 ? -11.398 -42.031 2.035 1 88.38 85 ASP B N 1
ATOM 3002 C CA . ASP B 1 85 ? -10.648 -42.719 3.094 1 88.38 85 ASP B CA 1
ATOM 3003 C C . ASP B 1 85 ? -11.594 -43.438 4.047 1 88.38 85 ASP B C 1
ATOM 3005 O O . ASP B 1 85 ? -12.805 -43.469 3.828 1 88.38 85 ASP B O 1
ATOM 3009 N N . VAL B 1 86 ? -10.953 -43.969 5.066 1 86.12 86 VAL B N 1
ATOM 3010 C CA . VAL B 1 86 ? -11.703 -44.812 5.996 1 86.12 86 VAL B CA 1
ATOM 3011 C C . VAL B 1 86 ? -12.703 -43.969 6.777 1 86.12 86 VAL B C 1
ATOM 3013 O O . VAL B 1 86 ? -13.672 -44.469 7.328 1 86.12 86 VAL B O 1
ATOM 3016 N N . ARG B 1 87 ? -12.453 -42.719 7.035 1 89 87 ARG B N 1
ATOM 3017 C CA . ARG B 1 87 ? -13.297 -41.812 7.809 1 89 87 ARG B CA 1
ATOM 3018 C C . ARG B 1 87 ? -14.367 -41.156 6.926 1 89 87 ARG B C 1
ATOM 3020 O O . ARG B 1 87 ? -15.141 -40.312 7.391 1 89 87 ARG B O 1
ATOM 3027 N N . GLY B 1 88 ? -14.297 -41.562 5.598 1 91.69 88 GLY B N 1
ATOM 3028 C CA . GLY B 1 88 ? -15.281 -41 4.676 1 91.69 88 GLY B CA 1
ATOM 3029 C C . GLY B 1 88 ? -14.852 -39.719 4.031 1 91.69 88 GLY B C 1
ATOM 3030 O O . GLY B 1 88 ? -15.633 -39.062 3.336 1 91.69 88 GLY B O 1
ATOM 3031 N N . THR B 1 89 ? -13.711 -39.344 4.281 1 92.12 89 THR B N 1
ATOM 3032 C CA . THR B 1 89 ? -13.18 -38.094 3.713 1 92.12 89 THR B CA 1
ATOM 3033 C C . THR B 1 89 ? -12.641 -38.344 2.305 1 92.12 89 THR B C 1
ATOM 3035 O O . THR B 1 89 ? -11.938 -39.312 2.064 1 92.12 89 THR B O 1
ATOM 3038 N N . SER B 1 90 ? -13.023 -37.469 1.475 1 94.25 90 SER B N 1
ATOM 3039 C CA . SER B 1 90 ? -12.539 -37.562 0.1 1 94.25 90 SER B CA 1
ATOM 3040 C C . SER B 1 90 ? -11.094 -37.125 -0.01 1 94.25 90 SER B C 1
ATOM 3042 O O . SER B 1 90 ? -10.734 -36.062 0.502 1 94.25 90 SER B O 1
ATOM 3044 N N . ILE B 1 91 ? -10.312 -37.906 -0.656 1 96.06 91 ILE B N 1
ATOM 3045 C CA . ILE B 1 91 ? -8.906 -37.594 -0.902 1 96.06 91 ILE B CA 1
ATOM 3046 C C . ILE B 1 91 ? -8.664 -37.469 -2.404 1 96.06 91 ILE B C 1
ATOM 3048 O O . ILE B 1 91 ? -8.984 -38.375 -3.166 1 96.06 91 ILE B O 1
ATOM 3052 N N . ASN B 1 92 ? -8.125 -36.344 -2.842 1 97.44 92 ASN B N 1
ATOM 3053 C CA . ASN B 1 92 ? -7.809 -36.125 -4.246 1 97.44 92 ASN B CA 1
ATOM 3054 C C . ASN B 1 92 ? -6.34 -36.406 -4.547 1 97.44 92 ASN B C 1
ATOM 3056 O O . ASN B 1 92 ? -5.473 -36.156 -3.711 1 97.44 92 ASN B O 1
ATOM 3060 N N . TYR B 1 93 ? -6.137 -36.938 -5.746 1 97.88 93 TYR B N 1
ATOM 3061 C CA . TYR B 1 93 ? -4.789 -37.281 -6.18 1 97.88 93 TYR B CA 1
ATOM 3062 C C . TYR B 1 93 ? -4.469 -36.656 -7.531 1 97.88 93 TYR B C 1
ATOM 3064 O O . TYR B 1 93 ? -5.234 -36.812 -8.484 1 97.88 93 TYR B O 1
ATOM 3072 N N . ILE B 1 94 ? -3.381 -36 -7.609 1 98.5 94 ILE B N 1
ATOM 3073 C CA . ILE B 1 94 ? -2.789 -35.531 -8.852 1 98.5 94 ILE B CA 1
ATOM 3074 C C . ILE B 1 94 ? -1.46 -36.25 -9.102 1 98.5 94 ILE B C 1
ATOM 3076 O O . ILE B 1 94 ? -0.496 -36.031 -8.359 1 98.5 94 ILE B O 1
ATOM 3080 N N . VAL B 1 95 ? -1.428 -37.094 -10.047 1 98.44 95 VAL B N 1
ATOM 3081 C CA . VAL B 1 95 ? -0.201 -37.781 -10.445 1 98.44 95 VAL B CA 1
ATOM 3082 C C . VAL B 1 95 ? 0.411 -37.062 -11.656 1 98.44 95 VAL B C 1
ATOM 3084 O O . VAL B 1 95 ? -0.197 -37 -12.727 1 98.44 95 VAL B O 1
ATOM 3087 N N . MET B 1 96 ? 1.63 -36.562 -11.5 1 98.62 96 MET B N 1
ATOM 3088 C CA . MET B 1 96 ? 2.223 -35.75 -12.562 1 98.62 96 MET B CA 1
ATOM 3089 C C . MET B 1 96 ? 3.699 -36.094 -12.75 1 98.62 96 MET B C 1
ATOM 3091 O O . MET B 1 96 ? 4.27 -36.844 -11.953 1 98.62 96 MET B O 1
ATOM 3095 N N . GLU B 1 97 ? 4.242 -35.562 -13.727 1 98.19 97 GLU B N 1
ATOM 3096 C CA . GLU B 1 97 ? 5.621 -35.781 -14.148 1 98.19 97 GLU B CA 1
ATOM 3097 C C . GLU B 1 97 ? 6.609 -35.25 -13.117 1 98.19 97 GLU B C 1
ATOM 3099 O O . GLU B 1 97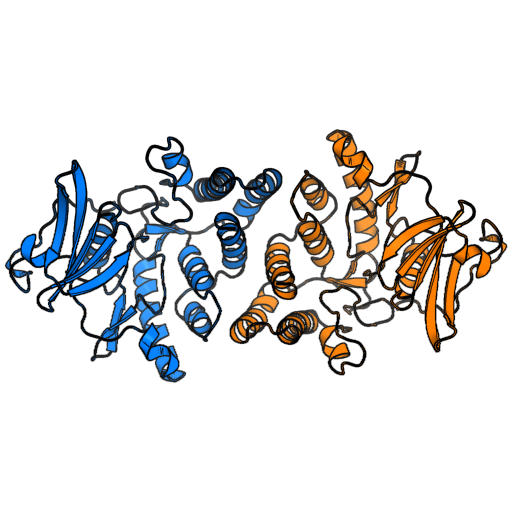 ? 6.457 -34.125 -12.641 1 98.19 97 GLU B O 1
ATOM 3104 N N . TYR B 1 98 ? 7.543 -36.062 -12.758 1 98.06 98 TYR B N 1
ATOM 3105 C CA . TYR B 1 98 ? 8.727 -35.562 -12.07 1 98.06 98 TYR B CA 1
ATOM 3106 C C . TYR B 1 98 ? 9.656 -34.844 -13.047 1 98.06 98 TYR B C 1
ATOM 3108 O O . TYR B 1 98 ? 10.016 -35.375 -14.086 1 98.06 98 TYR B O 1
ATOM 3116 N N . ILE B 1 99 ? 10.102 -33.688 -12.742 1 97.62 99 ILE B N 1
ATOM 3117 C CA . ILE B 1 99 ? 10.992 -32.906 -13.578 1 97.62 99 ILE B CA 1
ATOM 3118 C C . ILE B 1 99 ? 12.406 -32.938 -13 1 97.62 99 ILE B C 1
ATOM 3120 O O . ILE B 1 99 ? 12.695 -32.219 -12.023 1 97.62 99 ILE B O 1
ATOM 3124 N N . PRO B 1 100 ? 13.211 -33.688 -13.625 1 96.06 100 PRO B N 1
ATOM 3125 C CA . PRO B 1 100 ? 14.602 -33.625 -13.164 1 96.06 100 PRO B CA 1
ATOM 3126 C C . PRO B 1 100 ? 15.234 -32.25 -13.398 1 96.06 100 PRO B C 1
ATOM 3128 O O . PRO B 1 100 ? 15.07 -31.672 -14.477 1 96.06 100 PRO B O 1
ATOM 3131 N N . GLY B 1 101 ? 15.898 -31.734 -12.438 1 96.5 101 GLY B N 1
ATOM 3132 C CA . GLY B 1 101 ? 16.531 -30.422 -12.523 1 96.5 101 GLY B CA 1
ATOM 3133 C C . GLY B 1 101 ? 16.656 -29.719 -11.18 1 96.5 101 GLY B C 1
ATOM 3134 O O . GLY B 1 101 ? 16.625 -30.375 -10.141 1 96.5 101 GLY B O 1
ATOM 3135 N N . GLN B 1 102 ? 16.938 -28.406 -11.25 1 96.44 102 GLN B N 1
ATOM 3136 C CA . GLN B 1 102 ? 17.094 -27.609 -10.039 1 96.44 102 GLN B CA 1
ATOM 3137 C C . GLN B 1 102 ? 16.094 -26.469 -9.992 1 96.44 102 GLN B C 1
ATOM 3139 O O . GLN B 1 102 ? 15.797 -25.844 -11.016 1 96.44 102 GLN B O 1
ATOM 3144 N N . GLY B 1 103 ? 15.555 -26.297 -8.805 1 97.38 103 GLY B N 1
ATOM 3145 C CA . GLY B 1 103 ? 14.719 -25.109 -8.633 1 97.38 103 GLY B CA 1
ATOM 3146 C C . GLY B 1 103 ? 15.477 -23.812 -8.828 1 97.38 103 GLY B C 1
ATOM 3147 O O . GLY B 1 103 ? 16.625 -23.688 -8.406 1 97.38 103 GLY B O 1
ATOM 3148 N N . LEU B 1 104 ? 14.805 -22.875 -9.43 1 97.25 104 LEU B N 1
ATOM 3149 C CA . LEU B 1 104 ? 15.453 -21.594 -9.688 1 97.25 104 LEU B CA 1
ATOM 3150 C C . LEU B 1 104 ? 15.781 -20.875 -8.391 1 97.25 104 LEU B C 1
ATOM 3152 O O . LEU B 1 104 ? 16.734 -20.094 -8.328 1 97.25 104 LEU B O 1
ATOM 3156 N N . ASP B 1 105 ? 15.008 -21.109 -7.324 1 96.19 105 ASP B N 1
ATOM 3157 C CA . ASP B 1 105 ? 15.258 -20.484 -6.023 1 96.19 105 ASP B CA 1
ATOM 3158 C C . ASP B 1 105 ? 16.609 -20.922 -5.465 1 96.19 105 ASP B C 1
ATOM 3160 O O . ASP B 1 105 ? 17.312 -20.125 -4.848 1 96.19 105 ASP B O 1
ATOM 3164 N N . ALA B 1 106 ? 16.984 -22.141 -5.754 1 95.44 106 ALA B N 1
ATOM 3165 C CA . ALA B 1 106 ? 18.234 -22.688 -5.246 1 95.44 106 ALA B CA 1
ATOM 3166 C C . ALA B 1 106 ? 19.422 -22.172 -6.043 1 95.44 106 ALA B C 1
ATOM 3168 O O . ALA B 1 106 ? 20.547 -22.109 -5.531 1 95.44 106 ALA B O 1
ATOM 3169 N N . THR B 1 107 ? 19.25 -21.75 -7.215 1 95.69 107 THR B N 1
ATOM 3170 C CA . THR B 1 107 ? 20.375 -21.438 -8.086 1 95.69 107 THR B CA 1
ATOM 3171 C C . THR B 1 107 ? 20.453 -19.938 -8.344 1 95.69 107 THR B C 1
ATOM 3173 O O . THR B 1 107 ? 21.484 -19.438 -8.805 1 95.69 107 THR B O 1
ATOM 3176 N N . TRP B 1 108 ? 19.516 -19.203 -8.039 1 96.38 108 TRP B N 1
ATOM 3177 C CA . TRP B 1 108 ? 19.359 -17.812 -8.445 1 96.38 108 TRP B CA 1
ATOM 3178 C C . TRP B 1 108 ? 20.531 -16.969 -7.977 1 96.38 108 TRP B C 1
ATOM 3180 O O . TRP B 1 108 ? 21.094 -16.188 -8.75 1 96.38 108 TRP B O 1
ATOM 3190 N N . ALA B 1 109 ? 20.953 -17.141 -6.742 1 94.81 109 ALA B N 1
ATOM 3191 C CA . ALA B 1 109 ? 21.984 -16.312 -6.129 1 94.81 109 ALA B CA 1
ATOM 3192 C C . ALA B 1 109 ? 23.328 -16.469 -6.859 1 94.81 109 ALA B C 1
ATOM 3194 O O . ALA B 1 109 ? 24.156 -15.555 -6.852 1 94.81 109 ALA B O 1
ATOM 3195 N N . GLY B 1 110 ? 23.484 -17.562 -7.512 1 95.75 110 GLY B N 1
ATOM 3196 C CA . GLY B 1 110 ? 24.75 -17.844 -8.172 1 95.75 110 GLY B CA 1
ATOM 3197 C C . GLY B 1 110 ? 24.781 -17.391 -9.625 1 95.75 110 GLY B C 1
ATOM 3198 O O . GLY B 1 110 ? 25.828 -17.422 -10.273 1 95.75 110 GLY B O 1
ATOM 3199 N N . LEU B 1 111 ? 23.719 -16.922 -10.117 1 96.38 111 LEU B N 1
ATOM 3200 C CA . LEU B 1 111 ? 23.625 -16.516 -11.516 1 96.38 111 LEU B CA 1
ATOM 3201 C C . LEU B 1 111 ? 24.125 -15.078 -11.703 1 96.38 111 LEU B C 1
ATOM 3203 O O . LEU B 1 111 ? 23.906 -14.219 -10.852 1 96.38 111 LEU B O 1
ATOM 3207 N N . ASP B 1 112 ? 24.75 -14.828 -12.805 1 96.31 112 ASP B N 1
ATOM 3208 C CA . ASP B 1 112 ? 25.172 -13.469 -13.125 1 96.31 112 ASP B CA 1
ATOM 3209 C C . ASP B 1 112 ? 24.078 -12.727 -13.898 1 96.31 112 ASP B C 1
ATOM 3211 O O . ASP B 1 112 ? 23.016 -13.281 -14.18 1 96.31 112 ASP B O 1
ATOM 3215 N N . SER B 1 113 ? 24.312 -11.516 -14.242 1 96.19 113 SER B N 1
ATOM 3216 C CA . SER B 1 113 ? 23.297 -10.648 -14.836 1 96.19 113 SER B CA 1
ATOM 3217 C C . SER B 1 113 ? 22.875 -11.148 -16.219 1 96.19 113 SER B C 1
ATOM 3219 O O . SER B 1 113 ? 21.703 -11.047 -16.594 1 96.19 113 SER B O 1
ATOM 3221 N N . LEU B 1 114 ? 23.812 -11.656 -16.953 1 96.94 114 LEU B N 1
ATOM 3222 C CA . LEU B 1 114 ? 23.516 -12.148 -18.297 1 96.94 114 LEU B CA 1
ATOM 3223 C C . LEU B 1 114 ? 22.641 -13.406 -18.219 1 96.94 114 LEU B C 1
ATOM 3225 O O . LEU B 1 114 ? 21.703 -13.562 -19.016 1 96.94 114 LEU B O 1
ATOM 3229 N N . GLN B 1 115 ? 22.984 -14.297 -17.328 1 96.19 115 GLN B N 1
ATOM 3230 C CA . GLN B 1 115 ? 22.203 -15.508 -17.125 1 96.19 115 GLN B CA 1
ATOM 3231 C C . GLN B 1 115 ? 20.781 -15.172 -16.672 1 96.19 115 GLN B C 1
ATOM 3233 O O . GLN B 1 115 ? 19.812 -15.742 -17.188 1 96.19 115 GLN B O 1
ATOM 3238 N N . LYS B 1 116 ? 20.672 -14.266 -15.797 1 97.19 116 LYS B N 1
ATOM 3239 C CA . LYS B 1 116 ? 19.375 -13.828 -15.305 1 97.19 116 LYS B CA 1
ATOM 3240 C C . LYS B 1 116 ? 18.547 -13.195 -16.422 1 97.19 116 LYS B C 1
ATOM 3242 O O . LYS B 1 116 ? 17.344 -13.43 -16.531 1 97.19 116 LYS B O 1
ATOM 3247 N N . ALA B 1 117 ? 19.172 -12.445 -17.234 1 97.38 117 ALA B N 1
ATOM 3248 C CA . ALA B 1 117 ? 18.5 -11.82 -18.359 1 97.38 117 ALA B CA 1
ATOM 3249 C C . ALA B 1 117 ? 17.984 -12.875 -19.344 1 97.38 117 ALA B C 1
ATOM 3251 O O . ALA B 1 117 ? 16.875 -12.758 -19.859 1 97.38 117 ALA B O 1
ATOM 3252 N N . LYS B 1 118 ? 18.781 -13.867 -19.562 1 96.5 118 LYS B N 1
ATOM 3253 C CA . LYS B 1 118 ? 18.375 -14.945 -20.453 1 96.5 118 LYS B CA 1
ATOM 3254 C C . LYS B 1 118 ? 17.172 -15.703 -19.891 1 96.5 118 LYS B C 1
ATOM 3256 O O . LYS B 1 118 ? 16.234 -16.016 -20.625 1 96.5 118 LYS B O 1
ATOM 3261 N N . ILE B 1 119 ? 17.266 -15.992 -18.672 1 96.94 119 ILE B N 1
ATOM 3262 C CA . ILE B 1 119 ? 16.156 -16.672 -17.984 1 96.94 119 ILE B CA 1
ATOM 3263 C C . ILE B 1 119 ? 14.898 -15.82 -18.078 1 96.94 119 ILE B C 1
ATOM 3265 O O . ILE B 1 119 ? 13.828 -16.328 -18.422 1 96.94 119 ILE B O 1
ATOM 3269 N N . SER B 1 120 ? 15.023 -14.547 -17.828 1 97.69 120 SER B N 1
ATOM 3270 C CA . SER B 1 120 ? 13.891 -13.633 -17.859 1 97.69 120 SER B CA 1
ATOM 3271 C C . SER B 1 120 ? 13.273 -13.578 -19.25 1 97.69 120 SER B C 1
ATOM 3273 O O . SER B 1 120 ? 12.047 -13.586 -19.406 1 97.69 120 SER B O 1
ATOM 3275 N N . SER B 1 121 ? 14.117 -13.547 -20.219 1 97.75 121 SER B N 1
ATOM 3276 C CA . SER B 1 121 ? 13.648 -13.492 -21.609 1 97.75 121 SER B CA 1
ATOM 3277 C C . SER B 1 121 ? 12.875 -14.75 -21.984 1 97.75 121 SER B C 1
ATOM 3279 O O . SER B 1 121 ? 11.852 -14.68 -22.656 1 97.75 121 SER B O 1
ATOM 3281 N N . ARG B 1 122 ? 13.352 -15.852 -21.578 1 96.62 122 ARG B N 1
ATOM 3282 C CA . ARG B 1 122 ? 12.672 -17.109 -21.859 1 96.62 122 ARG B CA 1
ATOM 3283 C C . ARG B 1 122 ? 11.328 -17.188 -21.141 1 96.62 122 ARG B C 1
ATOM 3285 O O . ARG B 1 122 ? 10.328 -17.609 -21.719 1 96.62 122 ARG B O 1
ATOM 3292 N N . LEU B 1 123 ? 11.344 -16.781 -19.891 1 97.81 123 LEU B N 1
ATOM 3293 C CA . LEU B 1 123 ? 10.094 -16.766 -19.141 1 97.81 123 LEU B CA 1
ATOM 3294 C C . LEU B 1 123 ? 9.094 -15.805 -19.75 1 97.81 123 LEU B C 1
ATOM 3296 O O . LEU B 1 123 ? 7.891 -16.078 -19.781 1 97.81 123 LEU B O 1
ATOM 3300 N N . ARG B 1 124 ? 9.562 -14.672 -20.25 1 98.19 124 ARG B N 1
ATOM 3301 C CA . ARG B 1 124 ? 8.68 -13.727 -20.922 1 98.19 124 ARG B CA 1
ATOM 3302 C C . ARG B 1 124 ? 7.977 -14.383 -22.109 1 98.19 124 ARG B C 1
ATOM 3304 O O . ARG B 1 124 ? 6.773 -14.195 -22.297 1 98.19 124 ARG B O 1
ATOM 3311 N N . LEU B 1 125 ? 8.719 -15.125 -22.906 1 97.25 125 LEU B N 1
ATOM 3312 C CA . LEU B 1 125 ? 8.133 -15.812 -24.047 1 97.25 125 LEU B CA 1
ATOM 3313 C C . LEU B 1 125 ? 7.023 -16.75 -23.594 1 97.25 125 LEU B C 1
ATOM 3315 O O . LEU B 1 125 ? 5.957 -16.797 -24.219 1 97.25 125 LEU B O 1
ATOM 3319 N N . HIS B 1 126 ? 7.254 -17.453 -22.516 1 96.62 126 HIS B N 1
ATOM 3320 C CA . HIS B 1 126 ? 6.27 -18.391 -22 1 96.62 126 HIS B CA 1
ATOM 3321 C C . HIS B 1 126 ? 5.031 -17.656 -21.484 1 96.62 126 HIS B C 1
ATOM 3323 O O . HIS B 1 126 ? 3.904 -18.062 -21.766 1 96.62 126 HIS B O 1
ATOM 3329 N N . PHE B 1 127 ? 5.219 -16.594 -20.797 1 98.06 127 PHE B N 1
ATOM 3330 C CA . PHE B 1 127 ? 4.094 -15.875 -20.203 1 98.06 127 PHE B CA 1
ATOM 3331 C C . PHE B 1 127 ? 3.328 -15.102 -21.266 1 98.06 127 PHE B C 1
ATOM 3333 O O . PHE B 1 127 ? 2.107 -14.961 -21.188 1 98.06 127 PHE B O 1
ATOM 3340 N N . ASP B 1 128 ? 4.059 -14.609 -22.266 1 97.75 128 ASP B N 1
ATOM 3341 C CA . ASP B 1 128 ? 3.369 -13.984 -23.391 1 97.75 128 ASP B CA 1
ATOM 3342 C C . ASP B 1 128 ? 2.445 -14.977 -24.094 1 97.75 128 ASP B C 1
ATOM 3344 O O . ASP B 1 128 ? 1.302 -14.656 -24.422 1 97.75 128 ASP B O 1
ATOM 3348 N N . ALA B 1 129 ? 2.961 -16.172 -24.297 1 97.25 129 ALA B N 1
ATOM 3349 C CA . ALA B 1 129 ? 2.152 -17.203 -24.938 1 97.25 129 ALA B CA 1
ATOM 3350 C C . ALA B 1 129 ? 0.94 -17.562 -24.078 1 97.25 129 ALA B C 1
ATOM 3352 O O . ALA B 1 129 ? -0.178 -17.656 -24.594 1 97.25 129 ALA B O 1
ATOM 3353 N N . LEU B 1 130 ? 1.18 -17.719 -22.812 1 97.44 130 LEU B N 1
ATOM 3354 C CA . LEU B 1 130 ? 0.12 -18.062 -21.859 1 97.44 130 LEU B CA 1
ATOM 3355 C C . LEU B 1 130 ? -0.959 -16.984 -21.859 1 97.44 130 LEU B C 1
ATOM 3357 O O . LEU B 1 130 ? -2.152 -17.297 -21.906 1 97.44 130 LEU B O 1
ATOM 3361 N N . ARG B 1 131 ? -0.591 -15.773 -21.859 1 97.25 131 ARG B N 1
ATOM 3362 C CA . ARG B 1 131 ? -1.484 -14.633 -21.688 1 97.25 131 ARG B CA 1
ATOM 3363 C C . ARG B 1 131 ? -2.123 -14.234 -23.016 1 97.25 131 ARG B C 1
ATOM 3365 O O . ARG B 1 131 ? -3.014 -13.383 -23.047 1 97.25 131 ARG B O 1
ATOM 3372 N N . SER B 1 132 ? -1.679 -14.859 -24.109 1 96.88 132 SER B N 1
ATOM 3373 C CA . SER B 1 132 ? -2.248 -14.594 -25.422 1 96.88 132 SER B CA 1
ATOM 3374 C C . SER B 1 132 ? -3.342 -15.602 -25.766 1 96.88 132 SER B C 1
ATOM 3376 O O . SER B 1 132 ? -3.979 -15.5 -26.812 1 96.88 132 SER B O 1
ATOM 3378 N N . LEU B 1 133 ? -3.531 -16.547 -24.859 1 96.56 133 LEU B N 1
ATOM 3379 C CA . LEU B 1 133 ? -4.621 -17.484 -25.094 1 96.56 133 LEU B CA 1
ATOM 3380 C C . LEU B 1 133 ? -5.949 -16.75 -25.25 1 96.56 133 LEU B C 1
ATOM 3382 O O . LEU B 1 133 ? -6.199 -15.758 -24.562 1 96.56 133 LEU B O 1
ATOM 3386 N N . PRO B 1 134 ? -6.82 -17.266 -26.109 1 94 134 PRO B N 1
ATOM 3387 C CA . PRO B 1 134 ? -8.109 -16.594 -26.281 1 94 134 PRO B CA 1
ATOM 3388 C C . PRO B 1 134 ? -8.93 -16.547 -25 1 94 134 PRO B C 1
ATOM 3390 O O . PRO B 1 134 ? -9.125 -17.578 -24.344 1 94 134 PRO B O 1
ATOM 3393 N N . THR B 1 135 ? -9.352 -15.469 -24.688 1 91.88 135 THR B N 1
ATOM 3394 C CA . THR B 1 135 ? -10.078 -15.242 -23.453 1 91.88 135 THR B CA 1
ATOM 3395 C C . THR B 1 135 ? -11.508 -15.773 -23.547 1 91.88 135 THR B C 1
ATOM 3397 O O . THR B 1 135 ? -12.156 -15.633 -24.594 1 91.88 135 THR B O 1
ATOM 3400 N N . PRO B 1 136 ? -12.047 -16.328 -22.531 1 92.62 136 PRO B N 1
ATOM 3401 C CA . PRO B 1 136 ? -13.445 -16.766 -22.516 1 92.62 136 PRO B CA 1
ATOM 3402 C C . PRO B 1 136 ? -14.406 -15.641 -22.141 1 92.62 136 PRO B C 1
ATOM 3404 O O . PRO B 1 136 ? -15.625 -15.805 -22.234 1 92.62 136 PRO B O 1
ATOM 3407 N N . GLY B 1 137 ? -13.875 -14.492 -21.625 1 93.12 137 GLY B N 1
ATOM 3408 C CA . GLY B 1 137 ? -14.711 -13.328 -21.359 1 93.12 137 GLY B CA 1
ATOM 3409 C C . GLY B 1 137 ? -15.18 -13.258 -19.906 1 93.12 137 GLY B C 1
ATOM 3410 O O . GLY B 1 137 ? -16.125 -12.539 -19.594 1 93.12 137 GLY B O 1
ATOM 3411 N N . TYR B 1 138 ? -14.617 -14.102 -19.094 1 96.94 138 TYR B N 1
ATOM 3412 C CA . TYR B 1 138 ? -14.922 -14.055 -17.656 1 96.94 138 TYR B CA 1
ATOM 3413 C C . TYR B 1 138 ? -13.641 -14.125 -16.828 1 96.94 138 TYR B C 1
ATOM 3415 O O . TYR B 1 138 ? -12.555 -14.352 -17.375 1 96.94 138 TYR B O 1
ATOM 3423 N N . PHE B 1 139 ? -13.742 -13.844 -15.578 1 97.88 139 PHE B N 1
ATOM 3424 C CA . PHE B 1 139 ? -12.688 -14.055 -14.594 1 97.88 139 PHE B CA 1
ATOM 3425 C C . PHE B 1 139 ? -13.023 -15.234 -13.688 1 97.88 139 PHE B C 1
ATOM 3427 O O . PHE B 1 139 ? -14.102 -15.273 -13.078 1 97.88 139 PHE B O 1
ATOM 3434 N N . GLY B 1 140 ? -12.211 -16.188 -13.594 1 97 140 GLY B N 1
ATOM 3435 C CA . GLY B 1 140 ? -12.461 -17.422 -12.867 1 97 140 GLY B CA 1
ATOM 3436 C C . GLY B 1 140 ? -11.539 -18.547 -13.281 1 97 140 GLY B C 1
ATOM 3437 O O . GLY B 1 140 ? -10.672 -18.375 -14.141 1 97 140 GLY B O 1
ATOM 3438 N N . SER B 1 141 ? -11.703 -19.656 -12.617 1 96.06 141 SER B N 1
ATOM 3439 C CA . SER B 1 141 ? -10.977 -20.859 -13.016 1 96.06 141 SER B CA 1
ATOM 3440 C C . SER B 1 141 ? -11.57 -21.469 -14.281 1 96.06 141 SER B C 1
ATOM 3442 O O . SER B 1 141 ? -12.672 -21.109 -14.695 1 96.06 141 SER B O 1
ATOM 3444 N N . ILE B 1 142 ? -10.758 -22.281 -14.992 1 95.44 142 ILE B N 1
ATOM 3445 C CA . ILE B 1 142 ? -11.211 -22.906 -16.234 1 95.44 142 ILE B CA 1
ATOM 3446 C C . ILE B 1 142 ? -12.586 -23.547 -16.016 1 95.44 142 ILE B C 1
ATOM 3448 O O . ILE B 1 142 ? -12.852 -24.109 -14.961 1 95.44 142 ILE B O 1
ATOM 3452 N N . GLY B 1 143 ? -13.461 -23.438 -17.047 1 93.88 143 GLY B N 1
ATOM 3453 C CA . GLY B 1 143 ? -14.82 -23.953 -16.969 1 93.88 143 GLY B CA 1
ATOM 3454 C C . GLY B 1 143 ? -15.773 -23.031 -16.219 1 93.88 143 GLY B C 1
ATOM 3455 O O . GLY B 1 143 ? -16.812 -23.469 -15.727 1 93.88 143 GLY B O 1
ATOM 3456 N N . LYS B 1 144 ? -15.367 -21.797 -16.047 1 94.62 144 LYS B N 1
ATOM 3457 C CA . LYS B 1 144 ? -16.141 -20.781 -15.352 1 94.62 144 LYS B CA 1
ATOM 3458 C C . LYS B 1 144 ? -16.438 -21.188 -13.914 1 94.62 144 LYS B C 1
ATOM 3460 O O . LYS B 1 144 ? -17.578 -21.156 -13.469 1 94.62 144 LYS B O 1
ATOM 3465 N N . ARG B 1 145 ? -15.453 -21.594 -13.25 1 94.31 145 ARG B N 1
ATOM 3466 C CA . ARG B 1 145 ? -15.5 -22.031 -11.859 1 94.31 145 ARG B CA 1
ATOM 3467 C C . ARG B 1 145 ? -14.914 -20.969 -10.938 1 94.31 145 ARG B C 1
ATOM 3469 O O . ARG B 1 145 ? -14.352 -19.969 -11.406 1 94.31 145 ARG B O 1
ATOM 3476 N N . PRO B 1 146 ? -15.07 -21.094 -9.617 1 94.44 146 PRO B N 1
ATOM 3477 C CA . PRO B 1 146 ? -14.531 -20.109 -8.664 1 94.44 146 PRO B CA 1
ATOM 3478 C C . PRO B 1 146 ? -13.008 -20.031 -8.703 1 94.44 146 PRO B C 1
ATOM 3480 O O . PRO B 1 146 ? -12.336 -21.016 -9 1 94.44 146 PRO B O 1
ATOM 3483 N N . LEU B 1 147 ? -12.523 -18.859 -8.422 1 96.38 147 LEU B N 1
ATOM 3484 C CA . LEU B 1 147 ? -11.078 -18.656 -8.328 1 96.38 147 LEU B CA 1
ATOM 3485 C C . LEU B 1 147 ? -10.516 -19.328 -7.074 1 96.38 147 LEU B C 1
ATOM 3487 O O . LEU B 1 147 ? -11.133 -19.266 -6.008 1 96.38 147 LEU B O 1
ATOM 3491 N N . GLU B 1 148 ? -9.336 -19.844 -7.191 1 94.19 148 GLU B N 1
ATOM 3492 C CA . GLU B 1 148 ? -8.781 -20.625 -6.086 1 94.19 148 GLU B CA 1
ATOM 3493 C C . GLU B 1 148 ? -7.684 -19.844 -5.363 1 94.19 148 GLU B C 1
ATOM 3495 O O . GLU B 1 148 ? -7.09 -20.328 -4.402 1 94.19 148 GLU B O 1
ATOM 3500 N N . ASP B 1 149 ? -7.363 -18.656 -5.824 1 95.38 149 ASP B N 1
ATOM 3501 C CA . ASP B 1 149 ? -6.43 -17.828 -5.078 1 95.38 149 ASP B CA 1
ATOM 3502 C C . ASP B 1 149 ? -6.949 -17.531 -3.672 1 95.38 149 ASP B C 1
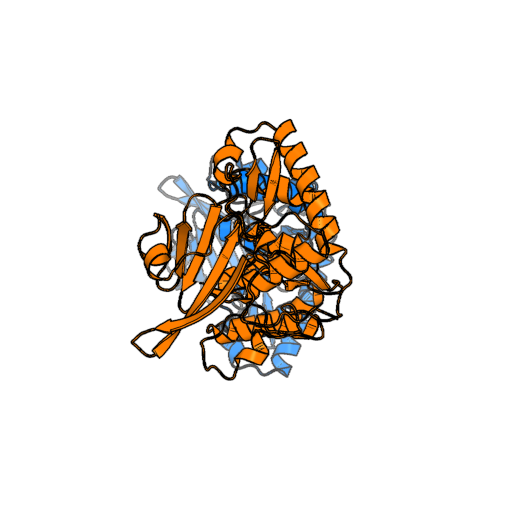ATOM 3504 O O . ASP B 1 149 ? -8.148 -17.328 -3.479 1 95.38 149 ASP B O 1
ATOM 3508 N N . ASP B 1 150 ? -6.047 -17.438 -2.748 1 91.69 150 ASP B N 1
ATOM 3509 C CA . ASP B 1 150 ? -6.398 -17.281 -1.341 1 91.69 150 ASP B CA 1
ATOM 3510 C C . ASP B 1 150 ? -7.188 -15.992 -1.113 1 91.69 150 ASP B C 1
ATOM 3512 O O . ASP B 1 150 ? -7.945 -15.883 -0.147 1 91.69 150 ASP B O 1
ATOM 3516 N N . MET B 1 151 ? -7.035 -15.078 -1.948 1 93.75 151 MET B N 1
ATOM 3517 C CA . MET B 1 151 ? -7.75 -13.812 -1.829 1 93.75 151 MET B CA 1
ATOM 3518 C C . MET B 1 151 ? -9.258 -14.023 -1.942 1 93.75 151 MET B C 1
ATOM 3520 O O . MET B 1 151 ? -10.039 -13.172 -1.511 1 93.75 151 MET B O 1
ATOM 3524 N N . PHE B 1 152 ? -9.648 -15.172 -2.48 1 94.06 152 PHE B N 1
ATOM 3525 C CA . PHE B 1 152 ? -11.062 -15.422 -2.723 1 94.06 152 PHE B CA 1
ATOM 3526 C C . PHE B 1 152 ? -11.555 -16.578 -1.867 1 94.06 152 PHE B C 1
ATOM 3528 O O . PHE B 1 152 ? -12.672 -17.078 -2.057 1 94.06 152 PHE B O 1
ATOM 3535 N N . TRP B 1 153 ? -10.766 -17.078 -0.987 1 89.31 153 TRP B N 1
ATOM 3536 C CA . TRP B 1 153 ? -11.102 -18.25 -0.182 1 89.31 153 TRP B CA 1
ATOM 3537 C C . TRP B 1 153 ? -12.172 -17.906 0.853 1 89.31 153 TRP B C 1
ATOM 3539 O O . TRP B 1 153 ? -12.109 -16.859 1.492 1 89.31 153 TRP B O 1
ATOM 3549 N N . THR B 1 154 ? -13.102 -18.703 0.953 1 87.56 154 THR B N 1
ATOM 3550 C CA . THR B 1 154 ? -14.078 -18.688 2.041 1 87.56 154 THR B CA 1
ATOM 3551 C C . THR B 1 154 ? -14.188 -20.078 2.678 1 87.56 154 THR B C 1
ATOM 3553 O O . THR B 1 154 ? -13.859 -21.078 2.049 1 87.56 154 THR B O 1
ATOM 3556 N N . ALA B 1 155 ? -14.656 -20.141 3.887 1 83.06 155 ALA B N 1
ATOM 3557 C CA . ALA B 1 155 ? -14.789 -21.406 4.582 1 83.06 155 ALA B CA 1
ATOM 3558 C C . ALA B 1 155 ? -15.797 -22.312 3.879 1 83.06 155 ALA B C 1
ATOM 3560 O O . ALA B 1 155 ? -16.828 -21.844 3.383 1 83.06 155 ALA B O 1
ATOM 3561 N N . PRO B 1 156 ? -15.414 -23.594 3.92 1 74.56 156 PRO B N 1
ATOM 3562 C CA . PRO B 1 156 ? -16.359 -24.531 3.314 1 74.56 156 PRO B CA 1
ATOM 3563 C C . PRO B 1 156 ? -17.75 -24.438 3.912 1 74.56 156 PRO B C 1
ATOM 3565 O O . PRO B 1 156 ? -17.906 -24.281 5.125 1 74.56 156 PRO B O 1
ATOM 3568 N N . GLY B 1 157 ? -18.766 -24.5 3.037 1 70.94 157 GLY B N 1
ATOM 3569 C CA . GLY B 1 157 ? -20.141 -24.469 3.504 1 70.94 157 GLY B CA 1
ATOM 3570 C C . GLY B 1 157 ? -20.688 -23.062 3.639 1 70.94 157 GLY B C 1
ATOM 3571 O O . GLY B 1 157 ? -21.875 -22.875 3.924 1 70.94 157 GLY B O 1
ATOM 3572 N N . ASP B 1 158 ? -19.766 -22.156 3.408 1 70.88 158 ASP B N 1
ATOM 3573 C CA . ASP B 1 158 ? -20.219 -20.766 3.543 1 70.88 158 ASP B CA 1
ATOM 3574 C C . ASP B 1 158 ? -21 -20.328 2.312 1 70.88 158 ASP B C 1
ATOM 3576 O O . ASP B 1 158 ? -20.547 -20.516 1.181 1 70.88 158 ASP B O 1
ATOM 3580 N N . ASP B 1 159 ? -22.203 -19.922 2.432 1 63.38 159 ASP B N 1
ATOM 3581 C CA . ASP B 1 159 ? -23.109 -19.484 1.381 1 63.38 159 ASP B CA 1
ATOM 3582 C C . ASP B 1 159 ? -22.516 -18.328 0.589 1 63.38 159 ASP B C 1
ATOM 3584 O O . ASP B 1 159 ? -22.891 -18.094 -0.562 1 63.38 159 ASP B O 1
ATOM 3588 N N . THR B 1 160 ? -21.641 -17.609 1.228 1 67 160 THR B N 1
ATOM 3589 C CA . THR B 1 160 ? -21.078 -16.422 0.591 1 67 160 THR B CA 1
ATOM 3590 C C . THR B 1 160 ? -19.984 -16.812 -0.398 1 67 160 THR B C 1
ATOM 3592 O O . THR B 1 160 ? -19.391 -15.953 -1.061 1 67 160 THR B O 1
ATOM 3595 N N . ASN B 1 161 ? -19.766 -18.047 -0.613 1 68.12 161 ASN B N 1
ATOM 3596 C CA . ASN B 1 161 ? -18.641 -18.547 -1.396 1 68.12 161 ASN B CA 1
ATOM 3597 C C . ASN B 1 161 ? -18.703 -18.062 -2.84 1 68.12 161 ASN B C 1
ATOM 3599 O O . ASN B 1 161 ? -17.75 -17.469 -3.34 1 68.12 161 ASN B O 1
ATOM 3603 N N . ARG B 1 162 ? -19.891 -18.094 -3.33 1 72.56 162 ARG B N 1
ATOM 3604 C CA . ARG B 1 162 ? -19.984 -17.766 -4.746 1 72.56 162 ARG B CA 1
ATOM 3605 C C . ARG B 1 162 ? -19.766 -16.266 -4.977 1 72.56 162 ARG B C 1
ATOM 3607 O O . ARG B 1 162 ? -19.141 -15.867 -5.965 1 72.56 162 ARG B O 1
ATOM 3614 N N . VAL B 1 163 ? -20.125 -15.492 -4.09 1 84.81 163 VAL B N 1
ATOM 3615 C CA . VAL B 1 163 ? -20.047 -14.039 -4.238 1 84.81 163 VAL B CA 1
ATOM 3616 C C . VAL B 1 163 ? -18.594 -13.586 -4.16 1 84.81 163 VAL B C 1
ATOM 3618 O O . VAL B 1 163 ? -18.188 -12.664 -4.875 1 84.81 163 VAL B O 1
ATOM 3621 N N . ILE B 1 164 ? -17.844 -14.312 -3.451 1 93.69 164 ILE B N 1
ATOM 3622 C CA . ILE B 1 164 ? -16.484 -13.875 -3.184 1 93.69 164 ILE B CA 1
ATOM 3623 C C . ILE B 1 164 ? -15.523 -14.562 -4.152 1 93.69 164 ILE B C 1
ATOM 3625 O O . ILE B 1 164 ? -14.555 -13.953 -4.617 1 93.69 164 ILE B O 1
ATOM 3629 N N . SER B 1 165 ? -15.844 -15.758 -4.555 1 94.25 165 SER B N 1
ATOM 3630 C CA . SER B 1 165 ? -14.844 -16.516 -5.297 1 94.25 165 SER B CA 1
ATOM 3631 C C . SER B 1 165 ? -15.164 -16.547 -6.789 1 94.25 165 SER B C 1
ATOM 3633 O O . SER B 1 165 ? -14.32 -16.922 -7.602 1 94.25 165 SER B O 1
ATOM 3635 N N . GLY B 1 166 ? -16.312 -16.156 -7.141 1 93.19 166 GLY B N 1
ATOM 3636 C CA . GLY B 1 166 ? -16.703 -16.141 -8.539 1 93.19 166 GLY B CA 1
ATOM 3637 C C . GLY B 1 166 ? -17.234 -17.469 -9.023 1 93.19 166 GLY B C 1
ATOM 3638 O O . GLY B 1 166 ? -17.703 -18.281 -8.219 1 93.19 166 GLY B O 1
ATOM 3639 N N . PRO B 1 167 ? -17.25 -17.5 -10.391 1 95.94 167 PRO B N 1
ATOM 3640 C CA . PRO B 1 167 ? -16.641 -16.656 -11.414 1 95.94 167 PRO B CA 1
ATOM 3641 C C . PRO B 1 167 ? -17.344 -15.312 -11.57 1 95.94 167 PRO B C 1
ATOM 3643 O O . PRO B 1 167 ? -18.453 -15.125 -11.062 1 95.94 167 PRO B O 1
ATOM 3646 N N . PHE B 1 168 ? -16.594 -14.352 -12.281 1 97.62 168 PHE B N 1
ATOM 3647 C CA . PHE B 1 168 ? -17.094 -13 -12.461 1 97.62 168 PHE B CA 1
ATOM 3648 C C . PHE B 1 168 ? -17.219 -12.664 -13.945 1 97.62 168 PHE B C 1
ATOM 3650 O O . PHE B 1 168 ? -16.359 -13.023 -14.742 1 97.62 168 PHE B O 1
ATOM 3657 N N . ASP B 1 169 ? -18.203 -11.938 -14.344 1 96.94 169 ASP B N 1
ATOM 3658 C CA . ASP B 1 169 ? -18.438 -11.562 -15.734 1 96.94 169 ASP B CA 1
ATOM 3659 C C . ASP B 1 169 ? -17.812 -10.211 -16.047 1 96.94 169 ASP B C 1
ATOM 3661 O O . ASP B 1 169 ? -17.719 -9.82 -17.219 1 96.94 169 ASP B O 1
ATOM 3665 N N . SER B 1 170 ? -17.438 -9.516 -15 1 96.75 170 SER B N 1
ATOM 3666 C CA . SER B 1 170 ? -16.828 -8.203 -15.203 1 96.75 170 SER B CA 1
ATOM 3667 C C . SER B 1 170 ? -15.758 -7.918 -14.148 1 96.75 170 SER B C 1
ATOM 3669 O O . SER B 1 170 ? -15.766 -8.523 -13.07 1 96.75 170 SER B O 1
ATOM 3671 N N . GLU B 1 171 ? -14.922 -7 -14.438 1 96.62 171 GLU B N 1
ATOM 3672 C CA . GLU B 1 171 ? -13.914 -6.57 -13.477 1 96.62 171 GLU B CA 1
ATOM 3673 C C . GLU B 1 171 ? -14.562 -5.922 -12.25 1 96.62 171 GLU B C 1
ATOM 3675 O O . GLU B 1 171 ? -14.047 -6.035 -11.133 1 96.62 171 GLU B O 1
ATOM 3680 N N . LEU B 1 172 ? -15.664 -5.207 -12.523 1 97.25 172 LEU B N 1
ATOM 3681 C CA . LEU B 1 172 ? -16.375 -4.574 -11.422 1 97.25 172 LEU B CA 1
ATOM 3682 C C . LEU B 1 172 ? -16.844 -5.613 -10.406 1 97.25 172 LEU B C 1
ATOM 3684 O O . LEU B 1 172 ? -16.719 -5.41 -9.195 1 97.25 172 LEU B O 1
ATOM 3688 N N . GLU B 1 173 ? -17.344 -6.699 -10.922 1 97.44 173 GLU B N 1
ATOM 3689 C CA . GLU B 1 173 ? -17.766 -7.777 -10.031 1 97.44 173 GLU B CA 1
ATOM 3690 C C . GLU B 1 173 ? -16.578 -8.336 -9.242 1 97.44 173 GLU B C 1
ATOM 3692 O O . GLU B 1 173 ? -16.703 -8.617 -8.047 1 97.44 173 GLU B O 1
ATOM 3697 N N . LEU B 1 174 ? -15.5 -8.508 -9.898 1 97.81 174 LEU B N 1
ATOM 3698 C CA . LEU B 1 174 ? -14.297 -8.992 -9.242 1 97.81 174 LEU B CA 1
ATOM 3699 C C . LEU B 1 174 ? -13.828 -8.008 -8.172 1 97.81 174 LEU B C 1
ATOM 3701 O O . LEU B 1 174 ? -13.5 -8.414 -7.055 1 97.81 174 LEU B O 1
ATOM 3705 N N . ASN B 1 175 ? -13.828 -6.734 -8.5 1 97.81 175 ASN B N 1
ATOM 3706 C CA . ASN B 1 175 ? -13.477 -5.707 -7.523 1 97.81 175 ASN B CA 1
ATOM 3707 C C . ASN B 1 175 ? -14.367 -5.777 -6.289 1 97.81 175 ASN B C 1
ATOM 3709 O O . ASN B 1 175 ? -13.883 -5.715 -5.16 1 97.81 175 ASN B O 1
ATOM 3713 N N . ASN B 1 176 ? -15.625 -5.891 -6.539 1 97.38 176 ASN B N 1
ATOM 3714 C CA . ASN B 1 176 ? -16.578 -5.98 -5.434 1 97.38 176 ASN B CA 1
ATOM 3715 C C . ASN B 1 176 ? -16.297 -7.207 -4.562 1 97.38 176 ASN B C 1
ATOM 3717 O O . ASN B 1 176 ? -16.422 -7.141 -3.338 1 97.38 176 ASN B O 1
ATOM 3721 N N . ALA B 1 177 ? -15.938 -8.289 -5.188 1 97 177 ALA B N 1
ATOM 3722 C CA . ALA B 1 177 ? -15.633 -9.516 -4.453 1 97 177 ALA B CA 1
ATOM 3723 C C . ALA B 1 177 ? -14.422 -9.32 -3.539 1 97 177 ALA B C 1
ATOM 3725 O O . ALA B 1 177 ? -14.391 -9.836 -2.422 1 97 177 ALA B O 1
ATOM 3726 N N . LEU B 1 178 ? -13.445 -8.609 -4.016 1 96.88 178 LEU B N 1
ATOM 3727 C CA . LEU B 1 178 ? -12.273 -8.312 -3.195 1 96.88 178 LEU B CA 1
ATOM 3728 C C . LEU B 1 178 ? -12.672 -7.551 -1.937 1 96.88 178 LEU B C 1
ATOM 3730 O O . LEU B 1 178 ? -12.188 -7.848 -0.845 1 96.88 178 LEU B O 1
ATOM 3734 N N . VAL B 1 179 ? -13.562 -6.613 -2.066 1 96.88 179 VAL B N 1
ATOM 3735 C CA . VAL B 1 179 ? -14.031 -5.82 -0.931 1 96.88 179 VAL B CA 1
ATOM 3736 C C . VAL B 1 179 ? -14.867 -6.695 -0.003 1 96.88 179 VAL B C 1
ATOM 3738 O O . VAL B 1 179 ? -14.758 -6.598 1.221 1 96.88 179 VAL B O 1
ATOM 3741 N N . ASP B 1 180 ? -15.703 -7.508 -0.62 1 95.69 180 ASP B N 1
ATOM 3742 C CA . ASP B 1 180 ? -16.516 -8.43 0.171 1 95.69 180 ASP B CA 1
ATOM 3743 C C . ASP B 1 180 ? -15.633 -9.375 0.979 1 95.69 180 ASP B C 1
ATOM 3745 O O . ASP B 1 180 ? -15.945 -9.695 2.127 1 95.69 180 ASP B O 1
ATOM 3749 N N . LYS B 1 181 ? -14.594 -9.859 0.387 1 95.44 181 LYS B N 1
ATOM 3750 C CA . LYS B 1 181 ? -13.641 -10.703 1.105 1 95.44 181 LYS B CA 1
ATOM 3751 C C . LYS B 1 181 ? -13.023 -9.953 2.285 1 95.44 181 LYS B C 1
ATOM 3753 O O . LYS B 1 181 ? -12.875 -10.516 3.373 1 95.44 181 LYS B O 1
ATOM 3758 N N . TYR B 1 182 ? -12.633 -8.719 2.045 1 95.31 182 TYR B N 1
ATOM 3759 C CA . TYR B 1 182 ? -12.117 -7.875 3.115 1 95.31 182 TYR B CA 1
ATOM 3760 C C . TYR B 1 182 ? -13.102 -7.793 4.273 1 95.31 182 TYR B C 1
ATOM 3762 O O . TYR B 1 182 ? -12.719 -7.949 5.434 1 95.31 182 TYR B O 1
ATOM 3770 N N . THR B 1 183 ? -14.344 -7.629 3.98 1 93.94 183 THR B N 1
ATOM 3771 C CA . THR B 1 183 ? -15.398 -7.559 4.984 1 93.94 183 THR B CA 1
ATOM 3772 C C . THR B 1 183 ? -15.586 -8.914 5.66 1 93.94 183 THR B C 1
ATOM 3774 O O . THR B 1 183 ? -15.75 -8.984 6.883 1 93.94 183 THR B O 1
ATOM 3777 N N . TYR B 1 184 ? -15.555 -9.938 4.812 1 92.06 184 TYR B N 1
ATOM 3778 C CA . TYR B 1 184 ? -15.672 -11.305 5.309 1 92.06 184 TYR B CA 1
ATOM 3779 C C . TYR B 1 184 ? -14.617 -11.594 6.363 1 92.06 184 TYR B C 1
ATOM 3781 O O . TYR B 1 184 ? -14.883 -12.305 7.336 1 92.06 184 TYR B O 1
ATOM 3789 N N . ASN B 1 185 ? -13.453 -11.039 6.23 1 93 185 ASN B N 1
ATOM 3790 C CA . ASN B 1 185 ? -12.352 -11.227 7.172 1 93 185 ASN B CA 1
ATOM 3791 C C . ASN B 1 185 ? -12.352 -10.156 8.258 1 93 185 ASN B C 1
ATOM 3793 O O . ASN B 1 185 ? -11.297 -9.781 8.766 1 93 185 ASN B O 1
ATOM 3797 N N . SER B 1 186 ? -13.461 -9.539 8.523 1 91.25 186 SER B N 1
ATOM 3798 C CA . SER B 1 186 ? -13.672 -8.578 9.602 1 91.25 186 SER B CA 1
ATOM 3799 C C . SER B 1 186 ? -12.93 -7.273 9.336 1 91.25 186 SER B C 1
ATOM 3801 O O . SER B 1 186 ? -12.414 -6.652 10.266 1 91.25 186 SER B O 1
ATOM 3803 N N . GLY B 1 187 ? -12.797 -6.973 8.062 1 91.94 187 GLY B N 1
ATOM 3804 C CA . GLY B 1 187 ? -12.242 -5.672 7.727 1 91.94 187 GLY B CA 1
ATOM 3805 C C . GLY B 1 187 ? -13.047 -4.516 8.289 1 91.94 187 GLY B C 1
ATOM 3806 O O . GLY B 1 187 ? -14.203 -4.691 8.68 1 91.94 187 GLY B O 1
ATOM 3807 N N . LEU B 1 188 ? -12.461 -3.334 8.281 1 92.94 188 LEU B N 1
ATOM 3808 C CA . LEU B 1 188 ? -13.094 -2.133 8.812 1 92.94 188 LEU B CA 1
ATOM 3809 C C . LEU B 1 188 ? -14.133 -1.591 7.832 1 92.94 188 LEU B C 1
ATOM 3811 O O . LEU B 1 188 ? -13.852 -1.441 6.641 1 92.94 188 LEU B O 1
ATOM 3815 N N . GLU B 1 189 ? -15.211 -1.255 8.305 1 94.5 189 GLU B N 1
ATOM 3816 C CA . GLU B 1 189 ? -16.375 -0.888 7.496 1 94.5 189 GLU B CA 1
ATOM 3817 C C . GLU B 1 189 ? -16.062 0.314 6.605 1 94.5 189 GLU B C 1
ATOM 3819 O O . GLU B 1 189 ? -16.328 0.289 5.402 1 94.5 189 GLU B O 1
ATOM 3824 N N . HIS B 1 190 ? -15.508 1.335 7.215 1 94.88 190 HIS B N 1
ATOM 3825 C CA . HIS B 1 190 ? -15.273 2.559 6.457 1 94.88 190 HIS B CA 1
ATOM 3826 C C . HIS B 1 190 ? -14.164 2.359 5.422 1 94.88 190 HIS B C 1
ATOM 3828 O O . HIS B 1 190 ? -14.203 2.961 4.348 1 94.88 190 HIS B O 1
ATOM 3834 N N . LYS B 1 191 ? -13.25 1.496 5.727 1 95.81 191 LYS B N 1
ATOM 3835 C CA . LYS B 1 191 ? -12.219 1.182 4.738 1 95.81 191 LYS B CA 1
ATOM 3836 C C . LYS B 1 191 ? -12.797 0.359 3.588 1 95.81 191 LYS B C 1
ATOM 3838 O O . LYS B 1 191 ? -12.43 0.561 2.43 1 95.81 191 LYS B O 1
ATOM 3843 N N . ALA B 1 192 ? -13.664 -0.525 3.943 1 96.56 192 ALA B N 1
ATOM 3844 C CA . ALA B 1 192 ? -14.359 -1.279 2.902 1 96.56 192 ALA B CA 1
ATOM 3845 C C . ALA B 1 192 ? -15.102 -0.346 1.952 1 96.56 192 ALA B C 1
ATOM 3847 O O . ALA B 1 192 ? -15.07 -0.532 0.734 1 96.56 192 ALA B O 1
ATOM 3848 N N . ALA B 1 193 ? -15.742 0.669 2.549 1 96.44 193 ALA B N 1
ATOM 3849 C CA . ALA B 1 193 ? -16.469 1.646 1.731 1 96.44 193 ALA B CA 1
ATOM 3850 C C . ALA B 1 193 ? -15.5 2.41 0.824 1 96.44 193 ALA B C 1
ATOM 3852 O O . ALA B 1 193 ? -15.82 2.678 -0.338 1 96.44 193 ALA B O 1
ATOM 3853 N N . TYR B 1 194 ? -14.422 2.766 1.37 1 97.06 194 TYR B N 1
ATOM 3854 C CA . TYR B 1 194 ? -13.398 3.439 0.575 1 97.06 194 TYR B CA 1
ATOM 3855 C C . TYR B 1 194 ? -12.93 2.555 -0.572 1 97.06 194 TYR B C 1
ATOM 3857 O O . TYR B 1 194 ? -12.875 2.994 -1.723 1 97.06 194 TYR B O 1
ATOM 3865 N N . TYR B 1 195 ? -12.594 1.285 -0.325 1 97.38 195 TYR B N 1
ATOM 3866 C CA . TYR B 1 195 ? -12.172 0.337 -1.352 1 97.38 195 TYR B CA 1
ATOM 3867 C C . TYR B 1 195 ? -13.234 0.204 -2.436 1 97.38 195 TYR B C 1
ATOM 3869 O O . TYR B 1 195 ? -12.922 0.225 -3.627 1 97.38 195 TYR B O 1
ATOM 3877 N N . ARG B 1 196 ? -14.438 0.068 -2.029 1 97.25 196 ARG B N 1
ATOM 3878 C CA . ARG B 1 196 ? -15.539 -0.124 -2.965 1 97.25 196 ARG B CA 1
ATOM 3879 C C . ARG B 1 196 ? -15.625 1.034 -3.953 1 97.25 196 ARG B C 1
ATOM 3881 O O . ARG B 1 196 ? -15.945 0.833 -5.125 1 97.25 196 ARG B O 1
ATOM 3888 N N . ARG B 1 197 ? -15.305 2.139 -3.49 1 96.44 197 ARG B N 1
ATOM 3889 C CA . ARG B 1 197 ? -15.398 3.326 -4.336 1 96.44 197 ARG B CA 1
ATOM 3890 C C . ARG B 1 197 ? -14.164 3.463 -5.219 1 96.44 197 ARG B C 1
ATOM 3892 O O . ARG B 1 197 ? -14.273 3.799 -6.402 1 96.44 197 ARG B O 1
ATOM 3899 N N . VAL B 1 198 ? -13 3.205 -4.656 1 97.19 198 VAL B N 1
ATOM 3900 C CA . VAL B 1 198 ? -11.773 3.66 -5.305 1 97.19 198 VAL B CA 1
ATOM 3901 C C . VAL B 1 198 ? -11.219 2.551 -6.195 1 97.19 198 VAL B C 1
ATOM 3903 O O . VAL B 1 198 ? -10.625 2.824 -7.246 1 97.19 198 VAL B O 1
ATOM 3906 N N . LEU B 1 199 ? -11.375 1.268 -5.871 1 97.56 199 LEU B N 1
ATOM 3907 C CA . LEU B 1 199 ? -10.75 0.174 -6.605 1 97.56 199 LEU B CA 1
ATOM 3908 C C . LEU B 1 199 ? -11.195 0.182 -8.07 1 97.56 199 LEU B C 1
ATOM 3910 O O . LEU B 1 199 ? -10.367 0.027 -8.969 1 97.56 199 LEU B O 1
ATOM 3914 N N . PRO B 1 200 ? -12.484 0.458 -8.352 1 96.94 200 PRO B N 1
ATOM 3915 C CA . PRO B 1 200 ? -12.906 0.442 -9.758 1 96.94 200 PRO B CA 1
ATOM 3916 C C . PRO B 1 200 ? -12.297 1.577 -10.57 1 96.94 200 PRO B C 1
ATOM 3918 O O . PRO B 1 200 ? -12.336 1.545 -11.805 1 96.94 200 PRO B O 1
ATOM 3921 N N . LEU B 1 201 ? -11.773 2.562 -9.867 1 95.31 201 LEU B N 1
ATOM 3922 C CA . LEU B 1 201 ? -11.133 3.668 -10.57 1 95.31 201 LEU B CA 1
ATOM 3923 C C . LEU B 1 201 ? -9.711 3.299 -10.977 1 95.31 201 LEU B C 1
ATOM 3925 O O . LEU B 1 201 ? -9.141 3.902 -11.891 1 95.31 201 LEU B O 1
ATOM 3929 N N . ILE B 1 202 ? -9.164 2.365 -10.297 1 96.25 202 ILE B N 1
ATOM 3930 C CA . ILE B 1 202 ? -7.762 2.004 -10.492 1 96.25 202 ILE B CA 1
ATOM 3931 C C . ILE B 1 202 ? -7.668 0.668 -11.227 1 96.25 202 ILE B C 1
ATOM 3933 O O . ILE B 1 202 ? -6.945 0.547 -12.219 1 96.25 202 ILE B O 1
ATOM 3937 N N . LEU B 1 203 ? -8.367 -0.327 -10.695 1 97.25 203 LEU B N 1
ATOM 3938 C CA . LEU B 1 203 ? -8.383 -1.672 -11.258 1 97.25 203 LEU B CA 1
ATOM 3939 C C . LEU B 1 203 ? -9.469 -1.806 -12.32 1 97.25 203 LEU B C 1
ATOM 3941 O O . LEU B 1 203 ? -10.523 -2.387 -12.07 1 97.25 203 LEU B O 1
ATOM 3945 N N . GLN B 1 204 ? -9.141 -1.289 -13.5 1 96.19 204 GLN B N 1
ATOM 3946 C CA . GLN B 1 204 ? -10.117 -1.259 -14.586 1 96.19 204 GLN B CA 1
ATOM 3947 C C . GLN B 1 204 ? -9.43 -1.381 -15.945 1 96.19 204 GLN B C 1
ATOM 3949 O O . GLN B 1 204 ? -8.211 -1.269 -16.047 1 96.19 204 GLN B O 1
ATOM 3954 N N . ASN B 1 205 ? -10.273 -1.735 -16.969 1 96.44 205 ASN B N 1
ATOM 3955 C CA . ASN B 1 205 ? -9.859 -1.795 -18.359 1 96.44 205 ASN B CA 1
ATOM 3956 C C . ASN B 1 205 ? -8.797 -2.865 -18.594 1 96.44 205 ASN B C 1
ATOM 3958 O O . ASN B 1 205 ? -7.848 -2.654 -19.344 1 96.44 205 ASN B O 1
ATOM 3962 N N . ASN B 1 206 ? -8.844 -3.9 -17.844 1 96.44 206 ASN B N 1
ATOM 3963 C CA . ASN B 1 206 ? -7.953 -5.043 -18.016 1 96.44 206 ASN B CA 1
ATOM 3964 C C . ASN B 1 206 ? -8.656 -6.191 -18.75 1 96.44 206 ASN B C 1
ATOM 3966 O O . ASN B 1 206 ? -9.836 -6.461 -18.484 1 96.44 206 ASN B O 1
ATOM 3970 N N . ASN B 1 207 ? -7.945 -6.762 -19.641 1 96.25 207 ASN B N 1
ATOM 3971 C CA . ASN B 1 207 ? -8.438 -7.988 -20.25 1 96.25 207 ASN B CA 1
ATOM 3972 C C . ASN B 1 207 ? -8.336 -9.172 -19.297 1 96.25 207 ASN B C 1
ATOM 3974 O O . ASN B 1 207 ? -7.562 -9.141 -18.328 1 96.25 207 ASN B O 1
ATOM 3978 N N . SER B 1 208 ? -9.188 -10.141 -19.531 1 97.81 208 SER B N 1
ATOM 3979 C CA . SER B 1 208 ? -9.055 -11.43 -18.875 1 97.81 208 SER B CA 1
ATOM 3980 C C . SER B 1 208 ? -8.008 -12.297 -19.562 1 97.81 208 SER B C 1
ATOM 3982 O O . SER B 1 208 ? -8.141 -12.617 -20.75 1 97.81 208 SER B O 1
ATOM 3984 N N . VAL B 1 209 ? -6.988 -12.648 -18.891 1 98.25 209 VAL B N 1
ATOM 3985 C CA . VAL B 1 209 ? -5.91 -13.438 -19.484 1 98.25 209 VAL B CA 1
ATOM 3986 C C . VAL B 1 209 ? -5.586 -14.625 -18.578 1 98.25 209 VAL B C 1
ATOM 3988 O O . VAL B 1 209 ? -5.734 -14.539 -17.359 1 98.25 209 VAL B O 1
ATOM 3991 N N . PHE B 1 210 ? -5.188 -15.688 -19.188 1 98.25 210 PHE B N 1
ATOM 3992 C CA . PHE B 1 210 ? -4.82 -16.859 -18.391 1 98.25 210 PHE B CA 1
ATOM 3993 C C . PHE B 1 210 ? -3.553 -16.578 -17.594 1 98.25 210 PHE B C 1
ATOM 3995 O O . PHE B 1 210 ? -2.576 -16.047 -18.125 1 98.25 210 PHE B O 1
ATOM 4002 N N . THR B 1 211 ? -3.568 -16.828 -16.359 1 98.5 211 THR B N 1
ATOM 4003 C CA . THR B 1 211 ? -2.561 -16.438 -15.383 1 98.5 211 THR B CA 1
ATOM 4004 C C . THR B 1 211 ? -2.131 -17.641 -14.547 1 98.5 211 THR B C 1
ATOM 4006 O O . THR B 1 211 ? -2.969 -18.453 -14.133 1 98.5 211 THR B O 1
ATOM 4009 N N . HIS B 1 212 ? -0.842 -17.859 -14.359 1 98.38 212 HIS B N 1
ATOM 4010 C CA . HIS B 1 212 ? -0.314 -18.906 -13.492 1 98.38 212 HIS B CA 1
ATOM 4011 C C . HIS B 1 212 ? -0.671 -18.641 -12.031 1 98.38 212 HIS B C 1
ATOM 4013 O O . HIS B 1 212 ? -1.144 -19.531 -11.336 1 98.38 212 HIS B O 1
ATOM 4019 N N . GLY B 1 213 ? -0.404 -17.391 -11.594 1 97.94 213 GLY B N 1
ATOM 4020 C CA . GLY B 1 213 ? -0.91 -16.906 -10.312 1 97.94 213 GLY B CA 1
ATOM 4021 C C . GLY B 1 213 ? 0.089 -17.062 -9.18 1 97.94 213 GLY B C 1
ATOM 4022 O O . GLY B 1 213 ? -0.176 -16.656 -8.055 1 97.94 213 GLY B O 1
ATOM 4023 N N . ASP B 1 214 ? 1.262 -17.672 -9.414 1 97.56 214 ASP B N 1
ATOM 4024 C CA . ASP B 1 214 ? 2.27 -17.828 -8.375 1 97.56 214 ASP B CA 1
ATOM 4025 C C . ASP B 1 214 ? 3.676 -17.859 -8.969 1 97.56 214 ASP B C 1
ATOM 4027 O O . ASP B 1 214 ? 4.453 -18.781 -8.68 1 97.56 214 ASP B O 1
ATOM 4031 N N . LEU B 1 215 ? 3.977 -16.891 -9.805 1 97.44 215 LEU B N 1
ATOM 4032 C CA . LEU B 1 215 ? 5.309 -16.766 -10.391 1 97.44 215 LEU B CA 1
ATOM 4033 C C . LEU B 1 215 ? 6.344 -16.453 -9.32 1 97.44 215 LEU B C 1
ATOM 4035 O O . LEU B 1 215 ? 6.535 -15.289 -8.953 1 97.44 215 LEU B O 1
ATOM 4039 N N . GLN B 1 216 ? 6.949 -17.484 -8.789 1 97.31 216 GLN B N 1
ATOM 4040 C CA . GLN B 1 216 ? 8.055 -17.453 -7.836 1 97.31 216 GLN B CA 1
ATOM 4041 C C . GLN B 1 216 ? 9.195 -18.359 -8.297 1 97.31 216 GLN B C 1
ATOM 4043 O O . GLN B 1 216 ? 8.969 -19.344 -8.992 1 97.31 216 GLN B O 1
ATOM 4048 N N . ARG B 1 217 ? 10.32 -18.094 -7.895 1 97 217 ARG B N 1
ATOM 4049 C CA . ARG B 1 217 ? 11.492 -18.859 -8.312 1 97 217 ARG B CA 1
ATOM 4050 C C . ARG B 1 217 ? 11.359 -20.328 -7.918 1 97 217 ARG B C 1
ATOM 4052 O O . ARG B 1 217 ? 11.789 -21.219 -8.656 1 97 217 ARG B O 1
ATOM 4059 N N . LYS B 1 218 ? 10.703 -20.594 -6.758 1 96.44 218 LYS B N 1
ATOM 4060 C CA . LYS B 1 218 ? 10.555 -21.953 -6.273 1 96.44 218 LYS B CA 1
ATOM 4061 C C . LYS B 1 218 ? 9.641 -22.766 -7.191 1 96.44 218 LYS B C 1
ATOM 4063 O O . LYS B 1 218 ? 9.602 -24 -7.105 1 96.44 218 LYS B O 1
ATOM 4068 N N . ASN B 1 219 ? 8.914 -22.109 -8.031 1 97.75 219 ASN B N 1
ATOM 4069 C CA . ASN B 1 219 ? 7.965 -22.797 -8.898 1 97.75 219 ASN B CA 1
ATOM 4070 C C . ASN B 1 219 ? 8.492 -22.906 -10.328 1 97.75 219 ASN B C 1
ATOM 4072 O O . ASN B 1 219 ? 7.719 -23.125 -11.266 1 97.75 219 ASN B O 1
ATOM 4076 N N . ILE B 1 220 ? 9.758 -22.688 -10.461 1 98.19 220 ILE B N 1
ATOM 4077 C CA . ILE B 1 220 ? 10.438 -22.844 -11.742 1 98.19 220 ILE B CA 1
ATOM 4078 C C . ILE B 1 220 ? 11.57 -23.859 -11.609 1 98.19 220 ILE B C 1
ATOM 4080 O O . ILE B 1 220 ? 12.5 -23.656 -10.82 1 98.19 220 ILE B O 1
ATOM 4084 N N . ILE B 1 221 ? 11.5 -24.938 -12.359 1 98.06 221 ILE B N 1
ATOM 4085 C CA . ILE B 1 221 ? 12.562 -25.922 -12.391 1 98.06 221 ILE B CA 1
ATOM 4086 C C . ILE B 1 221 ? 13.367 -25.781 -13.68 1 98.06 221 ILE B C 1
ATOM 4088 O O . ILE B 1 221 ? 12.805 -25.688 -14.773 1 98.06 221 ILE B O 1
ATOM 4092 N N . VAL B 1 222 ? 14.625 -25.688 -13.539 1 96.44 222 VAL B N 1
ATOM 4093 C CA . VAL B 1 222 ? 15.531 -25.625 -14.688 1 96.44 222 VAL B CA 1
ATOM 4094 C C . VAL B 1 222 ? 16.188 -26.984 -14.906 1 96.44 222 VAL B C 1
ATOM 4096 O O . VAL B 1 222 ? 16.906 -27.469 -14.039 1 96.44 222 VAL B O 1
ATOM 4099 N N . ARG B 1 223 ? 15.938 -27.531 -16.047 1 95.5 223 ARG B N 1
ATOM 4100 C CA . ARG B 1 223 ? 16.547 -28.797 -16.422 1 95.5 223 ARG B CA 1
ATOM 4101 C C . ARG B 1 223 ? 18.016 -28.625 -16.75 1 95.5 223 ARG B C 1
ATOM 4103 O O . ARG B 1 223 ? 18.5 -27.5 -16.875 1 95.5 223 ARG B O 1
ATOM 4110 N N . ASP B 1 224 ? 18.656 -29.734 -16.938 1 93.19 224 ASP B N 1
ATOM 4111 C CA . ASP B 1 224 ? 20.078 -29.703 -17.234 1 93.19 224 ASP B CA 1
ATOM 4112 C C . ASP B 1 224 ? 20.344 -29.047 -18.594 1 93.19 224 ASP B C 1
ATOM 4114 O O . ASP B 1 224 ? 21.375 -28.391 -18.781 1 93.19 224 ASP B O 1
ATOM 4118 N N . ASP B 1 225 ? 19.469 -29.125 -19.453 1 92.12 225 ASP B N 1
ATOM 4119 C CA . ASP B 1 225 ? 19.656 -28.562 -20.781 1 92.12 225 ASP B CA 1
ATOM 4120 C C . ASP B 1 225 ? 19.234 -27.094 -20.828 1 92.12 225 ASP B C 1
ATOM 4122 O O . ASP B 1 225 ? 19.266 -26.469 -21.891 1 92.12 225 ASP B O 1
ATOM 4126 N N . GLY B 1 226 ? 18.766 -26.609 -19.719 1 90.44 226 GLY B N 1
ATOM 4127 C CA . GLY B 1 226 ? 18.406 -25.203 -19.641 1 90.44 226 GLY B CA 1
ATOM 4128 C C . GLY B 1 226 ? 16.922 -24.938 -19.797 1 90.44 226 GLY B C 1
ATOM 4129 O O . GLY B 1 226 ? 16.453 -23.812 -19.578 1 90.44 226 GLY B O 1
ATOM 4130 N N . GLU B 1 227 ? 16.234 -26 -20.156 1 93.69 227 GLU B N 1
ATOM 4131 C CA . GLU B 1 227 ? 14.789 -25.828 -20.297 1 93.69 227 GLU B CA 1
ATOM 4132 C C . GLU B 1 227 ? 14.125 -25.578 -18.953 1 93.69 227 GLU B C 1
ATOM 4134 O O . GLU B 1 227 ? 14.484 -26.188 -17.953 1 93.69 227 GLU B O 1
ATOM 4139 N N . MET B 1 228 ? 13.203 -24.641 -18.984 1 96 228 MET B N 1
ATOM 4140 C CA . MET B 1 228 ? 12.5 -24.297 -17.766 1 96 228 MET B CA 1
ATOM 4141 C C . MET B 1 228 ? 11.086 -24.891 -17.766 1 96 228 MET B C 1
ATOM 4143 O O . MET B 1 228 ? 10.406 -24.875 -18.781 1 96 228 MET B O 1
ATOM 4147 N N . VAL B 1 229 ? 10.664 -25.406 -16.625 1 97.94 229 VAL B N 1
ATOM 4148 C CA . VAL B 1 229 ? 9.32 -25.938 -16.422 1 97.94 229 VAL B CA 1
ATOM 4149 C C . VAL B 1 229 ? 8.641 -25.234 -15.25 1 97.94 229 VAL B C 1
ATOM 4151 O O . VAL B 1 229 ? 9.227 -25.125 -14.172 1 97.94 229 VAL B O 1
ATOM 4154 N N . LEU B 1 230 ? 7.469 -24.656 -15.5 1 98.25 230 LEU B N 1
ATOM 4155 C CA . LEU B 1 230 ? 6.672 -24.047 -14.445 1 98.25 230 LEU B CA 1
ATOM 4156 C C . LEU B 1 230 ? 5.844 -25.078 -13.703 1 98.25 230 LEU B C 1
ATOM 4158 O O . LEU B 1 230 ? 5.129 -25.875 -14.328 1 98.25 230 LEU B O 1
ATOM 4162 N N . ILE B 1 231 ? 5.949 -25.047 -12.383 1 98.19 231 ILE B N 1
ATOM 4163 C CA . ILE B 1 231 ? 5.191 -26.016 -11.594 1 98.19 231 ILE B CA 1
ATOM 4164 C C . ILE B 1 231 ? 4.242 -25.281 -10.648 1 98.19 231 ILE B C 1
ATOM 4166 O O . ILE B 1 231 ? 4.262 -24.047 -10.586 1 98.19 231 ILE B O 1
ATOM 4170 N N . ASP B 1 232 ? 3.338 -25.969 -9.977 1 97.5 232 ASP B N 1
ATOM 4171 C CA . ASP B 1 232 ? 2.383 -25.484 -8.992 1 97.5 232 ASP B CA 1
ATOM 4172 C C . ASP B 1 232 ? 1.35 -24.562 -9.633 1 97.5 232 ASP B C 1
ATOM 4174 O O . ASP B 1 232 ? 1.35 -23.344 -9.391 1 97.5 232 ASP B O 1
ATOM 4178 N N . TRP B 1 233 ? 0.431 -25.125 -10.32 1 98.19 233 TRP B N 1
ATOM 4179 C CA . TRP B 1 233 ? -0.601 -24.438 -11.086 1 98.19 233 TRP B CA 1
ATOM 4180 C C . TRP B 1 233 ? -1.907 -24.375 -10.297 1 98.19 233 TRP B C 1
ATOM 4182 O O . TRP B 1 233 ? -2.99 -24.312 -10.883 1 98.19 233 TRP B O 1
ATOM 4192 N N . GLU B 1 234 ? -1.811 -24.375 -9.031 1 96.94 234 GLU B N 1
ATOM 4193 C CA . GLU B 1 234 ? -2.955 -24.531 -8.133 1 96.94 234 GLU B CA 1
ATOM 4194 C C . GLU B 1 234 ? -3.904 -23.328 -8.258 1 96.94 234 GLU B C 1
ATOM 4196 O O . GLU B 1 234 ? -5.125 -23.5 -8.211 1 96.94 234 GLU B O 1
ATOM 4201 N N . THR B 1 235 ? -3.391 -22.156 -8.484 1 97.25 235 THR B N 1
ATOM 4202 C CA . THR B 1 235 ? -4.242 -20.969 -8.445 1 97.25 235 THR B CA 1
ATOM 4203 C C . THR B 1 235 ? -4.434 -20.406 -9.852 1 97.25 235 THR B C 1
ATOM 4205 O O . THR B 1 235 ? -4.922 -19.281 -10.008 1 97.25 235 THR B O 1
ATOM 4208 N N . ALA B 1 236 ? -4.055 -21.141 -10.836 1 98.12 236 ALA B N 1
ATOM 4209 C CA . ALA B 1 236 ? -4.145 -20.641 -12.203 1 98.12 236 ALA B CA 1
ATOM 4210 C C . ALA B 1 236 ? -5.602 -20.422 -12.609 1 98.12 236 ALA B C 1
ATOM 4212 O O . ALA B 1 236 ? -6.504 -21.062 -12.07 1 98.12 236 ALA B O 1
ATOM 4213 N N . GLY B 1 237 ? -5.781 -19.531 -13.539 1 97.62 237 GLY B N 1
ATOM 4214 C CA . GLY B 1 237 ? -7.094 -19.203 -14.062 1 97.62 237 GLY B CA 1
ATOM 4215 C C . GLY B 1 237 ? -7.094 -17.906 -14.875 1 97.62 237 GLY B C 1
ATOM 4216 O O . GLY B 1 237 ? -6.039 -17.438 -15.297 1 97.62 237 GLY B O 1
ATOM 4217 N N . TRP B 1 238 ? -8.258 -17.5 -15.148 1 98.12 238 TRP B N 1
ATOM 4218 C CA . TRP B 1 238 ? -8.461 -16.234 -15.875 1 98.12 238 TRP B CA 1
ATOM 4219 C C . TRP B 1 238 ? -8.57 -15.062 -14.914 1 98.12 238 TRP B C 1
ATOM 4221 O O . TRP B 1 238 ? -9.516 -14.984 -14.125 1 98.12 238 TRP B O 1
ATOM 4231 N N . TYR B 1 239 ? -7.59 -14.18 -14.945 1 98.56 239 TYR B N 1
ATOM 4232 C CA . TYR B 1 239 ? -7.492 -13.023 -14.062 1 98.56 239 TYR B CA 1
ATOM 4233 C C . TYR B 1 239 ? -7.301 -11.742 -14.867 1 98.56 239 TYR B C 1
ATOM 4235 O O . TYR B 1 239 ? -7.062 -11.789 -16.078 1 98.56 239 TYR B O 1
ATOM 4243 N N . PRO B 1 240 ? -7.5 -10.586 -14.172 1 98.5 240 PRO B N 1
ATOM 4244 C CA . PRO B 1 240 ? -7.094 -9.352 -14.852 1 98.5 240 PRO B CA 1
ATOM 4245 C C . PRO B 1 240 ? -5.613 -9.336 -15.211 1 98.5 240 PRO B C 1
ATOM 4247 O O . PRO B 1 240 ? -4.797 -9.938 -14.508 1 98.5 240 PRO B O 1
ATOM 4250 N N . GLU B 1 241 ? -5.246 -8.586 -16.219 1 97.75 241 GLU B N 1
ATOM 4251 C CA . GLU B 1 241 ? -3.896 -8.516 -16.766 1 97.75 241 GLU B CA 1
ATOM 4252 C C . GLU B 1 241 ? -2.865 -8.242 -15.68 1 97.75 241 GLU B C 1
ATOM 4254 O O . GLU B 1 241 ? -1.745 -8.75 -15.734 1 97.75 241 GLU B O 1
ATOM 4259 N N . TYR B 1 242 ? -3.252 -7.5 -14.688 1 98.44 242 TYR B N 1
ATOM 4260 C CA . TYR B 1 242 ? -2.281 -7.035 -13.703 1 98.44 242 TYR B CA 1
ATOM 4261 C C . TYR B 1 242 ? -1.981 -8.117 -12.68 1 98.44 242 TYR B C 1
ATOM 4263 O O . TYR B 1 242 ? -0.997 -8.023 -11.938 1 98.44 242 TYR B O 1
ATOM 4271 N N . TRP B 1 243 ? -2.701 -9.141 -12.57 1 98.69 243 TRP B N 1
ATOM 4272 C CA . TRP B 1 243 ? -2.742 -10.039 -11.422 1 98.69 243 TRP B CA 1
ATOM 4273 C C . TRP B 1 243 ? -1.417 -10.773 -11.258 1 98.69 243 TRP B C 1
ATOM 4275 O O . TRP B 1 243 ? -0.894 -10.883 -10.141 1 98.69 243 TRP B O 1
ATOM 4285 N N . GLU B 1 244 ? -0.857 -11.289 -12.367 1 98.62 244 GLU B N 1
ATOM 4286 C CA . GLU B 1 244 ? 0.398 -12.031 -12.289 1 98.62 244 GLU B CA 1
ATOM 4287 C C . GLU B 1 244 ? 1.525 -11.156 -11.75 1 98.62 244 GLU B C 1
ATOM 4289 O O . GLU B 1 244 ? 2.271 -11.578 -10.859 1 98.62 244 GLU B O 1
ATOM 4294 N N . TYR B 1 245 ? 1.609 -9.961 -12.281 1 98.38 245 TYR B N 1
ATOM 4295 C CA . TYR B 1 245 ? 2.641 -9.031 -11.836 1 98.38 245 TYR B CA 1
ATOM 4296 C C . TYR B 1 245 ? 2.465 -8.688 -10.359 1 98.38 245 TYR B C 1
ATOM 4298 O O . TYR B 1 245 ? 3.424 -8.75 -9.586 1 98.38 245 TYR B O 1
ATOM 4306 N N . ALA B 1 246 ? 1.237 -8.336 -10 1 97.94 246 ALA B N 1
ATOM 4307 C CA . ALA B 1 246 ? 0.958 -7.93 -8.625 1 97.94 246 ALA B CA 1
ATOM 4308 C C . ALA B 1 246 ? 1.245 -9.07 -7.652 1 97.94 246 ALA B C 1
ATOM 4310 O O . ALA B 1 246 ? 1.854 -8.859 -6.602 1 97.94 246 ALA B O 1
ATOM 4311 N N . SER B 1 247 ? 0.843 -10.266 -8.023 1 97.62 247 SER B N 1
ATOM 4312 C CA . SER B 1 247 ? 1.068 -11.422 -7.164 1 97.62 247 SER B CA 1
ATOM 4313 C C . SER B 1 247 ? 2.553 -11.75 -7.059 1 97.62 247 SER B C 1
ATOM 4315 O O . SER B 1 247 ? 3.043 -12.094 -5.98 1 97.62 247 SER B O 1
ATOM 4317 N N . ALA B 1 248 ? 3.234 -11.68 -8.172 1 97.94 248 ALA B N 1
ATOM 4318 C CA . ALA B 1 248 ? 4.668 -11.969 -8.18 1 97.94 248 ALA B CA 1
ATOM 4319 C C . ALA B 1 248 ? 5.434 -10.961 -7.32 1 97.94 248 ALA B C 1
ATOM 4321 O O . ALA B 1 248 ? 6.316 -11.344 -6.551 1 97.94 248 ALA B O 1
ATOM 4322 N N . MET B 1 249 ? 5.035 -9.695 -7.441 1 97.31 249 MET B N 1
ATOM 4323 C CA . MET B 1 249 ? 5.699 -8.656 -6.664 1 97.31 249 MET B CA 1
ATOM 4324 C C . MET B 1 249 ? 5.398 -8.812 -5.176 1 97.31 249 MET B C 1
ATOM 4326 O O . MET B 1 249 ? 6.285 -8.633 -4.34 1 97.31 249 MET B O 1
ATOM 4330 N N . PHE B 1 250 ? 4.195 -9.133 -4.855 1 96.44 250 PHE B N 1
ATOM 4331 C CA . PHE B 1 250 ? 3.836 -9.383 -3.463 1 96.44 250 PHE B CA 1
ATOM 4332 C C . PHE B 1 250 ? 4.672 -10.516 -2.883 1 96.44 250 PHE B C 1
ATOM 4334 O O . PHE B 1 250 ? 5.121 -10.445 -1.738 1 96.44 250 PHE B O 1
ATOM 4341 N N . ALA B 1 251 ? 4.891 -11.516 -3.695 1 94.69 251 ALA B N 1
ATOM 4342 C CA . ALA B 1 251 ? 5.578 -12.727 -3.25 1 94.69 251 ALA B CA 1
ATOM 4343 C C . ALA B 1 251 ? 7.074 -12.477 -3.08 1 94.69 251 ALA B C 1
ATOM 4345 O O . ALA B 1 251 ? 7.789 -13.32 -2.531 1 94.69 251 ALA B O 1
ATOM 4346 N N . CYS B 1 252 ? 7.516 -11.312 -3.604 1 90.44 252 CYS B N 1
ATOM 4347 C CA . CYS B 1 252 ? 8.898 -10.969 -3.305 1 90.44 252 CYS B CA 1
ATOM 4348 C C . CYS B 1 252 ? 9.109 -10.805 -1.805 1 90.44 252 CYS B C 1
ATOM 4350 O O . CYS B 1 252 ? 10.25 -10.836 -1.326 1 90.44 252 CYS B O 1
ATOM 4352 N N . GLY B 1 253 ? 8.078 -10.812 -1.019 1 75.62 253 GLY B N 1
ATOM 4353 C CA . GLY B 1 253 ? 8.094 -11.031 0.419 1 75.62 253 GLY B CA 1
ATOM 4354 C C . GLY B 1 253 ? 9.008 -10.078 1.161 1 75.62 253 GLY B C 1
ATOM 4355 O O . GLY B 1 253 ? 8.781 -8.867 1.152 1 75.62 253 GLY B O 1
ATOM 4356 N N . ALA B 1 254 ? 10.148 -10.594 1.536 1 76.81 254 ALA B N 1
ATOM 4357 C CA . ALA B 1 254 ? 11.148 -9.922 2.365 1 76.81 254 ALA B CA 1
ATOM 4358 C C . ALA B 1 254 ? 12.188 -9.219 1.503 1 76.81 254 ALA B C 1
ATOM 4360 O O . ALA B 1 254 ? 13.133 -8.625 2.025 1 76.81 254 ALA B O 1
ATOM 4361 N N . TRP B 1 255 ? 12 -9.289 0.237 1 89.62 255 TRP B N 1
ATOM 4362 C CA . TRP B 1 255 ? 12.859 -8.547 -0.68 1 89.62 255 TRP B CA 1
ATOM 4363 C C . TRP B 1 255 ? 14.328 -8.883 -0.436 1 89.62 255 TRP B C 1
ATOM 4365 O O . TRP B 1 255 ? 15.172 -7.984 -0.355 1 89.62 255 TRP B O 1
ATOM 4375 N N . LYS B 1 256 ? 14.641 -10.172 -0.365 1 89 256 LYS B N 1
ATOM 4376 C CA . LYS B 1 256 ? 15.945 -10.672 0.047 1 89 256 LYS B CA 1
ATOM 4377 C C . LYS B 1 256 ? 16.922 -10.703 -1.13 1 89 256 LYS B C 1
ATOM 4379 O O . LYS B 1 256 ? 18.125 -10.875 -0.942 1 89 256 LYS B O 1
ATOM 4384 N N . ASP B 1 257 ? 16.375 -10.602 -2.266 1 92.12 257 ASP B N 1
ATOM 4385 C CA . ASP B 1 257 ? 17.234 -10.641 -3.447 1 92.12 257 ASP B CA 1
ATOM 4386 C C . ASP B 1 257 ? 16.656 -9.773 -4.566 1 92.12 257 ASP B C 1
ATOM 4388 O O . ASP B 1 257 ? 15.766 -8.953 -4.328 1 92.12 257 ASP B O 1
ATOM 4392 N N . ASP B 1 258 ? 17.188 -9.953 -5.805 1 94.75 258 ASP B N 1
ATOM 4393 C CA . ASP B 1 258 ? 16.875 -9.031 -6.891 1 94.75 258 ASP B CA 1
ATOM 4394 C C . ASP B 1 258 ? 15.844 -9.641 -7.836 1 94.75 258 ASP B C 1
ATOM 4396 O O . ASP B 1 258 ? 15.719 -9.219 -8.984 1 94.75 258 ASP B O 1
ATOM 4400 N N . TRP B 1 259 ? 15.102 -10.656 -7.398 1 96.25 259 TRP B N 1
ATOM 4401 C CA . TRP B 1 259 ? 14.117 -11.328 -8.242 1 96.25 259 TRP B CA 1
ATOM 4402 C C . TRP B 1 259 ? 13.109 -10.32 -8.805 1 96.25 259 TRP B C 1
ATOM 4404 O O . TRP B 1 259 ? 12.68 -10.445 -9.953 1 96.25 259 TRP B O 1
ATOM 4414 N N . HIS B 1 260 ? 12.766 -9.281 -8.055 1 96 260 HIS B N 1
ATOM 4415 C CA . HIS B 1 260 ? 11.789 -8.281 -8.477 1 96 260 HIS B CA 1
ATOM 4416 C C . HIS B 1 260 ? 12.227 -7.598 -9.766 1 96 260 HIS B C 1
ATOM 4418 O O . HIS B 1 260 ? 11.391 -7.184 -10.57 1 96 260 HIS B O 1
ATOM 4424 N N . GLU B 1 261 ? 13.484 -7.492 -9.992 1 95.44 261 GLU B N 1
ATOM 4425 C CA . GLU B 1 261 ? 14.016 -6.887 -11.211 1 95.44 261 GLU B CA 1
ATOM 4426 C C . GLU B 1 261 ? 13.719 -7.758 -12.43 1 95.44 261 GLU B C 1
ATOM 4428 O O . GLU B 1 261 ? 13.508 -7.238 -13.523 1 95.44 261 GLU B O 1
ATOM 4433 N N . SER B 1 262 ? 13.727 -9.031 -12.188 1 96.56 262 SER B N 1
ATOM 4434 C CA . SER B 1 262 ? 13.414 -9.953 -13.273 1 96.56 262 SER B CA 1
ATOM 4435 C C . SER B 1 262 ? 11.914 -9.969 -13.57 1 96.56 262 SER B C 1
ATOM 4437 O O . SER B 1 262 ? 11.508 -10.133 -14.727 1 96.56 262 SER B O 1
ATOM 4439 N N . VAL B 1 263 ? 11.102 -9.781 -12.547 1 97.62 263 VAL B N 1
ATOM 4440 C CA . VAL B 1 263 ? 9.648 -9.82 -12.719 1 97.62 263 VAL B CA 1
ATOM 4441 C C . VAL B 1 263 ? 9.219 -8.781 -13.758 1 97.62 263 VAL B C 1
ATOM 4443 O O . VAL B 1 263 ? 8.398 -9.062 -14.625 1 97.62 263 VAL B O 1
ATOM 4446 N N . ARG B 1 264 ? 9.789 -7.605 -13.711 1 95.12 264 ARG B N 1
ATOM 4447 C CA . ARG B 1 264 ? 9.391 -6.547 -14.633 1 95.12 264 ARG B CA 1
ATOM 4448 C C . ARG B 1 264 ? 9.844 -6.859 -16.062 1 95.12 264 ARG B C 1
ATOM 4450 O O . ARG B 1 264 ? 9.359 -6.258 -17.016 1 95.12 264 ARG B O 1
ATOM 4457 N N . HIS B 1 265 ? 10.867 -7.699 -16.219 1 96.88 265 HIS B N 1
ATOM 4458 C CA . HIS B 1 265 ? 11.32 -8.102 -17.547 1 96.88 265 HIS B CA 1
ATOM 4459 C C . HIS B 1 265 ? 10.477 -9.25 -18.094 1 96.88 265 HIS B C 1
ATOM 4461 O O . HIS B 1 265 ? 10.305 -9.383 -19.312 1 96.88 265 HIS B O 1
ATOM 4467 N N . ILE B 1 266 ? 9.969 -10.047 -17.188 1 98.12 266 ILE B N 1
ATOM 4468 C CA . ILE B 1 266 ? 9.164 -11.203 -17.562 1 98.12 266 ILE B CA 1
ATOM 4469 C C . ILE B 1 266 ? 7.746 -10.758 -17.906 1 98.12 266 ILE B C 1
ATOM 4471 O O . ILE B 1 266 ? 7.133 -11.289 -18.844 1 98.12 266 ILE B O 1
ATOM 4475 N N . LEU B 1 267 ? 7.254 -9.789 -17.156 1 98.31 267 LEU B N 1
ATOM 4476 C CA . LEU B 1 267 ? 5.867 -9.344 -17.266 1 98.31 267 LEU B CA 1
ATOM 4477 C C . LEU B 1 267 ? 5.793 -7.848 -17.531 1 98.31 267 LEU B C 1
ATOM 4479 O O . LEU B 1 267 ? 6.754 -7.121 -17.281 1 98.31 267 LEU B O 1
ATOM 4483 N N . ALA B 1 268 ? 4.617 -7.406 -18.156 1 97.06 268 ALA B N 1
ATOM 4484 C CA . ALA B 1 268 ? 4.34 -5.973 -18.125 1 97.06 268 ALA B CA 1
ATOM 4485 C C . ALA B 1 268 ? 4.234 -5.453 -16.703 1 97.06 268 ALA B C 1
ATOM 4487 O O . ALA B 1 268 ? 3.75 -6.156 -15.812 1 97.06 268 ALA B O 1
ATOM 4488 N N . GLU B 1 269 ? 4.648 -4.246 -16.547 1 96.81 269 GLU B N 1
ATOM 4489 C CA . GLU B 1 269 ? 4.66 -3.672 -15.203 1 96.81 269 GLU B CA 1
ATOM 4490 C C . GLU B 1 269 ? 3.334 -2.992 -14.883 1 96.81 269 GLU B C 1
ATOM 4492 O O . GLU B 1 269 ? 2.84 -2.18 -15.672 1 96.81 269 GLU B O 1
ATOM 4497 N N . TYR B 1 270 ? 2.707 -3.326 -13.766 1 97.5 270 TYR B N 1
ATOM 4498 C CA . TYR B 1 270 ? 1.482 -2.748 -13.227 1 97.5 270 TYR B CA 1
ATOM 4499 C C . TYR B 1 270 ? 1.709 -2.217 -11.812 1 97.5 270 TYR B C 1
ATOM 4501 O O . TYR B 1 270 ? 1.125 -2.721 -10.852 1 97.5 270 TYR B O 1
ATOM 4509 N N . ALA B 1 271 ? 2.441 -1.099 -11.75 1 97.44 271 ALA B N 1
ATOM 4510 C CA . ALA B 1 271 ? 2.945 -0.608 -10.469 1 97.44 271 ALA B CA 1
ATOM 4511 C C . ALA B 1 271 ? 1.801 -0.169 -9.562 1 97.44 271 ALA B C 1
ATOM 4513 O O . ALA B 1 271 ? 1.763 -0.53 -8.383 1 97.44 271 ALA B O 1
ATOM 4514 N N . ASN B 1 272 ? 0.873 0.642 -10.07 1 98 272 ASN B N 1
ATOM 4515 C CA . ASN B 1 272 ? -0.226 1.137 -9.242 1 98 272 ASN B CA 1
ATOM 4516 C C . ASN B 1 272 ? -1.135 0.001 -8.781 1 98 272 ASN B C 1
ATOM 4518 O O . ASN B 1 272 ? -1.559 -0.03 -7.629 1 98 272 ASN B O 1
ATOM 4522 N N . GLU B 1 273 ? -1.41 -0.936 -9.742 1 98 273 GLU B N 1
ATOM 4523 C CA . GLU B 1 273 ? -2.215 -2.096 -9.367 1 98 273 GLU B CA 1
ATOM 4524 C C . GLU B 1 273 ? -1.529 -2.922 -8.289 1 98 273 GLU B C 1
ATOM 4526 O O . GLU B 1 273 ? -2.184 -3.412 -7.363 1 98 273 GLU B O 1
ATOM 4531 N N . PHE B 1 274 ? -0.207 -2.998 -8.406 1 97.56 274 PHE B N 1
ATOM 4532 C CA . PHE B 1 274 ? 0.547 -3.715 -7.383 1 97.56 274 PHE B CA 1
ATOM 4533 C C . PHE B 1 274 ? 0.387 -3.049 -6.023 1 97.56 274 PHE B C 1
ATOM 4535 O O . PHE B 1 274 ? 0.166 -3.725 -5.016 1 97.56 274 PHE B O 1
ATOM 4542 N N . ALA B 1 275 ? 0.505 -1.762 -5.926 1 97.69 275 ALA B N 1
ATOM 4543 C CA . ALA B 1 275 ? 0.41 -1.054 -4.652 1 97.69 275 ALA B CA 1
ATOM 4544 C C . ALA B 1 275 ? -0.931 -1.321 -3.977 1 97.69 275 ALA B C 1
ATOM 4546 O O . ALA B 1 275 ? -0.985 -1.579 -2.771 1 97.69 275 ALA B O 1
ATOM 4547 N N . TRP B 1 276 ? -1.966 -1.276 -4.703 1 97.81 276 TRP B N 1
ATOM 4548 C CA . TRP B 1 276 ? -3.303 -1.505 -4.16 1 97.81 276 TRP B CA 1
ATOM 4549 C C . TRP B 1 276 ? -3.496 -2.971 -3.789 1 97.81 276 TRP B C 1
ATOM 4551 O O . TRP B 1 276 ? -4.094 -3.283 -2.758 1 97.81 276 TRP B O 1
ATOM 4561 N N . PHE B 1 277 ? -2.973 -3.879 -4.684 1 96.5 277 PHE B N 1
ATOM 4562 C CA . PHE B 1 277 ? -3.01 -5.309 -4.402 1 96.5 277 PHE B CA 1
ATOM 4563 C C . PHE B 1 277 ? -2.289 -5.617 -3.094 1 96.5 277 PHE B C 1
ATOM 4565 O O . PHE B 1 277 ? -2.809 -6.352 -2.252 1 96.5 277 PHE B O 1
ATOM 4572 N N . ASP B 1 278 ? -1.132 -5.047 -2.934 1 95.94 278 ASP B N 1
ATOM 4573 C CA . ASP B 1 278 ? -0.321 -5.246 -1.736 1 95.94 278 ASP B CA 1
ATOM 4574 C C . ASP B 1 278 ? -1.05 -4.75 -0.49 1 95.94 278 ASP B C 1
ATOM 4576 O O . ASP B 1 278 ? -1.09 -5.441 0.529 1 95.94 278 ASP B O 1
ATOM 4580 N N . MET B 1 279 ? -1.661 -3.541 -0.577 1 95.38 279 MET B N 1
ATOM 4581 C CA . MET B 1 279 ? -2.383 -2.953 0.548 1 95.38 279 MET B CA 1
ATOM 4582 C C . MET B 1 279 ? -3.549 -3.842 0.97 1 95.38 279 MET B C 1
ATOM 4584 O O . MET B 1 279 ? -3.68 -4.184 2.146 1 95.38 279 MET B O 1
ATOM 4588 N N . LEU B 1 280 ? -4.324 -4.27 0.015 1 95.62 280 LEU B N 1
ATOM 4589 C CA . LEU B 1 280 ? -5.5 -5.086 0.287 1 95.62 280 LEU B CA 1
ATOM 4590 C C . LEU B 1 280 ? -5.102 -6.445 0.85 1 95.62 280 LEU B C 1
ATOM 4592 O O . LEU B 1 280 ? -5.645 -6.883 1.868 1 95.62 280 LEU B O 1
ATOM 4596 N N . ARG B 1 281 ? -4.16 -7.105 0.207 1 94.81 281 ARG B N 1
ATOM 4597 C CA . ARG B 1 281 ? -3.775 -8.453 0.603 1 94.81 281 ARG B CA 1
ATOM 4598 C C . ARG B 1 281 ? -3.174 -8.461 2.004 1 94.81 281 ARG B C 1
ATOM 4600 O O . ARG B 1 281 ? -3.43 -9.383 2.789 1 94.81 281 ARG B O 1
ATOM 4607 N N . ARG B 1 282 ? -2.377 -7.484 2.355 1 92.69 282 ARG B N 1
ATOM 4608 C CA . ARG B 1 282 ? -1.788 -7.41 3.689 1 92.69 282 ARG B CA 1
ATOM 4609 C C . ARG B 1 282 ? -2.867 -7.242 4.754 1 92.69 282 ARG B C 1
ATOM 4611 O O . ARG B 1 282 ? -2.713 -7.723 5.879 1 92.69 282 ARG B O 1
ATOM 4618 N N . GLU B 1 283 ? -3.893 -6.586 4.422 1 91.5 283 GLU B N 1
ATOM 4619 C CA . GLU B 1 283 ? -4.957 -6.336 5.387 1 91.5 283 GLU B CA 1
ATOM 4620 C C . GLU B 1 283 ? -5.875 -7.547 5.52 1 91.5 283 GLU B C 1
ATOM 4622 O O . GLU B 1 283 ? -6.613 -7.664 6.5 1 91.5 283 GLU B O 1
ATOM 4627 N N . LEU B 1 284 ? -5.891 -8.398 4.516 1 88.44 284 LEU B N 1
ATOM 4628 C CA . LEU B 1 284 ? -6.688 -9.617 4.602 1 88.44 284 LEU B CA 1
ATOM 4629 C C . LEU B 1 284 ? -6.109 -10.578 5.637 1 88.44 284 LEU B C 1
ATOM 4631 O O . LEU B 1 284 ? -6.844 -11.344 6.258 1 88.44 284 LEU B O 1
ATOM 4635 N N . TRP B 1 285 ? -4.789 -10.555 5.848 1 74.56 285 TRP B N 1
ATOM 4636 C CA . TRP B 1 285 ? -4.16 -11.523 6.73 1 74.56 285 TRP B CA 1
ATOM 4637 C C . TRP B 1 285 ? -3.605 -10.852 7.98 1 74.56 285 TRP B C 1
ATOM 4639 O O . TRP B 1 285 ? -2.848 -11.461 8.742 1 74.56 285 TRP B O 1
ATOM 4649 N N . SER B 1 286 ? -3.869 -9.555 8.125 1 63.19 286 SER B N 1
ATOM 4650 C CA . SER B 1 286 ? -3.406 -8.859 9.328 1 63.19 286 SER B CA 1
ATOM 4651 C C . SER B 1 286 ? -4.305 -9.164 10.516 1 63.19 286 SER B C 1
ATOM 4653 O O . SER B 1 286 ? -5.484 -9.484 10.352 1 63.19 286 SER B O 1
#

InterPro domains:
  IPR002575 Aminoglycoside phosphotransferase [PF01636] (61-272)
  IPR011009 Protein kinase-like domain superfamily [SSF56112] (32-276)
  IPR051678 Aminoglycoside Phosphotransferase Enzymes [PTHR21310] (44-273)

Foldseek 3Di:
DFDDDDPFDADDPVPDPDPDDDPVQQVPFAWDDDDPFWTWGDGPQWKIKIKGLPADLLLVVVQVRCVVLVLAFAWAWGTWHWDADPVRGIMIMTITTDAPFDFQVVCVVVDDPVRLLVVLVVLLSSVVSQFPPDDPQKWARGPFHFFDPPLQDDDPPDPCNPQQGGTGNAVLSNQLSSLVLCVVLVHDDVVSVVSNPCVCVQRDDFDWGWAQQAPDSRQWGAHPVRDIHGHDSRRIHTDGLCRNLLSNVLVCPPVPDDVNVSSVSSGPDDPVVNVVSNVSVVSSVD/DFDDDDPFDADDPVPDPDDDDDPVQQVPFAWDDDDPFWTWGDGPQWKIKIKGLPADCLLVVVQVRCVVLVLAFAWAWGGWHWDADPVRGIMIMTITTDAPFDFQVVCVVVDDPVRLLVVLVVLLSSVVSQFPPDDPQKWARGPFHFFDPPLQDDDPPDPCNPQQGGTGNAVLSNQLSSLVLCVVLVHDPVVSVVSNPCVCVQRDDFDWGWAQQAPDSRQWGAHPVGDIHGYDSRRIHTDGLCRNLLSNVLVCPPVPDDVNVSSVSSGPDDPVVNVVSNVSVVSSVD

Radius of gyration: 30.05 Å; Cα contacts (8 Å, |Δi|>4): 1050; chains: 2; bounding box: 51×96×62 Å

Sequence (572 aa):
MDPTFELPFFAPQHRLPAPLPSQADIESSKLLKENEDRRVVLYDNCYVIKYGAHVSLLEGENMLFVKEKQAAPVPEVFALYSTTDVRGTSINYIVMEYIPGQGLDATWAGLDSLQKAKISSRLRLHFDALRSLPTPGYFGSIGKRPLEDDMFWTAPGDDTNRVISGPFDSELELNNALVDKYTYNSGLEHKAAYYRRVLPLILQNNNSVFTHGDLQRKNIIVRDDGEMVLIDWETAGWYPEYWEYASAMFACGAWKDDWHESVRHILAEYANEFAWFDMLRRELWSMDPTFELPFFAPQHRLPAPLPSQADIESSKLLKENEDRRVVLYDNCYVIKYGAHVSLLEGENMLFVKEKQAAPVPEVFALYSTTDVRGTSINYIVMEYIPGQGLDATWAGLDSLQKAKISSRLRLHFDALRSLPTPGYFGSIGKRPLEDDMFWTAPGDDTNRVISGPFDSELELNNALVDKYTYNSGLEHKAAYYRRVLPLILQNNNSVFTHGDLQRKNIIVRDDGEMVLIDWETAGWYPEYWEYASAMFACGAWKDDWHESVRHILAEYANEFAWFDMLRRELWS

Solvent-accessible surface area (backbone atoms only — not comparable to full-atom values): 30920 Å² total; per-residue (Å²): 124,64,76,81,79,69,78,67,34,68,53,58,73,91,76,45,95,57,83,80,75,49,72,69,49,60,74,70,30,51,79,74,48,76,55,98,48,38,38,30,28,43,41,94,87,47,33,30,37,41,32,21,65,72,44,62,65,59,23,53,51,47,39,51,52,37,53,74,64,66,23,44,54,55,56,54,68,45,32,35,44,73,46,66,47,95,89,66,46,56,30,27,38,36,33,24,46,48,76,75,60,44,42,38,56,79,47,50,86,76,50,52,72,68,56,49,48,51,53,25,52,54,48,18,53,32,48,50,42,34,42,62,44,85,59,85,68,42,34,17,16,80,65,68,30,47,37,62,41,74,77,28,66,62,64,88,90,45,82,62,37,53,67,35,17,29,48,25,78,44,61,64,54,46,52,49,13,50,36,49,37,35,48,73,64,70,43,49,66,47,50,39,53,48,45,62,62,48,43,61,75,66,63,55,96,56,56,46,19,48,33,58,56,58,68,45,47,76,30,28,34,34,27,90,86,64,52,63,35,47,51,77,43,61,39,32,26,27,33,50,64,52,48,44,45,28,44,27,56,54,66,45,69,79,35,86,54,67,62,66,65,43,48,53,62,33,34,77,79,42,66,65,59,23,38,49,47,48,56,52,55,52,60,57,75,100,125,64,74,83,80,69,78,68,35,67,53,58,73,91,75,45,92,58,83,79,74,50,71,68,51,58,75,70,32,50,79,73,47,76,57,97,48,38,37,29,28,43,42,92,86,45,34,30,37,40,31,21,66,74,46,63,65,59,23,53,50,48,37,51,52,37,53,74,67,67,25,46,55,54,58,53,71,45,32,34,43,71,47,67,49,94,88,65,46,58,31,27,38,38,34,24,46,48,75,75,61,44,42,37,56,80,46,50,85,77,51,53,71,68,57,49,50,51,52,22,51,53,48,17,55,32,47,51,41,35,42,62,44,84,58,84,69,41,34,17,18,78,65,70,30,48,36,63,40,74,76,29,64,63,63,89,90,44,82,62,38,52,66,35,17,30,47,26,76,42,61,65,53,46,53,49,14,51,36,48,35,34,47,71,62,69,43,50,66,46,49,40,54,50,45,62,62,48,43,62,76,66,62,56,97,57,56,46,20,49,35,58,58,57,69,45,47,75,32,28,35,34,27,90,87,63,51,62,34,48,51,77,42,62,38,34,26,26,32,50,64,52,48,44,45,28,44,27,56,54,65,46,69,81,34,85,53,66,62,67,65,42,48,55,63,33,34,76,80,40,65,64,61,24,40,50,48,48,56,52,54,53,60,58,76,100

Organism: NCBI:txid72228

Nearest PDB structures (foldseek):
  6cgd-assembly3_C  TM=6.097E-01  e=4.033E-09  Staphylococcus aureus
  4ork-assembly4_D  TM=6.069E-01  e=1.985E-08  Staphylococcus aureus
  4ork-assembly2_B  TM=6.095E-01  e=2.956E-08  Staphylococcus aureus
  6ch4-assembly2_B  TM=6.135E-01  e=4.661E-08  Staphylococcus aureus
  6cgg-assembly1_A  TM=5.920E-01  e=6.558E-08  Staphylococcus aureus

pLDDT: mean 94.19, std 6.56, range [58.5, 98.69]

Secondary structure (DSSP, 8-state):
-PPPPPSSEE--GGG-SSPPPPHHHHHTSEEEEEETTEEEEEETTTEEEEEETT--THHHHHHHHHHHHT-S--PPEEEEEEEE-TTS-EEEEEEEE---SEEHHHHGGG--HHHHHHHHHHHHHHHHHHHTSPP-SSBBBTTTBPP-SGGG---TT-TTHHHHH--BSSHHHHHHHHHHHHHHTT--HHHHHHHHHHHHHHS-SPPEEEE-S---GGGEEE-TTS-EEE---TT-EEEETTHHHHHHHHTTTT--SSHHHHHHHHS---HHHHHHHHHHHHHH--/-PPPPPSSEE--GGG-SSPPPPHHHHHTSEEEEEETTEEEEEETTTEEEEEETT--THHHHHHHHHHHHT-S--PPEEEEEEEE-TTS-EEEEEEEE---SEEHHHHGGG--HHHHHHHHHHHHHHHHHHHTSPP-SSBBBTTTB---SGGG---TT-TTHHHHH--BSSHHHHHHHHHHHHHHTT--HHHHHHHHHHHHHHS-SPPEEEE-S---GGGEEE-TTS-EEE---TT-EEEETTHHHHHHHHTTTT--SSHHHHHHHHS---HHHHHHHHHHHHHH--